Protein AF-A0AAE0L2H9-F1 (afdb_monomer)

Sequence (612 aa):
MAPSESAASTLPENNPLNAIFAGALAGGLSKTVTAPLDRIKIIYQVDRGSHFTLLGGFRTAETIVRKEGFLGLWRGHGAELSRILPYSAISFYSFTQFNDFLEEQTQDKGYHLRFIAGAGAGAAATLSTYPLDLLRARLAVQAYPNYFSGLKDILKTEGMAGLFHGLHPTLLGMIPYAGLSFATFDTAKSHLRNIYGSDQEIPTHVRLATGGVAGIVAQTGAYPFNVIRRRMQVQALQHAADVDSHSMSGFGKYRSVFGALASIYKTEGLQNGLFKGMTLTWVKGPIVTGVAFCANDILRLRLTTFSQDLAGLTDLFTNPAPVTYSERRQLSAVEGLVAGGVAGAIAKTTIAPGDRVKIIYQVDPKMTFTFRNAWRTAQEIVRQDGVAGLWRGNCAMMPRVFVSAGISYMSFDRYENLLAHRVFCKEKDVQTRFLAGAAAGATATTVAYPFDLLRARAAVQRSSQRVSYFQLIQMQKGGARGFFKGLLPTLLGIMPYAGISFATYETLKARIRNQYNLQSDAEITTLQRLSSGCMAGLIAQSATYPLDIVRRRMQVGTAEKSMAATLSCIYRAEGMRGLYKGLTMNWLKGPIAVAISFTVNDTFKHLLQQLK

InterPro domains:
  IPR002067 Mitochondrial carrier protein [PR00926] (336-349)
  IPR002067 Mitochondrial carrier protein [PR00926] (349-363)
  IPR002067 Mitochondrial carrier protein [PR00926] (393-413)
  IPR002067 Mitochondrial carrier protein [PR00926] (443-461)
  IPR002067 Mitochondrial carrier protein [PR00926] (484-502)
  IPR002067 Mitochondrial carrier protein [PR00926] (533-555)
  IPR018108 Mitochondrial carrier protein, transmembrane region [PF00153] (14-104)
  IPR018108 Mitochondrial carrier protein, transmembrane region [PF00153] (112-194)
  IPR018108 Mitochondrial carrier protein, transmembrane region [PF00153] (203-304)
  IPR018108 Mitochondrial carrier protein, transmembrane region [PF00153] (330-421)
  IPR018108 Mitochondrial carrier protein, transmembrane region [PF00153] (429-514)
  IPR018108 Mitochondrial carrier protein, transmembrane region [PF00153] (524-610)
  IPR018108 Mitochondrial carrier protein, transmembrane region [PS50920] (14-101)
  IPR018108 Mitochondrial carrier protein, transmembrane region [PS50920] (109-191)
  IPR018108 Mitochondrial carrier protein, transmembrane region [PS50920] (202-302)
  IPR018108 Mitochondrial carrier protein, transmembrane region [PS50920] (331-418)
  IPR018108 Mitochondrial carrier protein, transmembrane region [PS50920] (428-511)
  IPR018108 Mitochondrial carrier protein, transmembrane region [PS50920] (524-607)
  IPR023395 Mitochondrial carrier protein domain superfamily [G3DSA:1.50.40.10] (12-303)
  IPR023395 Mitochondrial carrier protein domain superfamily [G3DSA:1.50.40.10] (326-611)

Nearest PDB structures (foldseek):
  6gci-assembly1_A  TM=7.061E-01  e=5.129E-08  Thermothelomyces thermophilus ATCC 42464
  4c9q-assembly2_B  TM=7.449E-01  e=1.140E-07  Saccharomyces cerevisiae
  8gym-assembly1_m2  TM=7.704E-01  e=3.588E-06  Tetrahymena thermophila SB210
  8b6h-assembly1_Dv  TM=7.832E-01  e=1.106E-05  Tetrahymena thermophila SB210
  8bqs-assembly1_Ds  TM=6.366E-01  e=2.299E-03  Tetrahymena thermophila SB210

Organism: NCBI:txid36881

Structure (mmCIF, N/CA/C/O backbone):
data_AF-A0AAE0L2H9-F1
#
_entry.id   AF-A0AAE0L2H9-F1
#
loop_
_atom_site.group_PDB
_atom_site.id
_atom_site.type_symbol
_atom_site.label_atom_id
_atom_site.label_alt_id
_atom_site.label_comp_id
_atom_site.label_asym_id
_atom_site.label_entity_id
_atom_site.label_seq_id
_atom_site.pdbx_PDB_ins_code
_atom_site.Cartn_x
_atom_site.Cartn_y
_atom_site.Cartn_z
_atom_site.occupancy
_atom_site.B_iso_or_equiv
_atom_site.auth_seq_id
_atom_site.auth_comp_id
_atom_site.auth_asym_id
_atom_site.auth_atom_id
_atom_site.pdbx_PDB_model_num
ATOM 1 N N . MET A 1 1 ? -3.194 -6.695 -49.764 1.00 29.44 1 MET A N 1
ATOM 2 C CA . MET A 1 1 ? -2.221 -5.618 -49.484 1.00 29.44 1 MET A CA 1
ATOM 3 C C . MET A 1 1 ? -2.452 -5.152 -48.059 1.00 29.44 1 MET A C 1
ATOM 5 O O . MET A 1 1 ? -3.319 -4.325 -47.822 1.00 29.44 1 MET A O 1
ATOM 9 N N . ALA A 1 2 ? -1.774 -5.803 -47.115 1.00 22.25 2 ALA A N 1
ATOM 10 C CA . ALA A 1 2 ? -1.781 -5.447 -45.701 1.00 22.25 2 ALA A CA 1
ATOM 11 C C . ALA A 1 2 ? -0.603 -4.488 -45.442 1.00 22.25 2 ALA A C 1
ATOM 13 O O . ALA A 1 2 ? 0.447 -4.690 -46.059 1.00 22.25 2 ALA A O 1
ATOM 14 N N . PRO A 1 3 ? -0.750 -3.447 -44.605 1.00 24.64 3 PRO A N 1
ATOM 15 C CA . PRO A 1 3 ? 0.343 -2.530 -44.316 1.00 24.64 3 PRO A CA 1
ATOM 16 C C . PRO A 1 3 ? 1.425 -3.240 -43.497 1.00 24.64 3 PRO A C 1
ATOM 18 O O . PRO A 1 3 ? 1.131 -4.027 -42.602 1.00 24.64 3 PRO A O 1
ATOM 21 N N . SER A 1 4 ? 2.672 -2.946 -43.838 1.00 23.61 4 SER A N 1
ATOM 22 C CA . SER A 1 4 ? 3.914 -3.453 -43.260 1.00 23.61 4 SER A CA 1
ATOM 23 C C . SER A 1 4 ? 4.029 -3.240 -41.742 1.00 23.61 4 SER A C 1
ATOM 25 O O . SER A 1 4 ? 4.144 -2.106 -41.277 1.00 23.61 4 SER A O 1
ATOM 27 N N . GLU A 1 5 ? 4.102 -4.338 -40.985 1.00 25.55 5 GLU A N 1
ATOM 28 C CA . GLU A 1 5 ? 4.475 -4.408 -39.560 1.00 25.55 5 GLU A CA 1
ATOM 29 C C . GLU A 1 5 ? 5.988 -4.175 -39.346 1.00 25.55 5 GLU A C 1
ATOM 31 O O . GLU A 1 5 ? 6.688 -5.001 -38.770 1.00 25.55 5 GLU A O 1
ATOM 36 N N . SER A 1 6 ? 6.536 -3.056 -39.828 1.00 23.64 6 SER A N 1
ATOM 37 C CA . SER A 1 6 ? 7.971 -2.735 -39.694 1.00 23.64 6 SER A CA 1
ATOM 38 C C . SER A 1 6 ? 8.268 -1.609 -38.693 1.00 23.64 6 SER A C 1
ATOM 40 O O . SER A 1 6 ? 9.274 -0.920 -38.832 1.00 23.64 6 SER A O 1
ATOM 42 N N . ALA A 1 7 ? 7.405 -1.382 -37.697 1.00 22.47 7 ALA A N 1
ATOM 43 C CA . ALA A 1 7 ? 7.551 -0.263 -36.751 1.00 22.47 7 ALA A CA 1
ATOM 44 C C . ALA A 1 7 ? 7.326 -0.628 -35.269 1.00 22.47 7 ALA A C 1
ATOM 46 O O . ALA A 1 7 ? 7.112 0.257 -34.445 1.00 22.47 7 ALA A O 1
ATOM 47 N N . ALA A 1 8 ? 7.372 -1.915 -34.907 1.00 24.39 8 ALA A N 1
ATOM 48 C CA . ALA A 1 8 ? 7.189 -2.362 -33.519 1.00 24.39 8 ALA A CA 1
ATOM 49 C C . ALA A 1 8 ? 8.503 -2.711 -32.784 1.00 24.39 8 ALA A C 1
ATOM 51 O O . ALA A 1 8 ? 8.463 -3.054 -31.605 1.00 24.39 8 ALA A O 1
ATOM 52 N N . SER A 1 9 ? 9.666 -2.615 -33.440 1.00 26.84 9 SER A N 1
ATOM 53 C CA . SER A 1 9 ? 10.940 -3.166 -32.944 1.00 26.84 9 SER A CA 1
ATOM 54 C C . SER A 1 9 ? 11.915 -2.158 -32.323 1.00 26.84 9 SER A C 1
ATOM 56 O O . SER A 1 9 ? 13.096 -2.459 -32.198 1.00 26.84 9 SER A O 1
ATOM 58 N N . THR A 1 10 ? 11.461 -0.985 -31.882 1.00 28.25 10 THR A N 1
ATOM 59 C CA . THR A 1 10 ? 12.297 -0.065 -31.086 1.00 28.25 10 THR A CA 1
ATOM 60 C C . THR A 1 10 ? 11.443 0.702 -30.079 1.00 28.25 10 THR A C 1
ATOM 62 O O . THR A 1 10 ? 11.172 1.889 -30.253 1.00 28.25 10 THR A O 1
ATOM 65 N N . LEU A 1 11 ? 10.982 0.036 -29.016 1.00 25.78 11 LEU A N 1
ATOM 66 C CA . LEU A 1 11 ? 10.510 0.756 -27.830 1.00 25.78 11 LEU A CA 1
ATOM 67 C C . LEU A 1 11 ? 11.725 1.082 -26.948 1.00 25.78 11 LEU A C 1
ATOM 69 O O . LEU A 1 11 ? 12.493 0.176 -26.625 1.00 25.78 11 LEU A O 1
ATOM 73 N N . PRO A 1 12 ? 11.929 2.351 -26.563 1.00 29.78 12 PRO A N 1
ATOM 74 C CA . PRO A 1 12 ? 13.110 2.758 -25.817 1.00 29.78 12 PRO A CA 1
ATOM 75 C C . PRO A 1 12 ? 13.120 2.124 -24.419 1.00 29.78 12 PRO A C 1
ATOM 77 O O . PRO A 1 12 ? 12.127 2.186 -23.690 1.00 29.78 12 PRO A O 1
ATOM 80 N N . GLU A 1 13 ? 14.264 1.563 -24.021 1.00 41.47 13 GLU A N 1
ATOM 81 C CA . GLU A 1 13 ? 14.598 1.120 -22.657 1.00 41.47 13 GLU A CA 1
ATOM 82 C C . GLU A 1 13 ? 14.651 2.295 -21.650 1.00 41.47 13 GLU A C 1
ATOM 84 O O . GLU A 1 13 ? 15.589 2.433 -20.877 1.00 41.47 13 GLU A O 1
ATOM 89 N N . ASN A 1 14 ? 13.659 3.181 -21.598 1.00 41.47 14 ASN A N 1
ATOM 90 C CA . ASN A 1 14 ? 13.804 4.456 -20.888 1.00 41.47 14 ASN A CA 1
ATOM 91 C C . ASN A 1 14 ? 12.958 4.533 -19.610 1.00 41.47 14 ASN A C 1
ATOM 93 O O . ASN A 1 14 ? 12.094 5.392 -19.477 1.00 41.47 14 ASN A O 1
ATOM 97 N N . ASN A 1 15 ? 13.221 3.631 -18.653 1.00 54.66 15 ASN A N 1
ATOM 98 C CA . ASN A 1 15 ? 13.428 3.996 -17.240 1.00 54.66 15 ASN A CA 1
ATOM 99 C C . ASN A 1 15 ? 13.868 2.756 -16.426 1.00 54.66 15 ASN A C 1
ATOM 101 O O . ASN A 1 15 ? 13.019 1.906 -16.117 1.00 54.66 15 ASN A O 1
ATOM 105 N N . PRO A 1 16 ? 15.141 2.631 -16.000 1.00 58.09 16 PRO A N 1
ATOM 106 C CA . PRO A 1 16 ? 15.592 1.497 -15.182 1.00 58.09 16 PRO A CA 1
ATOM 107 C C . PRO A 1 16 ? 14.776 1.362 -13.884 1.00 58.09 16 PRO A C 1
ATOM 109 O O . PRO A 1 16 ? 14.524 0.255 -13.410 1.00 58.09 16 PRO A O 1
ATOM 112 N N . LEU A 1 17 ? 14.246 2.475 -13.363 1.00 58.31 17 LEU A N 1
ATOM 113 C CA . LEU A 1 17 ? 13.360 2.512 -12.196 1.00 58.31 17 LEU A CA 1
ATOM 114 C C . LEU A 1 17 ? 12.034 1.762 -12.402 1.00 58.31 17 LEU A C 1
ATOM 116 O O . LEU A 1 17 ? 11.568 1.087 -11.483 1.00 58.31 17 LEU A O 1
ATOM 120 N N . ASN A 1 18 ? 11.445 1.817 -13.599 1.00 60.00 18 ASN A N 1
ATOM 121 C CA . ASN A 1 18 ? 10.197 1.111 -13.900 1.00 60.00 18 ASN A CA 1
ATOM 122 C C . ASN A 1 18 ? 10.427 -0.402 -13.963 1.00 60.00 18 ASN A C 1
ATOM 124 O O . ASN A 1 18 ? 9.624 -1.176 -13.438 1.00 60.00 18 ASN A O 1
ATOM 128 N N . ALA A 1 19 ? 11.557 -0.828 -14.535 1.00 58.94 19 ALA A N 1
ATOM 129 C CA . ALA A 1 19 ? 11.958 -2.231 -14.563 1.00 58.94 19 ALA A CA 1
ATOM 130 C C . ALA A 1 19 ? 12.247 -2.769 -13.150 1.00 58.94 19 ALA A C 1
ATOM 132 O O . ALA A 1 19 ? 11.804 -3.868 -12.806 1.00 58.94 19 ALA A O 1
ATOM 133 N N . ILE A 1 20 ? 12.915 -1.968 -12.313 1.00 66.56 20 ILE A N 1
ATOM 134 C CA . ILE A 1 20 ? 13.180 -2.267 -10.899 1.00 66.56 20 ILE A CA 1
ATOM 135 C C . ILE A 1 20 ? 11.867 -2.410 -10.116 1.00 66.56 20 ILE A C 1
ATOM 137 O O . ILE A 1 20 ? 11.681 -3.388 -9.388 1.00 66.56 20 ILE A O 1
ATOM 141 N N . PHE A 1 21 ? 10.925 -1.479 -10.289 1.00 64.31 21 PHE A N 1
ATOM 142 C CA . PHE A 1 21 ? 9.641 -1.488 -9.587 1.00 64.31 21 PHE A CA 1
ATOM 143 C C . PHE A 1 21 ? 8.737 -2.648 -10.031 1.00 64.31 21 PHE A C 1
ATOM 145 O O . PHE A 1 21 ? 8.193 -3.372 -9.191 1.00 64.31 21 PHE A O 1
ATOM 152 N N . ALA A 1 22 ? 8.635 -2.889 -11.342 1.00 60.44 22 ALA A N 1
ATOM 153 C CA . ALA A 1 22 ? 7.920 -4.033 -11.902 1.00 60.44 22 ALA A CA 1
ATOM 154 C C . ALA A 1 22 ? 8.528 -5.363 -11.432 1.00 60.44 22 ALA A C 1
ATOM 156 O O . ALA A 1 22 ? 7.800 -6.295 -11.087 1.00 60.44 22 ALA A O 1
ATOM 157 N N . GLY A 1 23 ? 9.862 -5.449 -11.376 1.00 62.31 23 GLY A N 1
ATOM 158 C CA . GLY A 1 23 ? 10.599 -6.600 -10.852 1.00 62.31 23 GLY A CA 1
ATOM 159 C C . GLY A 1 23 ? 10.312 -6.859 -9.374 1.00 62.31 23 GLY A C 1
ATOM 160 O O . GLY A 1 23 ? 9.996 -7.989 -8.996 1.00 62.31 23 GLY A O 1
ATOM 161 N N . ALA A 1 24 ? 10.345 -5.814 -8.544 1.00 66.94 24 ALA A N 1
ATOM 162 C CA . ALA A 1 24 ? 10.051 -5.915 -7.119 1.00 66.94 24 ALA A CA 1
ATOM 163 C C . ALA A 1 24 ? 8.603 -6.369 -6.865 1.00 66.94 24 ALA A C 1
ATOM 165 O O . ALA A 1 24 ? 8.382 -7.329 -6.125 1.00 66.94 24 ALA A O 1
ATOM 166 N N . LEU A 1 25 ? 7.613 -5.746 -7.515 1.00 64.69 25 LEU A N 1
ATOM 167 C CA . LEU A 1 25 ? 6.202 -6.116 -7.362 1.00 64.69 25 LEU A CA 1
ATOM 168 C C . LEU A 1 25 ? 5.910 -7.535 -7.858 1.00 64.69 25 LEU A C 1
ATOM 170 O O . LEU A 1 25 ? 5.235 -8.300 -7.166 1.00 64.69 25 LEU A O 1
ATOM 174 N N . ALA A 1 26 ? 6.462 -7.915 -9.008 1.00 61.12 26 ALA A N 1
ATOM 175 C CA . ALA A 1 26 ? 6.341 -9.268 -9.533 1.00 61.12 26 ALA A CA 1
ATOM 176 C C . ALA A 1 26 ? 6.959 -10.312 -8.586 1.00 61.12 26 ALA A C 1
ATOM 178 O O . ALA A 1 26 ? 6.349 -11.349 -8.310 1.00 61.12 26 ALA A O 1
ATOM 179 N N . GLY A 1 27 ? 8.130 -10.011 -8.012 1.00 64.25 27 GLY A N 1
ATOM 180 C CA . GLY A 1 27 ? 8.766 -10.832 -6.983 1.00 64.25 27 GLY A CA 1
ATOM 181 C C . GLY A 1 27 ? 7.919 -10.950 -5.711 1.00 64.25 27 GLY A C 1
ATOM 182 O O . GLY A 1 27 ? 7.772 -12.044 -5.162 1.00 64.25 27 GLY A O 1
ATOM 183 N N . GLY A 1 28 ? 7.296 -9.853 -5.270 1.00 69.56 28 GLY A N 1
ATOM 184 C CA . GLY A 1 28 ? 6.372 -9.832 -4.134 1.00 69.56 28 GLY A CA 1
ATOM 185 C C . GLY A 1 28 ? 5.113 -10.678 -4.361 1.00 69.56 28 GLY A C 1
ATOM 186 O O . GLY A 1 28 ? 4.725 -11.464 -3.491 1.00 69.56 28 GLY A O 1
ATOM 187 N N . LEU A 1 29 ? 4.499 -10.583 -5.542 1.00 68.19 29 LEU A N 1
ATOM 188 C CA . LEU A 1 29 ? 3.335 -11.392 -5.925 1.00 68.19 29 LEU A CA 1
ATOM 189 C C . LEU A 1 29 ? 3.689 -12.880 -5.989 1.00 68.19 29 LEU A C 1
ATOM 191 O O . LEU A 1 29 ? 3.019 -13.702 -5.365 1.00 68.19 29 LEU A O 1
ATOM 195 N N . SER A 1 30 ? 4.804 -13.221 -6.636 1.00 65.50 30 SER A N 1
ATOM 196 C CA . SER A 1 30 ? 5.317 -14.593 -6.693 1.00 65.50 30 SER A CA 1
ATOM 197 C C . SER A 1 30 ? 5.585 -15.186 -5.304 1.00 65.50 30 SER A C 1
ATOM 199 O O . SER A 1 30 ? 5.200 -16.320 -4.995 1.00 65.50 30 SER A O 1
ATOM 201 N N . LYS A 1 31 ? 6.158 -14.391 -4.396 1.00 74.75 31 LYS A N 1
ATOM 202 C CA . LYS A 1 31 ? 6.351 -14.790 -2.996 1.00 74.75 31 LYS A CA 1
ATOM 203 C C . LYS A 1 31 ? 5.041 -14.964 -2.249 1.00 74.75 31 LYS A C 1
ATOM 205 O O . LYS A 1 31 ? 4.951 -15.837 -1.399 1.00 74.75 31 LYS A O 1
ATOM 210 N N . THR A 1 32 ? 4.020 -14.182 -2.577 1.00 77.06 32 THR A N 1
ATOM 211 C CA . THR A 1 32 ? 2.688 -14.313 -1.975 1.00 77.06 32 THR A CA 1
ATOM 212 C C . THR A 1 32 ? 2.003 -15.603 -2.395 1.00 77.06 32 THR A C 1
ATOM 214 O O . THR A 1 32 ? 1.442 -16.290 -1.545 1.00 77.06 32 THR A O 1
ATOM 217 N N . VAL A 1 33 ? 2.119 -15.988 -3.666 1.00 75.00 33 VAL A N 1
ATOM 218 C CA . VAL A 1 33 ? 1.581 -17.264 -4.159 1.00 75.00 33 VAL A CA 1
ATOM 219 C C . VAL A 1 33 ? 2.330 -18.455 -3.558 1.00 75.00 33 VAL A C 1
ATOM 221 O O . VAL A 1 33 ? 1.722 -19.470 -3.232 1.00 75.00 33 VAL A O 1
ATOM 224 N N . THR A 1 34 ? 3.642 -18.329 -3.343 1.00 75.31 34 THR A N 1
ATOM 225 C CA . THR A 1 34 ? 4.476 -19.435 -2.841 1.00 75.31 34 THR A CA 1
ATOM 226 C C . THR A 1 34 ? 4.686 -19.465 -1.323 1.00 75.31 34 THR A C 1
ATOM 228 O O . THR A 1 34 ? 5.277 -20.419 -0.812 1.00 75.31 34 THR A O 1
ATOM 231 N N . ALA A 1 35 ? 4.157 -18.488 -0.581 1.00 77.38 35 ALA A N 1
ATOM 232 C CA . ALA A 1 35 ? 4.275 -18.399 0.876 1.00 77.38 35 ALA A CA 1
ATOM 233 C C . ALA A 1 35 ? 3.773 -19.644 1.643 1.00 77.38 35 ALA A C 1
ATOM 235 O O . ALA A 1 35 ? 4.457 -20.057 2.585 1.00 77.38 35 ALA A O 1
ATOM 236 N N . PRO A 1 36 ? 2.667 -20.314 1.248 1.00 82.19 36 PRO A N 1
ATOM 237 C CA . PRO A 1 36 ? 2.244 -21.561 1.893 1.00 82.19 36 PRO A CA 1
ATOM 238 C C . PRO A 1 36 ? 3.299 -22.671 1.803 1.00 82.19 36 PRO A C 1
ATOM 240 O O . PRO A 1 36 ? 3.550 -23.372 2.785 1.00 82.19 36 PRO A O 1
ATOM 243 N N . LEU A 1 37 ? 3.968 -22.801 0.650 1.00 80.00 37 LEU A N 1
ATOM 244 C CA . LEU A 1 37 ? 5.031 -23.790 0.445 1.00 80.00 37 LEU A CA 1
ATOM 245 C C . LEU A 1 37 ? 6.264 -23.467 1.296 1.00 80.00 37 LEU A C 1
ATOM 247 O O . LEU A 1 37 ? 6.878 -24.375 1.853 1.00 80.00 37 LEU A O 1
ATOM 251 N N . ASP A 1 38 ? 6.599 -22.182 1.447 1.00 74.69 38 ASP A N 1
ATOM 252 C CA . ASP A 1 38 ? 7.684 -21.741 2.330 1.00 74.69 38 ASP A CA 1
ATOM 253 C C . ASP A 1 38 ? 7.408 -22.076 3.793 1.00 74.69 38 ASP A C 1
ATOM 255 O O . ASP A 1 38 ? 8.305 -22.540 4.502 1.00 74.69 38 ASP A O 1
ATOM 259 N N . ARG A 1 39 ? 6.160 -21.913 4.242 1.00 74.56 39 ARG A N 1
ATOM 260 C CA . ARG A 1 39 ? 5.769 -22.271 5.605 1.00 74.56 39 ARG A CA 1
ATOM 261 C C . ARG A 1 39 ? 5.928 -23.771 5.863 1.00 74.56 39 ARG A C 1
ATOM 263 O O . ARG A 1 39 ? 6.522 -24.150 6.871 1.00 74.56 39 ARG A O 1
ATOM 270 N N . ILE A 1 40 ? 5.454 -24.613 4.942 1.00 79.38 40 ILE A N 1
ATOM 271 C CA . ILE A 1 40 ? 5.581 -26.078 5.038 1.00 79.38 40 ILE A CA 1
ATOM 272 C C . ILE A 1 40 ? 7.059 -26.488 5.026 1.00 79.38 40 ILE A C 1
ATOM 274 O O . ILE A 1 40 ? 7.487 -27.282 5.864 1.00 79.38 40 ILE A O 1
ATOM 278 N N . LYS A 1 41 ? 7.863 -25.894 4.132 1.00 74.44 41 LYS A N 1
ATOM 279 C CA . LYS A 1 41 ? 9.309 -26.137 4.048 1.00 74.44 41 LYS A CA 1
ATOM 280 C C . LYS A 1 41 ? 10.008 -25.865 5.374 1.00 74.44 41 LYS A C 1
ATOM 282 O O . LYS A 1 41 ? 10.806 -26.684 5.816 1.00 74.44 41 LYS A O 1
ATOM 287 N N . ILE A 1 42 ? 9.712 -24.731 6.007 1.00 70.81 42 ILE A N 1
ATOM 288 C CA . ILE A 1 42 ? 10.337 -24.348 7.277 1.00 70.81 42 ILE A CA 1
ATOM 289 C C . ILE A 1 42 ? 10.039 -25.383 8.367 1.00 70.81 42 ILE A C 1
ATOM 291 O O . ILE A 1 42 ? 10.956 -25.752 9.093 1.00 70.81 42 ILE A O 1
ATOM 295 N N . ILE A 1 43 ? 8.803 -25.884 8.458 1.00 72.00 43 ILE A N 1
ATOM 296 C CA . ILE A 1 43 ? 8.414 -26.888 9.463 1.00 72.00 43 ILE A CA 1
ATOM 297 C C . ILE A 1 43 ? 9.237 -28.173 9.293 1.00 72.00 43 ILE A C 1
ATOM 299 O O . ILE A 1 43 ? 9.866 -28.623 10.247 1.00 72.00 43 ILE A O 1
ATOM 303 N N . TYR A 1 44 ? 9.327 -28.701 8.069 1.00 71.44 44 TYR A N 1
ATOM 304 C CA . TYR A 1 44 ? 10.107 -29.912 7.772 1.00 71.44 44 TYR A CA 1
ATOM 305 C C . TYR A 1 44 ? 11.631 -29.722 7.862 1.00 71.44 44 TYR A C 1
ATOM 307 O O . TYR A 1 44 ? 12.367 -30.685 8.058 1.00 71.44 44 TYR A O 1
ATOM 315 N N . GLN A 1 45 ? 12.135 -28.496 7.690 1.00 60.91 45 GLN A N 1
ATOM 316 C CA . GLN A 1 45 ? 13.563 -28.194 7.845 1.00 60.91 45 GLN A CA 1
ATOM 317 C C . GLN A 1 45 ? 13.986 -28.031 9.309 1.00 60.91 45 GLN A C 1
ATOM 319 O O . GLN A 1 45 ? 15.162 -28.216 9.622 1.00 60.91 45 GLN A O 1
ATOM 324 N N . VAL A 1 46 ? 13.054 -27.651 10.185 1.00 59.34 46 VAL A N 1
ATOM 325 C CA . VAL A 1 46 ? 13.298 -27.496 11.625 1.00 59.34 46 VAL A CA 1
ATOM 326 C C . VAL A 1 46 ? 13.096 -28.824 12.358 1.00 59.34 46 VAL A C 1
ATOM 328 O O . VAL A 1 46 ? 13.840 -29.117 13.293 1.00 59.34 46 VAL A O 1
ATOM 331 N N . ASP A 1 47 ? 12.148 -29.648 11.913 1.00 64.19 47 ASP A N 1
ATOM 332 C CA . ASP A 1 47 ? 11.900 -30.962 12.495 1.00 64.19 47 ASP A CA 1
ATOM 333 C C . ASP A 1 47 ? 12.961 -31.998 12.060 1.00 64.19 47 ASP A C 1
ATOM 335 O O . ASP A 1 47 ? 13.191 -32.276 10.875 1.00 64.19 47 ASP A O 1
ATOM 339 N N . ARG A 1 48 ? 13.660 -32.571 13.047 1.00 55.03 48 ARG A N 1
ATOM 340 C CA . ARG A 1 48 ? 14.734 -33.545 12.815 1.00 55.03 48 ARG A CA 1
ATOM 341 C C . ARG A 1 48 ? 14.192 -34.942 12.497 1.00 55.03 48 ARG A C 1
ATOM 343 O O . ARG A 1 48 ? 14.894 -35.676 11.809 1.00 55.03 48 ARG A O 1
ATOM 350 N N . GLY A 1 49 ? 12.965 -35.273 12.916 1.00 58.62 49 GLY A N 1
ATOM 351 C CA . GLY A 1 49 ? 12.402 -36.628 12.829 1.00 58.62 49 GLY A CA 1
ATOM 352 C C . GLY A 1 49 ? 11.512 -36.913 11.616 1.00 58.62 49 GLY A C 1
ATOM 353 O O . GLY A 1 49 ? 11.212 -38.074 11.353 1.00 58.62 49 GLY A O 1
ATOM 354 N N . SER A 1 50 ? 11.087 -35.896 10.859 1.00 60.62 50 SER A N 1
ATOM 355 C CA . SER A 1 50 ? 10.153 -36.084 9.742 1.00 60.62 50 SER A CA 1
ATOM 356 C C . SER A 1 50 ? 10.829 -36.043 8.365 1.00 60.62 50 SER A C 1
ATOM 358 O O . SER A 1 50 ? 11.649 -35.171 8.052 1.00 60.62 50 SER A O 1
ATOM 360 N N . HIS A 1 51 ? 10.458 -37.006 7.514 1.00 64.06 51 HIS A N 1
ATOM 361 C CA . HIS A 1 51 ? 10.796 -37.016 6.092 1.00 64.06 51 HIS A CA 1
ATOM 362 C C . HIS A 1 51 ? 9.724 -36.276 5.294 1.00 64.06 51 HIS A C 1
ATOM 364 O O . HIS A 1 51 ? 8.523 -36.495 5.476 1.00 64.06 51 HIS A O 1
ATOM 370 N N . PHE A 1 52 ? 10.160 -35.401 4.389 1.00 65.75 52 PHE A N 1
ATOM 371 C CA . PHE A 1 52 ? 9.241 -34.714 3.493 1.00 65.75 52 PHE A CA 1
ATOM 372 C C . PHE A 1 52 ? 8.713 -35.688 2.433 1.00 65.75 52 PHE A C 1
ATOM 374 O O . PHE A 1 52 ? 9.479 -36.242 1.649 1.00 65.75 52 PHE A O 1
ATOM 381 N N . THR A 1 53 ? 7.392 -35.837 2.378 1.00 76.56 53 THR A N 1
ATOM 382 C CA . THR A 1 53 ? 6.662 -36.456 1.265 1.00 76.56 53 THR A CA 1
ATOM 383 C C . THR A 1 53 ? 5.615 -35.463 0.772 1.00 76.56 53 THR A C 1
ATOM 385 O O . THR A 1 53 ? 5.113 -34.663 1.561 1.00 76.56 53 THR A O 1
ATOM 388 N N . LEU A 1 54 ? 5.254 -35.497 -0.516 1.00 72.25 54 LEU A N 1
ATOM 389 C CA . LEU A 1 54 ? 4.220 -34.601 -1.062 1.00 72.25 54 LEU A CA 1
ATOM 390 C C . LEU A 1 54 ? 2.893 -34.750 -0.304 1.00 72.25 54 LEU A C 1
ATOM 392 O O . LEU A 1 54 ? 2.303 -33.757 0.117 1.00 72.25 54 LEU A O 1
ATOM 396 N N . LEU A 1 55 ? 2.480 -35.995 -0.046 1.00 77.25 55 LEU A N 1
ATOM 397 C CA . LEU A 1 55 ? 1.286 -36.309 0.740 1.00 77.25 55 LEU A CA 1
ATOM 398 C C . LEU A 1 55 ? 1.401 -35.800 2.189 1.00 77.25 55 LEU A C 1
ATOM 400 O O . LEU A 1 55 ? 0.441 -35.259 2.735 1.00 77.25 55 LEU A O 1
ATOM 404 N N . GLY A 1 56 ? 2.586 -35.919 2.798 1.00 80.25 56 GLY A N 1
ATOM 405 C CA . GLY A 1 56 ? 2.890 -35.346 4.110 1.00 80.25 56 GLY A CA 1
ATOM 406 C C . GLY A 1 56 ? 2.771 -33.822 4.125 1.00 80.25 56 GLY A C 1
ATOM 407 O O . GLY A 1 56 ? 2.129 -33.276 5.015 1.00 80.25 56 GLY A O 1
ATOM 408 N N . GLY A 1 57 ? 3.276 -33.141 3.093 1.00 81.06 57 GLY A N 1
ATOM 409 C CA . GLY A 1 57 ? 3.146 -31.693 2.927 1.00 81.06 57 GLY A CA 1
ATOM 410 C C . GLY A 1 57 ? 1.690 -31.224 2.876 1.00 81.06 57 GLY A C 1
ATOM 411 O O . GLY A 1 57 ? 1.342 -30.256 3.556 1.00 81.06 57 GLY A O 1
ATOM 412 N N . PHE A 1 58 ? 0.819 -31.936 2.150 1.00 83.81 58 PHE A N 1
ATOM 413 C CA . PHE A 1 58 ? -0.622 -31.652 2.139 1.00 83.81 58 PHE A CA 1
ATOM 414 C C . PHE A 1 58 ? -1.271 -31.877 3.507 1.00 83.81 58 PHE A C 1
ATOM 416 O O . PHE A 1 58 ? -2.043 -31.032 3.955 1.00 83.81 58 PHE A O 1
ATOM 423 N N . ARG A 1 59 ? -0.911 -32.951 4.220 1.00 85.00 59 ARG A N 1
ATOM 424 C CA . ARG A 1 59 ? -1.394 -33.197 5.591 1.00 85.00 59 ARG A CA 1
ATOM 425 C C . ARG A 1 59 ? -0.928 -32.118 6.570 1.00 85.00 59 ARG A C 1
ATOM 427 O O . ARG A 1 59 ? -1.695 -31.691 7.432 1.00 85.00 59 ARG A O 1
ATOM 434 N N . THR A 1 60 ? 0.306 -31.631 6.439 1.00 82.94 60 THR A N 1
ATOM 435 C CA . THR A 1 60 ? 0.810 -30.497 7.227 1.00 82.94 60 THR A CA 1
ATOM 436 C C . THR A 1 60 ? 0.039 -29.221 6.903 1.00 82.94 60 THR A C 1
ATOM 438 O O . THR A 1 60 ? -0.351 -28.505 7.824 1.00 82.94 60 THR A O 1
ATOM 441 N N . ALA A 1 61 ? -0.240 -28.953 5.624 1.00 83.62 61 ALA A N 1
ATOM 442 C CA . ALA A 1 61 ? -1.065 -27.821 5.207 1.00 83.62 61 ALA A CA 1
ATOM 443 C C . ALA A 1 61 ? -2.482 -27.912 5.793 1.00 83.62 61 ALA A C 1
ATOM 445 O O . ALA A 1 61 ? -2.964 -26.948 6.382 1.00 83.62 61 ALA A O 1
ATOM 446 N N . GLU A 1 62 ? -3.116 -29.082 5.717 1.00 88.31 62 GLU A N 1
ATOM 447 C CA . GLU A 1 62 ? -4.429 -29.336 6.310 1.00 88.31 62 GLU A CA 1
ATOM 448 C C . GLU A 1 62 ? -4.410 -29.131 7.830 1.00 88.31 62 GLU A C 1
ATOM 450 O O . GLU A 1 62 ? -5.281 -28.463 8.385 1.00 88.31 62 GLU A O 1
ATOM 455 N N . THR A 1 63 ? -3.376 -29.634 8.507 1.00 86.06 63 THR A N 1
ATOM 456 C CA . THR A 1 63 ? -3.195 -29.455 9.954 1.00 86.06 63 THR A CA 1
ATOM 457 C C . THR A 1 63 ? -3.076 -27.977 10.323 1.00 86.06 63 THR A C 1
ATOM 459 O O . THR A 1 63 ? -3.676 -27.536 11.303 1.00 86.06 63 THR A O 1
ATOM 462 N N . ILE A 1 64 ? -2.340 -27.192 9.530 1.00 82.94 64 ILE A N 1
ATOM 463 C CA . ILE A 1 64 ? -2.229 -25.740 9.704 1.00 82.94 64 ILE A CA 1
ATOM 464 C C . ILE A 1 64 ? -3.595 -25.075 9.532 1.00 82.94 64 ILE A C 1
ATOM 466 O O . ILE A 1 64 ? -3.987 -24.274 10.377 1.00 82.94 64 ILE A O 1
ATOM 470 N N . VAL A 1 65 ? -4.333 -25.414 8.472 1.00 87.25 65 VAL A N 1
ATOM 471 C CA . VAL A 1 65 ? -5.650 -24.824 8.199 1.00 87.25 65 VAL A CA 1
ATOM 472 C C . VAL A 1 65 ? -6.650 -25.169 9.303 1.00 87.25 65 VAL A C 1
ATOM 474 O O . VAL A 1 65 ? -7.397 -24.293 9.732 1.00 87.25 65 VAL A O 1
ATOM 477 N N . ARG A 1 66 ? -6.631 -26.401 9.824 1.00 86.50 66 ARG A N 1
ATOM 478 C CA . ARG A 1 66 ? -7.493 -26.821 10.940 1.00 86.50 66 ARG A CA 1
ATOM 479 C C . ARG A 1 66 ? -7.140 -26.119 12.258 1.00 86.50 66 ARG A C 1
ATOM 481 O O . ARG A 1 66 ? -8.047 -25.756 12.998 1.00 86.50 66 ARG A O 1
ATOM 488 N N . LYS A 1 67 ? -5.850 -25.920 12.562 1.00 82.88 67 LYS A N 1
ATOM 489 C CA . LYS A 1 67 ? -5.396 -25.326 13.838 1.00 82.88 67 LYS A CA 1
ATOM 490 C C . LYS A 1 67 ? -5.394 -23.796 13.851 1.00 82.88 67 LYS A C 1
ATOM 492 O O . LYS A 1 67 ? -5.713 -23.192 14.868 1.00 82.88 67 LYS A O 1
ATOM 497 N N . GLU A 1 68 ? -4.998 -23.165 12.750 1.00 76.06 68 GLU A N 1
ATOM 498 C CA . GLU A 1 68 ? -4.764 -21.715 12.660 1.00 76.06 68 GLU A CA 1
ATOM 499 C C . GLU A 1 68 ? -5.695 -21.000 11.666 1.00 76.06 68 GLU A C 1
ATOM 501 O O . GLU A 1 68 ? -5.653 -19.774 11.552 1.00 76.06 68 GLU A O 1
ATOM 506 N N . GLY A 1 69 ? -6.535 -21.745 10.944 1.00 81.62 69 GLY A N 1
ATOM 507 C CA . GLY A 1 69 ? -7.367 -21.230 9.859 1.00 81.62 69 GLY A CA 1
ATOM 508 C C . GLY A 1 69 ? -6.619 -21.121 8.526 1.00 81.62 69 GLY A C 1
ATOM 509 O O . GLY A 1 69 ? -5.393 -21.224 8.455 1.00 81.62 69 GLY A O 1
ATOM 510 N N . PHE A 1 70 ? -7.361 -20.864 7.444 1.00 78.19 70 PHE A N 1
ATOM 511 C CA . PHE A 1 70 ? -6.818 -20.758 6.079 1.00 78.19 70 PHE A CA 1
ATOM 512 C C . PHE A 1 70 ? -5.695 -19.714 5.950 1.00 78.19 70 PHE A C 1
ATOM 514 O O . PHE A 1 70 ? -4.635 -19.989 5.388 1.00 78.19 70 PHE A O 1
ATOM 521 N N . LEU A 1 71 ? -5.883 -18.536 6.557 1.00 77.88 71 LEU A N 1
ATOM 522 C CA . LEU A 1 71 ? -4.875 -17.468 6.576 1.00 77.88 71 LEU A CA 1
ATOM 523 C C . LEU A 1 71 ? -3.633 -17.820 7.403 1.00 77.88 71 LEU A C 1
ATOM 525 O O . LEU A 1 71 ? -2.606 -17.151 7.269 1.00 77.88 71 LEU A O 1
ATOM 529 N N . GLY A 1 72 ? -3.692 -18.883 8.211 1.00 73.00 72 GLY A N 1
ATOM 530 C CA . GLY A 1 72 ? -2.530 -19.427 8.890 1.00 73.00 72 GLY A CA 1
ATOM 531 C C . GLY A 1 72 ? -1.398 -19.690 7.899 1.00 73.00 72 GLY A C 1
ATOM 532 O O . GLY A 1 72 ? -0.263 -19.313 8.168 1.00 73.00 72 GLY A O 1
ATOM 533 N N . LEU A 1 73 ? -1.660 -20.247 6.714 1.00 78.88 73 LEU A N 1
ATOM 534 C CA . LEU A 1 73 ? -0.612 -20.574 5.732 1.00 78.88 73 LEU A CA 1
ATOM 535 C C . LEU A 1 73 ? 0.298 -19.381 5.347 1.00 78.88 73 LEU A C 1
ATOM 537 O O . LEU A 1 73 ? 1.457 -19.601 5.009 1.00 78.88 73 LEU A O 1
ATOM 541 N N . TRP A 1 74 ? -0.176 -18.136 5.492 1.00 80.44 74 TRP A N 1
ATOM 542 C CA . TRP A 1 74 ? 0.566 -16.892 5.224 1.00 80.44 74 TRP A CA 1
ATOM 543 C C . TRP A 1 74 ? 1.108 -16.195 6.482 1.00 80.44 74 TRP A C 1
ATOM 545 O O . TRP A 1 74 ? 1.534 -15.036 6.437 1.00 80.44 74 TRP A O 1
ATOM 555 N N . ARG A 1 75 ? 1.105 -16.864 7.636 1.00 71.00 75 ARG A N 1
ATOM 556 C CA . ARG A 1 75 ? 1.615 -16.288 8.882 1.00 71.00 75 ARG A CA 1
ATOM 557 C C . ARG A 1 75 ? 3.094 -15.915 8.736 1.00 71.00 75 ARG A C 1
ATOM 559 O O . ARG A 1 75 ? 3.931 -16.756 8.428 1.00 71.00 75 ARG A O 1
ATOM 566 N N . GLY A 1 76 ? 3.409 -14.641 8.978 1.00 68.44 76 GLY A N 1
ATOM 567 C CA . GLY A 1 76 ? 4.760 -14.089 8.814 1.00 68.44 76 GLY A CA 1
ATOM 568 C C . GLY A 1 76 ? 5.097 -13.610 7.395 1.00 68.44 76 GLY A C 1
ATOM 569 O O . GLY A 1 76 ? 6.201 -13.118 7.179 1.00 68.44 76 GLY A O 1
ATOM 570 N N . HIS A 1 77 ? 4.162 -13.685 6.439 1.00 76.12 77 HIS A N 1
ATOM 571 C CA . HIS A 1 77 ? 4.400 -13.273 5.049 1.00 76.12 77 HIS A CA 1
ATOM 572 C C . HIS A 1 77 ? 4.638 -11.764 4.884 1.00 76.12 77 HIS A C 1
ATOM 574 O O . HIS A 1 77 ? 5.510 -11.354 4.126 1.00 76.12 77 HIS A O 1
ATOM 580 N N . GLY A 1 78 ? 3.948 -10.916 5.655 1.00 71.69 78 GLY A N 1
ATOM 581 C CA . GLY A 1 78 ? 4.183 -9.463 5.617 1.00 71.69 78 GLY A CA 1
ATOM 582 C C . GLY A 1 78 ? 5.629 -9.073 5.961 1.00 71.69 78 GLY A C 1
ATOM 583 O O . GLY A 1 78 ? 6.188 -8.167 5.352 1.00 71.69 78 GLY A O 1
ATOM 584 N N . ALA A 1 79 ? 6.257 -9.822 6.871 1.00 69.75 79 ALA A N 1
ATOM 585 C CA . ALA A 1 79 ? 7.662 -9.667 7.241 1.00 69.75 79 ALA A CA 1
ATOM 586 C C . ALA A 1 79 ? 8.633 -10.160 6.145 1.00 69.75 79 ALA A C 1
ATOM 588 O O . ALA A 1 79 ? 9.755 -9.670 6.038 1.00 69.75 79 ALA A O 1
ATOM 589 N N . GLU A 1 80 ? 8.227 -11.130 5.317 1.00 72.81 80 GLU A N 1
ATOM 590 C CA . GLU A 1 80 ? 8.974 -11.505 4.106 1.00 72.81 80 GLU A CA 1
ATOM 591 C C . GLU A 1 80 ? 8.865 -10.406 3.042 1.00 72.81 80 GLU A C 1
ATOM 593 O O . GLU A 1 80 ? 9.874 -10.049 2.436 1.00 72.81 80 GLU A O 1
ATOM 598 N N . LEU A 1 81 ? 7.674 -9.833 2.836 1.00 75.06 81 LEU A N 1
ATOM 599 C CA . LEU A 1 81 ? 7.454 -8.800 1.820 1.00 75.06 81 LEU A CA 1
ATOM 600 C C . LEU A 1 81 ? 8.242 -7.514 2.093 1.00 75.06 81 LEU A C 1
ATOM 602 O O . LEU A 1 81 ? 8.827 -6.954 1.168 1.00 75.06 81 LEU A O 1
ATOM 606 N N . SER A 1 82 ? 8.332 -7.082 3.355 1.00 74.38 82 SER A N 1
ATOM 607 C CA . SER A 1 82 ? 9.113 -5.893 3.736 1.00 74.38 82 SER A CA 1
ATOM 608 C C . SER A 1 82 ? 10.604 -6.007 3.400 1.00 74.38 82 SER A C 1
ATOM 610 O O . SER A 1 82 ? 11.303 -5.003 3.333 1.00 74.38 82 SER A O 1
ATOM 612 N N . ARG A 1 83 ? 11.092 -7.233 3.205 1.00 78.62 83 ARG A N 1
ATOM 613 C CA . ARG A 1 83 ? 12.486 -7.572 2.918 1.00 78.62 83 ARG A CA 1
ATOM 614 C C . ARG A 1 83 ? 12.705 -7.854 1.432 1.00 78.62 83 ARG A C 1
ATOM 616 O O . ARG A 1 83 ? 13.673 -7.377 0.851 1.00 78.62 83 ARG A O 1
ATOM 623 N N . ILE A 1 84 ? 11.798 -8.611 0.807 1.00 76.62 84 ILE A N 1
ATOM 624 C CA . ILE A 1 84 ? 11.939 -9.048 -0.588 1.00 76.62 84 ILE A CA 1
ATOM 625 C C . ILE A 1 84 ? 11.898 -7.874 -1.570 1.00 76.62 84 ILE A C 1
ATOM 627 O O . ILE A 1 84 ? 12.592 -7.915 -2.584 1.00 76.62 84 ILE A O 1
ATOM 631 N N . LEU A 1 85 ? 11.093 -6.847 -1.273 1.00 75.88 85 LEU A N 1
ATOM 632 C CA . LEU A 1 85 ? 10.900 -5.706 -2.163 1.00 75.88 85 LEU A CA 1
ATOM 633 C C . LEU A 1 85 ? 12.186 -4.862 -2.265 1.00 75.88 85 LEU A C 1
ATOM 635 O O . LEU A 1 85 ? 12.686 -4.729 -3.383 1.00 75.88 85 LEU A O 1
ATOM 639 N N . PRO A 1 86 ? 12.801 -4.395 -1.153 1.00 82.00 86 PRO A N 1
ATOM 640 C CA . PRO A 1 86 ? 14.110 -3.742 -1.212 1.00 82.00 86 PRO A CA 1
ATOM 641 C C . PRO A 1 86 ? 15.207 -4.644 -1.783 1.00 82.00 86 PRO A C 1
ATOM 643 O O . PRO A 1 86 ? 15.997 -4.197 -2.609 1.00 82.00 86 PRO A O 1
ATOM 646 N N . TYR A 1 87 ? 15.235 -5.923 -1.385 1.00 82.25 87 TYR A N 1
ATOM 647 C CA . TYR A 1 87 ? 16.271 -6.861 -1.824 1.00 82.25 87 TYR A CA 1
ATOM 648 C C . TYR A 1 87 ? 16.278 -7.029 -3.345 1.00 82.25 87 TYR A C 1
ATOM 650 O O . TYR A 1 87 ? 17.324 -6.929 -3.980 1.00 82.25 87 TYR A O 1
ATOM 658 N N . SER A 1 88 ? 15.102 -7.260 -3.935 1.00 74.25 88 SER A N 1
ATOM 659 C CA . SER A 1 88 ? 14.979 -7.468 -5.379 1.00 74.25 88 SER A CA 1
ATOM 660 C C . SER A 1 88 ? 15.364 -6.202 -6.139 1.00 74.25 88 SER A C 1
ATOM 662 O O . SER A 1 88 ? 16.095 -6.286 -7.119 1.00 74.25 88 SER A O 1
ATOM 664 N N . ALA A 1 89 ? 14.935 -5.031 -5.658 1.00 75.38 89 ALA A N 1
ATOM 665 C CA . ALA A 1 89 ? 15.252 -3.764 -6.301 1.00 75.38 89 ALA A CA 1
ATOM 666 C C . ALA A 1 89 ? 16.765 -3.494 -6.352 1.00 75.38 89 ALA A C 1
ATOM 668 O O . ALA A 1 89 ? 17.305 -3.208 -7.420 1.00 75.38 89 ALA A O 1
ATOM 669 N N . ILE A 1 90 ? 17.451 -3.657 -5.216 1.00 82.56 90 ILE A N 1
ATOM 670 C CA . ILE A 1 90 ? 18.899 -3.438 -5.116 1.00 82.56 90 ILE A CA 1
ATOM 671 C C . ILE A 1 90 ? 19.657 -4.508 -5.905 1.00 82.56 90 ILE A C 1
ATOM 673 O O . ILE A 1 90 ? 20.591 -4.179 -6.621 1.00 82.56 90 ILE A O 1
ATOM 677 N N . SER A 1 91 ? 19.233 -5.776 -5.847 1.00 79.94 91 SER A N 1
ATOM 678 C CA . SER A 1 91 ? 19.899 -6.857 -6.585 1.00 79.94 91 SER A CA 1
ATOM 679 C C . SER A 1 91 ? 19.844 -6.650 -8.095 1.00 79.94 91 SER A C 1
ATOM 681 O O . SER A 1 91 ? 20.837 -6.919 -8.759 1.00 79.94 91 SER A O 1
ATOM 683 N N . PHE A 1 92 ? 18.713 -6.201 -8.647 1.00 72.56 92 PHE A N 1
ATOM 684 C CA . PHE A 1 92 ? 18.614 -5.929 -10.082 1.00 72.56 92 PHE A CA 1
ATOM 685 C C . PHE A 1 92 ? 19.432 -4.700 -10.482 1.00 72.56 92 PHE A C 1
ATOM 687 O O . PHE A 1 92 ? 20.170 -4.776 -11.457 1.00 72.56 92 PHE A O 1
ATOM 694 N N . TYR A 1 93 ? 19.358 -3.614 -9.707 1.00 80.19 93 TYR A N 1
ATOM 695 C CA . TYR A 1 93 ? 20.147 -2.406 -9.963 1.00 80.19 93 TYR A CA 1
ATOM 696 C C . TYR A 1 93 ? 21.657 -2.667 -9.883 1.00 80.19 93 TYR A C 1
ATOM 698 O O . TYR A 1 93 ? 22.416 -2.291 -10.769 1.00 80.19 93 TYR A O 1
ATOM 706 N N . SER A 1 94 ? 22.116 -3.353 -8.836 1.00 80.00 94 SER A N 1
ATOM 707 C CA . SER A 1 94 ? 23.526 -3.711 -8.709 1.00 80.00 94 SER A CA 1
ATOM 708 C C . SER A 1 94 ? 23.959 -4.654 -9.826 1.00 80.00 94 SER A C 1
ATOM 710 O O . SER A 1 94 ? 25.063 -4.505 -10.331 1.00 80.00 94 SER A O 1
ATOM 712 N N . PHE A 1 95 ? 23.102 -5.593 -10.244 1.00 77.00 95 PHE A N 1
ATOM 713 C CA . PHE A 1 95 ? 23.414 -6.484 -11.360 1.00 77.00 95 PHE A CA 1
ATOM 714 C C . PHE A 1 95 ? 23.636 -5.714 -12.657 1.00 77.00 95 PHE A C 1
ATOM 716 O O . PHE A 1 95 ? 24.649 -5.961 -13.294 1.00 77.00 95 PHE A O 1
ATOM 723 N N . THR A 1 96 ? 22.758 -4.770 -13.019 1.00 77.44 96 THR A N 1
ATOM 724 C CA . THR A 1 96 ? 22.959 -3.953 -14.228 1.00 77.44 96 THR A CA 1
ATOM 725 C C . THR A 1 96 ? 24.265 -3.175 -14.140 1.00 77.44 96 THR A C 1
ATOM 727 O O . THR A 1 96 ? 25.095 -3.302 -15.020 1.00 77.44 96 THR A O 1
ATOM 730 N N . GLN A 1 97 ? 24.539 -2.513 -13.013 1.00 80.00 97 GLN A N 1
ATOM 731 C CA . GLN A 1 97 ? 25.780 -1.749 -12.836 1.00 80.00 97 GLN A CA 1
ATOM 732 C C . GLN A 1 97 ? 27.050 -2.613 -12.922 1.00 80.00 97 GLN A C 1
ATOM 734 O O . GLN A 1 97 ? 28.011 -2.230 -13.582 1.00 80.00 97 GLN A O 1
ATOM 739 N N . PHE A 1 98 ? 27.065 -3.795 -12.293 1.00 81.81 98 PHE A N 1
ATOM 740 C CA . PHE A 1 98 ? 28.189 -4.729 -12.427 1.00 81.81 98 PHE A CA 1
ATOM 741 C C . PHE A 1 98 ? 28.309 -5.280 -13.848 1.00 81.81 98 PHE A C 1
ATOM 743 O O . PHE A 1 98 ? 29.413 -5.528 -14.323 1.00 81.81 98 PHE A O 1
ATOM 750 N N . ASN A 1 99 ? 27.180 -5.504 -14.513 1.00 75.38 99 ASN A N 1
ATOM 751 C CA . ASN A 1 99 ? 27.138 -6.047 -15.856 1.00 75.38 99 ASN A CA 1
ATOM 752 C C . ASN A 1 99 ? 27.651 -5.033 -16.888 1.00 75.38 99 ASN A C 1
ATOM 754 O O . ASN A 1 99 ? 28.437 -5.441 -17.740 1.00 75.38 99 ASN A O 1
ATOM 758 N N . ASP A 1 100 ? 27.273 -3.759 -16.757 1.00 78.75 100 ASP A N 1
ATOM 759 C CA . ASP A 1 100 ? 27.706 -2.637 -17.600 1.00 78.75 100 ASP A CA 1
ATOM 760 C C . ASP A 1 100 ? 29.211 -2.376 -17.417 1.00 78.75 100 ASP A C 1
ATOM 762 O O . ASP A 1 100 ? 29.964 -2.319 -18.386 1.00 78.75 100 ASP A O 1
ATOM 766 N N . PHE A 1 101 ? 29.681 -2.340 -16.163 1.00 81.44 101 PHE A N 1
ATOM 767 C CA . PHE A 1 101 ? 31.105 -2.187 -15.843 1.00 81.44 101 PHE A CA 1
ATOM 768 C C . PHE A 1 101 ? 31.975 -3.299 -16.455 1.00 81.44 101 PHE A C 1
ATOM 770 O O . PHE A 1 101 ? 33.094 -3.056 -16.900 1.00 81.44 101 PHE A O 1
ATOM 777 N N . LEU A 1 102 ? 31.473 -4.537 -16.486 1.00 77.38 102 LEU A N 1
ATOM 778 C CA . LEU A 1 102 ? 32.188 -5.660 -17.096 1.00 77.38 102 LEU A CA 1
ATOM 779 C C . LEU A 1 102 ? 32.085 -5.678 -18.633 1.00 77.38 102 LEU A C 1
ATOM 781 O O . LEU A 1 102 ? 32.968 -6.249 -19.267 1.00 77.38 102 LEU A O 1
ATOM 785 N N . GLU A 1 103 ? 31.054 -5.069 -19.237 1.00 71.94 103 GLU A N 1
ATOM 786 C CA . GLU A 1 103 ? 30.945 -4.901 -20.707 1.00 71.94 103 GLU A CA 1
ATOM 787 C C . GLU A 1 103 ? 31.984 -3.932 -21.238 1.00 71.94 103 GLU A C 1
ATOM 789 O O . GLU A 1 103 ? 32.577 -4.182 -22.284 1.00 71.94 103 GLU A O 1
ATOM 794 N N . GLU A 1 104 ? 32.253 -2.868 -20.486 1.00 76.38 104 GLU A N 1
ATOM 795 C CA . GLU A 1 104 ? 33.265 -1.874 -20.840 1.00 76.38 104 GLU A CA 1
ATOM 796 C C . GLU A 1 104 ? 34.682 -2.478 -20.900 1.00 76.38 104 GLU A C 1
ATOM 798 O O . GLU A 1 104 ? 35.541 -1.994 -21.632 1.00 76.38 104 GLU A O 1
ATOM 803 N N . GLN A 1 105 ? 34.924 -3.571 -20.167 1.00 71.81 105 GLN A N 1
ATOM 804 C CA . GLN A 1 105 ? 36.243 -4.194 -20.029 1.00 71.81 105 GLN A CA 1
ATOM 805 C C . GLN A 1 105 ? 36.446 -5.438 -20.911 1.00 71.81 105 GLN A C 1
ATOM 807 O O . GLN A 1 105 ? 37.586 -5.859 -21.116 1.00 71.81 105 GLN A O 1
ATOM 812 N N . THR A 1 106 ? 35.391 -6.100 -21.404 1.00 67.00 106 THR A N 1
ATOM 813 C CA . THR A 1 106 ? 35.530 -7.347 -22.186 1.00 67.00 106 THR A CA 1
ATOM 814 C C . THR A 1 106 ? 34.323 -7.592 -23.102 1.00 67.00 106 THR A C 1
ATOM 816 O O . THR A 1 106 ? 33.194 -7.682 -22.627 1.00 67.00 106 THR A O 1
ATOM 819 N N . GLN A 1 107 ? 34.557 -7.771 -24.413 1.00 60.22 107 GLN A N 1
ATOM 820 C CA . GLN A 1 107 ? 33.487 -7.997 -25.405 1.00 60.22 107 GLN A CA 1
ATOM 821 C C . GLN A 1 107 ? 32.835 -9.392 -25.345 1.00 60.22 107 GLN A C 1
ATOM 823 O O . GLN A 1 107 ? 31.671 -9.518 -25.719 1.00 60.22 107 GLN A O 1
ATOM 828 N N . ASP A 1 108 ? 33.535 -10.431 -24.869 1.00 61.94 108 ASP A N 1
ATOM 829 C CA . ASP A 1 108 ? 32.974 -11.784 -24.743 1.00 61.94 108 ASP A CA 1
ATOM 830 C C . ASP A 1 108 ? 32.828 -12.192 -23.271 1.00 61.94 108 ASP A C 1
ATOM 832 O O . ASP A 1 108 ? 33.804 -12.399 -22.541 1.00 61.94 108 ASP A O 1
ATOM 836 N N . LYS A 1 109 ? 31.580 -12.289 -22.804 1.00 65.19 109 LYS A N 1
ATOM 837 C CA . LYS A 1 109 ? 31.287 -12.657 -21.417 1.00 65.19 109 LYS A CA 1
ATOM 838 C C . LYS A 1 109 ? 31.300 -14.164 -21.247 1.00 65.19 109 LYS A C 1
ATOM 840 O O . LYS A 1 109 ? 30.269 -14.835 -21.348 1.00 65.19 109 LYS A O 1
ATOM 845 N N . GLY A 1 110 ? 32.454 -14.681 -20.845 1.00 75.75 110 GLY A N 1
ATOM 846 C CA . GLY A 1 110 ? 32.535 -16.020 -20.282 1.00 75.75 110 GLY A CA 1
ATOM 847 C C . GLY A 1 110 ? 31.605 -16.186 -19.068 1.00 75.75 110 GLY A C 1
ATOM 848 O O . GLY A 1 110 ? 31.322 -15.244 -18.323 1.00 75.75 110 GLY A O 1
ATOM 849 N N . TYR A 1 111 ? 31.152 -17.419 -18.827 1.00 80.62 111 TYR A N 1
ATOM 850 C CA . TYR A 1 111 ? 30.274 -17.783 -17.702 1.00 80.62 111 TYR A CA 1
ATOM 851 C C . TYR A 1 111 ? 30.771 -17.257 -16.338 1.00 80.62 111 TYR A C 1
ATOM 853 O O . TYR A 1 111 ? 29.977 -16.875 -15.478 1.00 80.62 111 TYR A O 1
ATOM 861 N N . HIS A 1 112 ? 32.092 -17.189 -16.151 1.00 83.12 112 HIS A N 1
ATOM 862 C CA . HIS A 1 112 ? 32.742 -16.713 -14.931 1.00 83.12 112 HIS A CA 1
ATOM 863 C C . HIS A 1 112 ? 32.506 -15.216 -14.662 1.00 83.12 112 HIS A C 1
ATOM 865 O O . HIS A 1 112 ? 32.236 -14.850 -13.519 1.00 83.12 112 HIS A O 1
ATOM 871 N N . LEU A 1 113 ? 32.520 -14.356 -15.687 1.00 82.06 113 LEU A N 1
ATOM 872 C CA . LEU A 1 113 ? 32.250 -12.920 -15.523 1.00 82.06 113 LEU A CA 1
ATOM 873 C C . LEU A 1 113 ? 30.785 -12.673 -15.146 1.00 82.06 113 LEU A C 1
ATOM 875 O O . LEU A 1 113 ? 30.495 -11.899 -14.234 1.00 82.06 113 LEU A O 1
ATOM 879 N N . ARG A 1 114 ? 29.857 -13.415 -15.763 1.00 82.94 114 ARG A N 1
ATOM 880 C CA . ARG A 1 114 ? 28.424 -13.379 -15.413 1.00 82.94 114 ARG A CA 1
ATOM 881 C C . ARG A 1 114 ? 28.170 -13.847 -13.984 1.00 82.94 114 ARG A C 1
ATOM 883 O O . ARG A 1 114 ? 27.333 -13.285 -13.277 1.00 82.94 114 ARG A O 1
ATOM 890 N N . PHE A 1 115 ? 28.909 -14.866 -13.546 1.00 86.69 115 PHE A N 1
ATOM 891 C CA . PHE A 1 115 ? 28.855 -15.347 -12.172 1.00 86.69 115 PHE A CA 1
ATOM 892 C C . PHE A 1 115 ? 29.328 -14.275 -11.189 1.00 86.69 115 PHE A C 1
ATOM 894 O O . PHE A 1 115 ? 28.648 -14.043 -10.193 1.00 86.69 115 PHE A O 1
ATOM 901 N N . ILE A 1 116 ? 30.448 -13.600 -11.471 1.00 87.75 116 ILE A N 1
ATOM 902 C CA . ILE A 1 116 ? 30.985 -12.532 -10.614 1.00 87.75 116 ILE A CA 1
ATOM 903 C C . ILE A 1 116 ? 30.003 -11.358 -10.531 1.00 87.75 116 ILE A C 1
ATOM 905 O O . ILE A 1 116 ? 29.723 -10.894 -9.426 1.00 87.75 116 ILE A O 1
ATOM 909 N N . ALA A 1 117 ? 29.405 -10.940 -11.652 1.00 83.19 117 ALA A N 1
ATOM 910 C CA . ALA A 1 117 ? 28.378 -9.895 -11.671 1.00 83.19 117 ALA A CA 1
ATOM 911 C C . ALA A 1 117 ? 27.163 -10.269 -10.804 1.00 83.19 117 ALA A C 1
ATOM 913 O O . ALA A 1 117 ? 26.725 -9.497 -9.950 1.00 83.19 117 ALA A O 1
ATOM 914 N N . GLY A 1 118 ? 26.652 -11.493 -10.974 1.00 82.25 118 GLY A N 1
ATOM 915 C CA . GLY A 1 118 ? 25.538 -12.020 -10.185 1.00 82.25 118 GLY A CA 1
ATOM 916 C C . GLY A 1 118 ? 25.858 -12.154 -8.696 1.00 82.25 118 GLY A C 1
ATOM 917 O O . GLY A 1 118 ? 25.045 -11.794 -7.844 1.00 82.25 118 GLY A O 1
ATOM 918 N N . ALA A 1 119 ? 27.055 -12.641 -8.370 1.00 87.88 119 ALA A N 1
ATOM 919 C CA . ALA A 1 119 ? 27.555 -12.770 -7.007 1.00 87.88 119 ALA A CA 1
ATOM 920 C C . ALA A 1 119 ? 27.714 -11.403 -6.326 1.00 87.88 119 ALA A C 1
ATOM 922 O O . ALA A 1 119 ? 27.247 -11.229 -5.198 1.00 87.88 119 ALA A O 1
ATOM 923 N N . GLY A 1 120 ? 28.318 -10.432 -7.019 1.00 88.06 120 GLY A N 1
ATOM 924 C CA . GLY A 1 120 ? 28.490 -9.058 -6.550 1.00 88.06 120 GLY A CA 1
ATOM 925 C C . GLY A 1 120 ? 27.150 -8.373 -6.297 1.00 88.06 120 GLY A C 1
ATOM 926 O O . GLY A 1 120 ? 26.931 -7.815 -5.222 1.00 88.06 120 GLY A O 1
ATOM 927 N N . ALA A 1 121 ? 26.205 -8.510 -7.228 1.00 83.00 121 ALA A N 1
ATOM 928 C CA . ALA A 1 121 ? 24.855 -7.978 -7.082 1.00 83.00 121 ALA A CA 1
ATOM 929 C C . ALA A 1 121 ? 24.105 -8.592 -5.891 1.00 83.00 121 ALA A C 1
ATOM 931 O O . ALA A 1 121 ? 23.509 -7.880 -5.078 1.00 83.00 121 ALA A O 1
ATOM 932 N N . GLY A 1 122 ? 24.177 -9.919 -5.749 1.00 84.44 122 GLY A N 1
ATOM 933 C CA . GLY A 1 122 ? 23.581 -10.636 -4.627 1.00 84.44 122 GLY A CA 1
ATOM 934 C C . GLY A 1 122 ? 24.186 -10.231 -3.282 1.00 84.44 122 GLY A C 1
ATOM 935 O O . GLY A 1 122 ? 23.446 -10.084 -2.305 1.00 84.44 122 GLY A O 1
ATOM 936 N N . ALA A 1 123 ? 25.504 -10.016 -3.226 1.00 89.56 123 ALA A N 1
ATOM 937 C CA . ALA A 1 123 ? 26.210 -9.555 -2.034 1.00 89.56 123 ALA A CA 1
ATOM 938 C C . ALA A 1 123 ? 25.838 -8.112 -1.668 1.00 89.56 123 ALA A C 1
ATOM 940 O O . ALA A 1 123 ? 25.485 -7.868 -0.515 1.00 89.56 123 ALA A O 1
ATOM 941 N N . ALA A 1 124 ? 25.832 -7.191 -2.637 1.00 88.00 124 ALA A N 1
ATOM 942 C CA . ALA A 1 124 ? 25.442 -5.794 -2.440 1.00 88.00 124 ALA A CA 1
ATOM 943 C C . ALA A 1 124 ? 24.010 -5.684 -1.897 1.00 88.00 124 ALA A C 1
ATOM 945 O O . ALA A 1 124 ? 23.786 -5.078 -0.850 1.00 88.00 124 ALA A O 1
ATOM 946 N N . ALA A 1 125 ? 23.056 -6.377 -2.526 1.00 85.31 125 ALA A N 1
ATOM 947 C CA . ALA A 1 125 ? 21.675 -6.416 -2.056 1.00 85.31 125 ALA A CA 1
ATOM 948 C C . ALA A 1 125 ? 21.558 -6.987 -0.639 1.00 85.31 125 ALA A C 1
ATOM 950 O O . ALA A 1 125 ? 20.843 -6.439 0.197 1.00 85.31 125 ALA A O 1
ATOM 951 N N . THR A 1 126 ? 22.294 -8.062 -0.350 1.00 86.81 126 THR A N 1
ATOM 952 C CA . THR A 1 126 ? 22.288 -8.690 0.975 1.00 86.81 126 THR A CA 1
ATOM 953 C C . THR A 1 126 ? 22.853 -7.762 2.038 1.00 86.81 126 THR A C 1
ATOM 955 O O . THR A 1 126 ? 22.242 -7.641 3.090 1.00 86.81 126 THR A O 1
ATOM 958 N N . LEU A 1 127 ? 23.974 -7.089 1.771 1.00 90.00 127 LEU A N 1
ATOM 959 C CA . LEU A 1 127 ? 24.586 -6.117 2.680 1.00 90.00 127 LEU A CA 1
ATOM 960 C C . LEU A 1 127 ? 23.617 -4.978 2.996 1.00 90.00 127 LEU A C 1
ATOM 962 O O . LEU A 1 127 ? 23.397 -4.664 4.164 1.00 90.00 127 LEU A O 1
ATOM 966 N N . SER A 1 128 ? 22.980 -4.413 1.971 1.00 87.56 128 SER A N 1
ATOM 967 C CA . SER A 1 128 ? 22.039 -3.307 2.142 1.00 87.56 128 SER A CA 1
ATOM 968 C C . SER A 1 128 ? 20.769 -3.710 2.895 1.00 87.56 128 SER A C 1
ATOM 970 O O . SER A 1 128 ? 20.241 -2.913 3.668 1.00 87.56 128 SER A O 1
ATOM 972 N N . THR A 1 129 ? 20.264 -4.936 2.710 1.00 87.06 129 THR A N 1
ATOM 973 C CA . THR A 1 129 ? 19.020 -5.387 3.361 1.00 87.06 129 THR A CA 1
ATOM 974 C C . THR A 1 129 ? 19.230 -6.234 4.611 1.00 87.06 129 THR A C 1
ATOM 976 O O . THR A 1 129 ? 18.246 -6.641 5.233 1.00 87.06 129 THR A O 1
ATOM 979 N N . TYR A 1 130 ? 20.473 -6.504 5.016 1.00 86.31 130 TYR A N 1
ATOM 980 C CA . TYR A 1 130 ? 20.770 -7.401 6.134 1.00 86.31 130 TYR A CA 1
ATOM 981 C C . TYR A 1 130 ? 20.097 -7.000 7.464 1.00 86.31 130 TYR A C 1
ATOM 983 O O . TYR A 1 130 ? 19.557 -7.883 8.136 1.00 86.31 130 TYR A O 1
ATOM 991 N N . PRO A 1 131 ? 20.003 -5.706 7.839 1.00 86.25 131 PRO A N 1
ATOM 992 C CA . PRO A 1 131 ? 19.277 -5.311 9.048 1.00 86.25 131 PRO A CA 1
ATOM 993 C C . PRO A 1 131 ? 17.805 -5.759 9.047 1.00 86.25 131 PRO A C 1
ATOM 995 O O . PRO A 1 131 ? 17.261 -6.141 10.084 1.00 86.25 131 PRO A O 1
ATOM 998 N N . LEU A 1 132 ? 17.155 -5.772 7.876 1.00 82.31 132 LEU A N 1
ATOM 999 C CA . LEU A 1 132 ? 15.778 -6.254 7.724 1.00 82.31 132 LEU A CA 1
ATOM 1000 C C . LEU A 1 132 ? 15.696 -7.784 7.826 1.00 82.31 132 LEU A C 1
ATOM 1002 O O . LEU A 1 132 ? 14.747 -8.302 8.424 1.00 82.31 132 LEU A O 1
ATOM 1006 N N . ASP A 1 133 ? 16.688 -8.501 7.283 1.00 76.75 133 ASP A N 1
ATOM 1007 C CA . ASP A 1 133 ? 16.832 -9.957 7.429 1.00 76.75 133 ASP A CA 1
ATOM 1008 C C . ASP A 1 133 ? 16.958 -10.344 8.917 1.00 76.75 133 ASP A C 1
ATOM 1010 O O . ASP A 1 133 ? 16.252 -11.246 9.383 1.00 76.75 133 ASP A O 1
ATOM 1014 N N . LEU A 1 134 ? 17.802 -9.631 9.675 1.00 76.69 134 LEU A N 1
ATOM 1015 C CA . LEU A 1 134 ? 18.034 -9.874 11.101 1.00 76.69 134 LEU A CA 1
ATOM 1016 C C . LEU A 1 134 ? 16.789 -9.578 11.946 1.00 76.69 134 LEU A C 1
ATOM 1018 O O . LEU A 1 134 ? 16.360 -10.424 12.736 1.00 76.69 134 LEU A O 1
ATOM 1022 N N . LEU A 1 135 ? 16.179 -8.402 11.765 1.00 74.94 135 LEU A N 1
ATOM 1023 C CA . LEU A 1 135 ? 14.988 -7.997 12.519 1.00 74.94 135 LEU A CA 1
ATOM 1024 C C . LEU A 1 135 ? 13.833 -8.974 12.317 1.00 74.94 135 LEU A C 1
ATOM 1026 O O . LEU A 1 135 ? 13.172 -9.372 13.277 1.00 74.94 135 LEU A O 1
ATOM 1030 N N . ARG A 1 136 ? 13.616 -9.416 11.075 1.00 74.06 136 ARG A N 1
ATOM 1031 C CA . ARG A 1 136 ? 12.618 -10.440 10.768 1.00 74.06 136 ARG A CA 1
ATOM 1032 C C . ARG A 1 136 ? 12.903 -11.746 11.508 1.00 74.06 136 ARG A C 1
ATOM 1034 O O . ARG A 1 136 ? 11.970 -12.348 12.039 1.00 74.06 136 ARG A O 1
ATOM 1041 N N . ALA A 1 137 ? 14.153 -12.209 11.502 1.00 67.38 137 ALA A N 1
ATOM 1042 C CA . ALA A 1 137 ? 14.522 -13.467 12.141 1.00 67.38 137 ALA A CA 1
ATOM 1043 C C . ALA A 1 137 ? 14.260 -13.430 13.656 1.00 67.38 137 ALA A C 1
ATOM 1045 O O . ALA A 1 137 ? 13.677 -14.373 14.186 1.00 67.38 137 ALA A O 1
ATOM 1046 N N . ARG A 1 138 ? 14.590 -12.321 14.333 1.00 68.75 138 ARG A N 1
ATOM 1047 C CA . ARG A 1 138 ? 14.329 -12.153 15.775 1.00 68.75 138 ARG A CA 1
ATOM 1048 C C . ARG A 1 138 ? 12.838 -12.001 16.099 1.00 68.75 138 ARG A C 1
ATOM 1050 O O . ARG A 1 138 ? 12.352 -12.592 17.059 1.00 68.75 138 ARG A O 1
ATOM 1057 N N . LEU A 1 139 ? 12.080 -11.289 15.261 1.00 65.25 139 LEU A N 1
ATOM 1058 C CA . LEU A 1 139 ? 10.620 -11.183 15.399 1.00 65.25 139 LEU A CA 1
ATOM 1059 C C . LEU A 1 139 ? 9.904 -12.525 15.224 1.00 65.25 139 LEU A C 1
ATOM 1061 O O . LEU A 1 139 ? 8.905 -12.780 15.893 1.00 65.25 139 LEU A O 1
ATOM 1065 N N . ALA A 1 140 ? 10.403 -13.392 14.340 1.00 57.50 140 ALA A N 1
ATOM 1066 C CA . ALA A 1 140 ? 9.822 -14.714 14.120 1.00 57.50 140 ALA A CA 1
ATOM 1067 C C . ALA A 1 140 ? 9.902 -15.612 15.368 1.00 57.50 140 ALA A C 1
ATOM 1069 O O . ALA A 1 140 ? 9.042 -16.472 15.547 1.00 57.50 140 ALA A O 1
ATOM 1070 N N . VAL A 1 141 ? 10.885 -15.376 16.242 1.00 56.31 141 VAL A N 1
ATOM 1071 C CA . VAL A 1 141 ? 11.057 -16.075 17.528 1.00 56.31 141 VAL A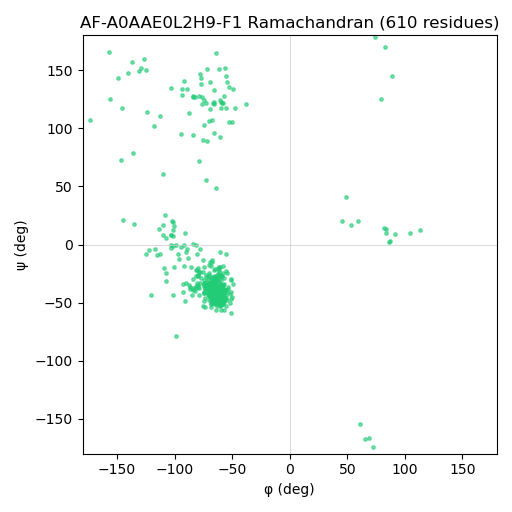 CA 1
ATOM 1072 C C . VAL A 1 141 ? 10.332 -15.351 18.673 1.00 56.31 141 VAL A C 1
ATOM 1074 O O . VAL A 1 141 ? 10.465 -15.714 19.830 1.00 56.31 141 VAL A O 1
ATOM 1077 N N . GLN A 1 142 ? 9.500 -14.350 18.359 1.00 56.75 142 GLN A N 1
ATOM 1078 C CA . GLN A 1 142 ? 8.760 -13.536 19.332 1.00 56.75 142 GLN A CA 1
ATOM 1079 C C . GLN A 1 142 ? 9.644 -12.785 20.341 1.00 56.75 142 GLN A C 1
ATOM 1081 O O . GLN A 1 142 ? 9.134 -12.320 21.354 1.00 56.75 142 GLN A O 1
ATOM 1086 N N . ALA A 1 143 ? 10.930 -12.571 20.034 1.00 55.34 143 ALA A N 1
ATOM 1087 C CA . ALA A 1 143 ? 11.822 -11.780 20.884 1.00 55.34 143 ALA A CA 1
ATOM 1088 C C . ALA A 1 143 ? 11.342 -10.322 21.041 1.00 55.34 143 ALA A C 1
ATOM 1090 O O . ALA A 1 143 ? 11.657 -9.664 22.025 1.00 55.34 143 ALA A O 1
ATOM 1091 N N . TYR A 1 144 ? 10.547 -9.816 20.084 1.00 62.22 144 TYR A N 1
ATOM 1092 C CA . TYR A 1 144 ? 10.033 -8.447 20.102 1.00 62.22 144 TYR A CA 1
ATOM 1093 C C . TYR A 1 144 ? 8.573 -8.341 19.629 1.00 62.22 144 TYR A C 1
ATOM 1095 O O . TYR A 1 144 ? 8.157 -9.065 18.722 1.00 62.22 144 TYR A O 1
ATOM 1103 N N . PRO A 1 145 ? 7.788 -7.387 20.169 1.00 59.50 145 PRO A N 1
ATOM 1104 C CA . PRO A 1 145 ? 6.405 -7.160 19.750 1.00 59.50 145 PRO A CA 1
ATOM 1105 C C . PRO A 1 145 ? 6.275 -6.444 18.393 1.00 59.50 145 PRO A C 1
ATOM 1107 O O . PRO A 1 145 ? 5.225 -6.540 17.756 1.00 59.50 145 PRO A O 1
ATOM 1110 N N . ASN A 1 146 ? 7.290 -5.691 17.949 1.00 72.06 146 ASN A N 1
ATOM 1111 C CA . ASN A 1 146 ? 7.300 -5.002 16.654 1.00 72.06 146 ASN A CA 1
ATOM 1112 C C . ASN A 1 146 ? 8.729 -4.685 16.150 1.00 72.06 146 ASN A C 1
ATOM 1114 O O . ASN A 1 146 ? 9.702 -4.751 16.900 1.00 72.06 146 ASN A O 1
ATOM 1118 N N . TYR A 1 147 ? 8.851 -4.327 14.864 1.00 71.69 147 TYR A N 1
ATOM 1119 C CA . TYR A 1 147 ? 10.132 -3.992 14.218 1.00 71.69 147 TYR A CA 1
ATOM 1120 C C . TYR A 1 147 ? 10.865 -2.825 14.888 1.00 71.69 147 TYR A C 1
ATOM 1122 O O . TYR A 1 147 ? 12.081 -2.880 15.043 1.00 71.69 147 TYR A O 1
ATOM 1130 N N . PHE A 1 148 ? 10.139 -1.789 15.315 1.00 77.69 148 PHE A N 1
ATOM 1131 C CA . PHE A 1 148 ? 10.735 -0.595 15.919 1.00 77.69 148 PHE A CA 1
ATOM 1132 C C . PHE A 1 148 ? 11.298 -0.865 17.314 1.00 77.69 148 PHE A C 1
ATOM 1134 O O . PHE A 1 148 ? 12.370 -0.363 17.641 1.00 77.69 148 PHE A O 1
ATOM 1141 N N . SER A 1 149 ? 10.612 -1.675 18.126 1.00 79.38 149 SER A N 1
ATOM 1142 C CA . SER A 1 149 ? 11.118 -2.100 19.429 1.00 79.38 149 SER A CA 1
ATOM 1143 C C . SER A 1 149 ? 12.358 -2.967 19.268 1.00 79.38 149 SER A C 1
ATOM 1145 O O . SER A 1 149 ? 13.328 -2.726 19.970 1.00 79.38 149 SER A O 1
ATOM 1147 N N . GLY A 1 150 ? 12.356 -3.897 18.303 1.00 76.94 150 GLY A N 1
ATOM 1148 C CA . GLY A 1 150 ? 13.528 -4.727 18.017 1.00 76.94 150 GLY A CA 1
ATOM 1149 C C . GLY A 1 150 ? 14.721 -3.904 17.533 1.00 76.94 150 GLY A C 1
ATOM 1150 O O . GLY A 1 150 ? 15.820 -4.069 18.042 1.00 76.94 150 GLY A O 1
ATOM 1151 N N . LEU A 1 151 ? 14.510 -2.957 16.613 1.00 82.12 151 LEU A N 1
ATOM 1152 C CA . LEU A 1 151 ? 15.579 -2.082 16.122 1.00 82.12 151 LEU A CA 1
ATOM 1153 C C . LEU A 1 151 ? 16.151 -1.204 17.239 1.00 82.12 151 LEU A C 1
ATOM 1155 O O . LEU A 1 151 ? 17.365 -1.103 17.380 1.00 82.12 151 LEU A O 1
ATOM 1159 N N . LYS A 1 152 ? 15.283 -0.585 18.047 1.00 84.38 152 LYS A N 1
ATOM 1160 C CA . LYS A 1 152 ? 15.702 0.258 19.171 1.00 84.38 152 LYS A CA 1
ATOM 1161 C C . LYS A 1 152 ? 16.465 -0.539 20.225 1.00 84.38 152 LYS A C 1
ATOM 1163 O O . LYS A 1 152 ? 17.409 -0.003 20.792 1.00 84.38 152 LYS A O 1
ATOM 1168 N N . ASP A 1 153 ? 16.035 -1.764 20.504 1.00 79.56 153 ASP A N 1
ATOM 1169 C CA . ASP A 1 153 ? 16.681 -2.626 21.487 1.00 79.56 153 ASP A CA 1
ATOM 1170 C C . ASP A 1 153 ? 18.062 -3.074 21.002 1.00 79.56 153 ASP A C 1
ATOM 1172 O O . ASP A 1 153 ? 19.042 -2.782 21.671 1.00 79.56 153 ASP A O 1
ATOM 1176 N N . ILE A 1 154 ? 18.169 -3.615 19.782 1.00 80.62 154 ILE A N 1
ATOM 1177 C CA . ILE A 1 154 ? 19.451 -4.034 19.184 1.00 80.62 154 ILE A CA 1
ATOM 1178 C C . ILE A 1 154 ? 20.444 -2.870 19.125 1.00 80.62 154 ILE A C 1
ATOM 1180 O O . ILE A 1 154 ? 21.605 -3.025 19.490 1.00 80.62 154 ILE A O 1
ATOM 1184 N N . LEU A 1 155 ? 19.996 -1.681 18.709 1.00 84.31 155 LEU A N 1
ATOM 1185 C CA . LEU A 1 155 ? 20.861 -0.501 18.663 1.00 84.31 155 LEU A CA 1
ATOM 1186 C C . LEU A 1 155 ? 21.347 -0.061 20.048 1.00 84.31 155 LEU A C 1
ATOM 1188 O O . LEU A 1 155 ? 22.421 0.525 20.148 1.00 84.31 155 LEU A O 1
ATOM 1192 N N . LYS A 1 156 ? 20.569 -0.321 21.103 1.00 84.31 156 LYS A N 1
ATOM 1193 C CA . LYS A 1 156 ? 20.942 0.003 22.483 1.00 84.31 156 LYS A CA 1
ATOM 1194 C C . LYS A 1 156 ? 21.826 -1.061 23.130 1.00 84.31 156 LYS A C 1
ATOM 1196 O O . LYS A 1 156 ? 22.692 -0.692 23.912 1.00 84.31 156 LYS A O 1
ATOM 1201 N N . THR A 1 157 ? 21.587 -2.340 22.851 1.00 79.56 157 THR A N 1
ATOM 1202 C CA . THR A 1 157 ? 22.254 -3.469 23.518 1.00 79.56 157 THR A CA 1
ATOM 1203 C C . THR A 1 157 ? 23.495 -3.949 22.769 1.00 79.56 157 THR A C 1
ATOM 1205 O O . THR A 1 157 ? 24.514 -4.224 23.391 1.00 79.56 157 THR A O 1
ATOM 1208 N N . GLU A 1 158 ? 23.438 -4.012 21.438 1.00 76.94 158 GLU A N 1
ATOM 1209 C CA . GLU A 1 158 ? 24.497 -4.561 20.574 1.00 76.94 158 GLU A CA 1
ATOM 1210 C C . GLU A 1 158 ? 25.139 -3.502 19.655 1.00 76.94 158 GLU A C 1
ATOM 1212 O O . GLU A 1 158 ? 26.131 -3.767 18.970 1.00 76.94 158 GLU A O 1
ATOM 1217 N N . GLY A 1 159 ? 24.570 -2.293 19.609 1.00 82.69 159 GLY A N 1
ATOM 1218 C CA . GLY A 1 159 ? 25.034 -1.200 18.758 1.00 82.69 159 GLY A CA 1
ATOM 1219 C C . GLY A 1 159 ? 24.809 -1.438 17.259 1.00 82.69 159 GLY A C 1
ATOM 1220 O O . GLY A 1 159 ? 24.080 -2.335 16.832 1.00 82.69 159 GLY A O 1
ATOM 1221 N N . MET A 1 160 ? 25.458 -0.619 16.424 1.00 80.50 160 MET A N 1
ATOM 1222 C CA . MET A 1 160 ? 25.354 -0.719 14.957 1.00 80.50 160 MET A CA 1
ATOM 1223 C C . MET A 1 160 ? 25.933 -2.032 14.410 1.00 80.50 160 MET A C 1
ATOM 1225 O O . MET A 1 160 ? 25.439 -2.550 13.410 1.00 80.50 160 MET A O 1
ATOM 1229 N N . ALA A 1 161 ? 26.947 -2.594 15.074 1.00 78.50 161 ALA A N 1
ATOM 1230 C CA . ALA A 1 161 ? 27.550 -3.870 14.692 1.00 78.50 161 ALA A CA 1
ATOM 1231 C C . ALA A 1 161 ? 26.593 -5.057 14.912 1.00 78.50 161 ALA A C 1
ATOM 1233 O O . ALA A 1 161 ? 26.589 -5.996 14.113 1.00 78.50 161 ALA A O 1
ATOM 1234 N N . GLY A 1 162 ? 25.721 -4.983 15.927 1.00 76.12 162 GLY A N 1
ATOM 1235 C CA . GLY A 1 162 ? 24.680 -5.982 16.187 1.00 76.12 162 GLY A CA 1
ATOM 1236 C C . GLY A 1 162 ? 23.736 -6.202 15.006 1.00 76.12 162 GLY A C 1
ATOM 1237 O O . GLY A 1 162 ? 23.357 -7.337 14.713 1.00 76.12 162 GLY A O 1
ATOM 1238 N N . LEU A 1 163 ? 23.445 -5.143 14.234 1.00 80.75 163 LEU A N 1
ATOM 1239 C CA . LEU A 1 163 ? 22.610 -5.229 13.030 1.00 80.75 163 LEU A CA 1
ATOM 1240 C C . LEU A 1 163 ? 23.194 -6.131 11.938 1.00 80.75 163 LEU A C 1
ATOM 1242 O O . LEU A 1 163 ? 22.435 -6.602 11.094 1.00 80.75 163 LEU A O 1
ATOM 1246 N N . PHE A 1 164 ? 24.503 -6.401 11.971 1.00 83.56 164 PHE A N 1
ATOM 1247 C CA . PHE A 1 164 ? 25.220 -7.226 10.996 1.00 83.56 164 PHE A CA 1
ATOM 1248 C C . PHE A 1 164 ? 25.687 -8.579 11.554 1.00 83.56 164 PHE A C 1
ATOM 1250 O O . PHE A 1 164 ? 26.364 -9.350 10.866 1.00 83.56 164 PHE A O 1
ATOM 1257 N N . HIS A 1 165 ? 25.271 -8.934 12.772 1.00 77.12 165 HIS A N 1
ATOM 1258 C CA . HIS A 1 165 ? 25.613 -10.217 13.372 1.00 77.12 165 HIS A CA 1
ATOM 1259 C C . HIS A 1 165 ? 24.976 -11.380 12.587 1.00 77.12 165 HIS A C 1
ATOM 1261 O O . HIS A 1 165 ? 23.757 -11.435 12.414 1.00 77.12 165 HIS A O 1
ATOM 1267 N N . GLY A 1 166 ? 25.796 -12.306 12.068 1.00 74.81 166 GLY A N 1
ATOM 1268 C CA . GLY A 1 166 ? 25.362 -13.412 11.191 1.00 74.81 166 GLY A CA 1
ATOM 1269 C C . GLY A 1 166 ? 25.406 -13.121 9.678 1.00 74.81 166 GLY A C 1
ATOM 1270 O O . GLY A 1 166 ? 24.932 -13.938 8.875 1.00 74.81 166 GLY A O 1
ATOM 1271 N N . LEU A 1 167 ? 25.987 -11.987 9.272 1.00 81.88 167 LEU A N 1
ATOM 1272 C CA . LEU A 1 167 ? 26.157 -11.619 7.863 1.00 81.88 167 LEU A CA 1
ATOM 1273 C C . LEU A 1 167 ? 27.036 -12.627 7.107 1.00 81.88 167 LEU A C 1
ATOM 1275 O O . LEU A 1 167 ? 26.701 -13.022 5.993 1.00 81.88 167 LEU A O 1
ATOM 1279 N N . HIS A 1 168 ? 28.112 -13.112 7.730 1.00 80.56 168 HIS A N 1
ATOM 1280 C CA . HIS A 1 168 ? 29.050 -14.053 7.110 1.00 80.56 168 HIS A CA 1
ATOM 1281 C C . HIS A 1 168 ? 28.394 -15.360 6.601 1.00 80.56 168 HIS A C 1
ATOM 1283 O O . HIS A 1 168 ? 28.469 -15.627 5.400 1.00 80.56 168 HIS A O 1
ATOM 1289 N N . PRO A 1 169 ? 27.672 -16.154 7.425 1.00 75.00 169 PRO A N 1
ATOM 1290 C CA . PRO A 1 169 ? 26.977 -17.350 6.930 1.00 75.00 169 PRO A CA 1
ATOM 1291 C C . PRO A 1 169 ? 25.847 -17.018 5.943 1.00 75.00 169 PRO A C 1
ATOM 1293 O O . PRO A 1 169 ? 25.433 -17.868 5.157 1.00 75.00 169 PRO A O 1
ATOM 1296 N N . THR A 1 170 ? 25.338 -15.785 5.967 1.00 79.50 170 THR A N 1
ATOM 1297 C CA . THR A 1 170 ? 24.320 -15.310 5.030 1.00 79.50 170 THR A CA 1
ATOM 1298 C C . THR A 1 170 ? 24.894 -15.046 3.639 1.00 79.50 170 THR A C 1
ATOM 1300 O O . THR A 1 170 ? 24.349 -15.561 2.661 1.00 79.50 170 THR A O 1
ATOM 1303 N N . LEU A 1 171 ? 26.016 -14.328 3.547 1.00 85.12 171 LEU A N 1
ATOM 1304 C CA . LEU A 1 171 ? 26.729 -14.085 2.291 1.00 85.12 171 LEU A CA 1
ATOM 1305 C C . LEU A 1 171 ? 27.228 -15.385 1.661 1.00 85.12 171 LEU A C 1
ATOM 1307 O O . LEU A 1 171 ? 27.100 -15.569 0.455 1.00 85.12 171 LEU A O 1
ATOM 1311 N N . LEU A 1 172 ? 27.705 -16.320 2.481 1.00 82.62 172 LEU A N 1
ATOM 1312 C CA . LEU A 1 172 ? 28.228 -17.600 2.013 1.00 82.62 172 LEU A CA 1
ATOM 1313 C C . LEU A 1 172 ? 27.160 -18.486 1.343 1.00 82.62 172 LEU A C 1
ATOM 1315 O O . LEU A 1 172 ? 27.478 -19.259 0.446 1.00 82.62 172 LEU A O 1
ATOM 1319 N N . GLY A 1 173 ? 25.887 -18.348 1.727 1.00 78.12 173 GLY A N 1
ATOM 1320 C CA . GLY A 1 173 ? 24.771 -18.961 0.997 1.00 78.12 173 GLY A CA 1
ATOM 1321 C C . GLY A 1 173 ? 24.325 -18.151 -0.223 1.00 78.12 173 GLY A C 1
ATOM 1322 O O . GLY A 1 173 ? 23.945 -18.728 -1.242 1.00 78.12 173 GLY A O 1
ATOM 1323 N N . MET A 1 174 ? 24.370 -16.818 -0.134 1.00 82.62 174 MET A N 1
ATOM 1324 C CA . MET A 1 174 ? 23.801 -15.952 -1.168 1.00 82.62 174 MET A CA 1
ATOM 1325 C C . MET A 1 174 ? 24.697 -15.781 -2.393 1.00 82.62 174 MET A C 1
ATOM 1327 O O . MET A 1 174 ? 24.182 -15.741 -3.506 1.00 82.62 174 MET A O 1
ATOM 1331 N N . ILE A 1 175 ? 26.015 -15.717 -2.205 1.00 87.69 175 ILE A N 1
ATOM 1332 C CA . ILE A 1 175 ? 26.990 -15.526 -3.285 1.00 87.69 175 ILE A CA 1
ATOM 1333 C C . ILE A 1 175 ? 26.926 -16.674 -4.311 1.00 87.69 175 ILE A C 1
ATOM 1335 O O . ILE A 1 175 ? 26.701 -16.382 -5.488 1.00 87.69 175 ILE A O 1
ATOM 1339 N N . PRO A 1 176 ? 27.012 -17.965 -3.918 1.00 87.81 176 PRO A N 1
ATOM 1340 C CA . PRO A 1 176 ? 26.886 -19.070 -4.871 1.00 87.81 176 PRO A CA 1
ATOM 1341 C C . PRO A 1 176 ? 25.511 -19.113 -5.538 1.00 87.81 176 PRO A C 1
ATOM 1343 O O . PRO A 1 176 ? 25.409 -19.376 -6.731 1.00 87.81 176 PRO A O 1
ATOM 1346 N N . TYR A 1 177 ? 24.449 -18.828 -4.778 1.00 82.94 177 TYR A N 1
ATOM 1347 C CA . TYR A 1 177 ? 23.086 -18.829 -5.303 1.00 82.94 177 TYR A CA 1
ATOM 1348 C C . TYR A 1 177 ? 22.885 -17.758 -6.380 1.00 82.94 177 TYR A C 1
ATOM 1350 O O . TYR A 1 177 ? 22.428 -18.068 -7.479 1.00 82.94 177 TYR A O 1
ATOM 1358 N N . ALA A 1 178 ? 23.228 -16.504 -6.075 1.00 78.19 178 ALA A N 1
ATOM 1359 C CA . ALA A 1 178 ? 23.038 -15.387 -6.991 1.00 78.19 178 ALA A CA 1
ATOM 1360 C C . ALA A 1 178 ? 23.950 -15.522 -8.217 1.00 78.19 178 ALA A C 1
ATOM 1362 O O . ALA A 1 178 ? 23.466 -15.411 -9.342 1.00 78.19 178 ALA A O 1
ATOM 1363 N N . GLY A 1 179 ? 25.227 -15.861 -8.012 1.00 82.75 179 GLY A N 1
ATOM 1364 C CA . GLY A 1 179 ? 26.176 -16.082 -9.100 1.00 82.75 179 GLY A CA 1
ATOM 1365 C C . GLY A 1 179 ? 25.718 -17.177 -10.064 1.00 82.75 179 GLY A C 1
ATOM 1366 O O . GLY A 1 179 ? 25.627 -16.925 -11.263 1.00 82.75 179 GLY A O 1
ATOM 1367 N N . LEU A 1 180 ? 25.350 -18.367 -9.565 1.00 86.25 180 LEU A N 1
ATOM 1368 C CA . LEU A 1 180 ? 24.868 -19.459 -10.424 1.00 86.25 180 LEU A CA 1
ATOM 1369 C C . LEU A 1 180 ? 23.556 -19.102 -11.130 1.00 86.25 180 LEU A C 1
ATOM 1371 O O . LEU A 1 180 ? 23.387 -19.439 -12.300 1.00 86.25 180 LEU A O 1
ATOM 1375 N N . SER A 1 181 ? 22.633 -18.422 -10.443 1.00 78.75 181 SER A N 1
ATOM 1376 C CA . SER A 1 181 ? 21.329 -18.060 -11.009 1.00 78.75 181 SER A CA 1
ATOM 1377 C C . SER A 1 181 ? 21.476 -17.090 -12.175 1.00 78.75 181 SER A C 1
ATOM 1379 O O . SER A 1 181 ? 20.920 -17.345 -13.242 1.00 78.75 181 SER A O 1
ATOM 1381 N N . PHE A 1 182 ? 22.225 -16.000 -11.992 1.00 72.69 182 PHE A N 1
ATOM 1382 C CA . PHE A 1 182 ? 22.442 -15.010 -13.047 1.00 72.69 182 PHE A CA 1
ATOM 1383 C C . PHE A 1 182 ? 23.325 -15.565 -14.171 1.00 72.69 182 PHE A C 1
ATOM 1385 O O . PHE A 1 182 ? 22.972 -15.399 -15.335 1.00 72.69 182 PHE A O 1
ATOM 1392 N N . ALA A 1 183 ? 24.399 -16.299 -13.855 1.00 83.31 183 ALA A N 1
ATOM 1393 C CA . ALA A 1 183 ? 25.276 -16.886 -14.871 1.00 83.31 183 ALA A CA 1
ATOM 1394 C C . ALA A 1 183 ? 24.552 -17.900 -15.761 1.00 83.31 183 ALA A C 1
ATOM 1396 O O . ALA A 1 183 ? 24.677 -17.847 -16.985 1.00 83.31 183 ALA A O 1
ATOM 1397 N N . THR A 1 184 ? 23.763 -18.795 -15.161 1.00 82.00 184 THR A N 1
ATOM 1398 C CA . THR A 1 184 ? 23.000 -19.803 -15.911 1.00 82.00 184 THR A CA 1
ATOM 1399 C C . THR A 1 184 ? 21.901 -19.147 -16.739 1.00 82.00 184 THR A C 1
ATOM 1401 O O . THR A 1 184 ? 21.730 -19.491 -17.906 1.00 82.00 184 THR A O 1
ATOM 1404 N N . PHE A 1 185 ? 21.179 -18.177 -16.166 1.00 76.75 185 PHE A N 1
ATOM 1405 C CA . PHE A 1 185 ? 20.121 -17.464 -16.878 1.00 76.75 185 PHE A CA 1
ATOM 1406 C C . PHE A 1 185 ? 20.662 -16.693 -18.085 1.00 76.75 185 PHE A C 1
ATOM 1408 O O . PHE A 1 185 ? 20.126 -16.825 -19.182 1.00 76.75 185 PHE A O 1
ATOM 1415 N N . ASP A 1 186 ? 21.737 -15.928 -17.903 1.00 73.56 186 ASP A N 1
ATOM 1416 C CA . ASP A 1 186 ? 22.282 -15.064 -18.951 1.00 73.56 186 ASP A CA 1
ATOM 1417 C C . ASP A 1 186 ? 23.026 -15.857 -20.040 1.00 73.56 186 ASP A C 1
ATOM 1419 O O . ASP A 1 186 ? 22.927 -15.553 -21.230 1.00 73.56 186 ASP A O 1
ATOM 1423 N N . THR A 1 187 ? 23.680 -16.962 -19.664 1.00 82.38 187 THR A N 1
ATOM 1424 C CA . THR A 1 187 ? 24.279 -17.900 -20.630 1.00 82.38 187 THR A CA 1
ATOM 1425 C C . THR A 1 187 ? 23.214 -18.591 -21.468 1.00 82.38 187 THR A C 1
ATOM 1427 O O . THR A 1 187 ? 23.309 -18.615 -22.694 1.00 82.38 187 THR A O 1
ATOM 1430 N N . ALA A 1 188 ? 22.147 -19.083 -20.840 1.00 79.25 188 ALA A N 1
ATOM 1431 C CA . ALA A 1 188 ? 21.052 -19.700 -21.571 1.00 79.25 188 ALA A CA 1
ATOM 1432 C C . ALA A 1 188 ? 20.295 -18.686 -22.449 1.00 79.25 188 ALA A C 1
ATOM 1434 O O . ALA A 1 188 ? 19.932 -19.007 -23.578 1.00 79.25 188 ALA A O 1
ATOM 1435 N N . LYS A 1 189 ? 20.125 -17.440 -21.986 1.00 74.88 189 LYS A N 1
ATOM 1436 C CA . LYS A 1 189 ? 19.578 -16.341 -22.797 1.00 74.88 189 LYS A CA 1
ATOM 1437 C C . LYS A 1 189 ? 20.453 -16.045 -24.021 1.00 74.88 189 LYS A C 1
ATOM 1439 O O . LYS A 1 189 ? 19.913 -15.827 -25.100 1.00 74.88 189 LYS A O 1
ATOM 1444 N N . SER A 1 190 ? 21.777 -16.074 -23.871 1.00 77.88 190 SER A N 1
ATOM 1445 C CA . SER A 1 190 ? 22.724 -15.850 -24.975 1.00 77.88 190 SER A CA 1
ATOM 1446 C C . SER A 1 190 ? 22.649 -16.955 -26.030 1.00 77.88 190 SER A C 1
ATOM 1448 O O . SER A 1 190 ? 22.551 -16.663 -27.216 1.00 77.88 190 SER A O 1
ATOM 1450 N N . HIS A 1 191 ? 22.585 -18.222 -25.610 1.00 81.75 191 HIS A N 1
ATOM 1451 C CA . HIS A 1 191 ? 22.375 -19.335 -26.542 1.00 81.75 191 HIS A CA 1
ATOM 1452 C C . HIS A 1 191 ? 21.028 -19.249 -27.266 1.00 81.75 191 HIS A C 1
ATOM 1454 O O . HIS A 1 191 ? 20.960 -19.513 -28.461 1.00 81.75 191 HIS A O 1
ATOM 1460 N N . LEU A 1 192 ? 19.963 -18.843 -26.571 1.00 79.00 192 LEU A N 1
ATOM 1461 C CA . LEU A 1 192 ? 18.654 -18.653 -27.196 1.00 79.00 192 LEU A CA 1
ATOM 1462 C C . LEU A 1 192 ? 18.649 -17.509 -28.212 1.00 79.00 192 LEU A C 1
ATOM 1464 O O . LEU A 1 192 ? 18.036 -17.660 -29.263 1.00 79.00 192 LEU A O 1
ATOM 1468 N N . ARG A 1 193 ? 19.360 -16.406 -27.948 1.00 76.94 193 ARG A N 1
ATOM 1469 C CA . ARG A 1 193 ? 19.545 -15.323 -28.930 1.00 76.94 193 ARG A CA 1
ATOM 1470 C C . ARG A 1 193 ? 20.264 -15.805 -30.190 1.00 76.94 193 ARG A C 1
ATOM 1472 O O . ARG A 1 193 ? 19.868 -15.426 -31.283 1.00 76.94 193 ARG A O 1
ATOM 1479 N N . ASN A 1 194 ? 21.242 -16.700 -30.056 1.00 80.56 194 ASN A N 1
ATOM 1480 C CA . ASN A 1 194 ? 21.920 -17.286 -31.216 1.00 80.56 194 ASN A CA 1
ATOM 1481 C C . ASN A 1 194 ? 21.003 -18.205 -32.046 1.00 80.56 194 ASN A C 1
ATOM 1483 O O . ASN A 1 194 ? 21.215 -18.340 -33.245 1.00 80.56 194 ASN A O 1
ATOM 1487 N N . ILE A 1 195 ? 19.996 -18.835 -31.426 1.00 80.56 195 ILE A N 1
ATOM 1488 C CA . ILE A 1 195 ? 19.053 -19.747 -32.101 1.00 80.56 195 ILE A CA 1
ATOM 1489 C C . ILE A 1 195 ? 17.891 -18.987 -32.759 1.00 80.56 195 ILE A C 1
ATOM 1491 O O . ILE A 1 195 ? 17.509 -19.314 -33.876 1.00 80.56 195 ILE A O 1
ATOM 1495 N N . TYR A 1 196 ? 17.319 -17.995 -32.071 1.00 75.06 196 TYR A N 1
ATOM 1496 C CA . TYR A 1 196 ? 16.172 -17.214 -32.561 1.00 75.06 196 TYR A CA 1
ATOM 1497 C C . TYR A 1 196 ? 16.583 -15.987 -33.403 1.00 75.06 196 TYR A C 1
ATOM 1499 O O . TYR A 1 196 ? 15.742 -15.397 -34.073 1.00 75.06 196 TYR A O 1
ATOM 1507 N N . GLY A 1 197 ? 17.870 -15.623 -33.406 1.00 70.56 197 GLY A N 1
ATOM 1508 C CA . GLY A 1 197 ? 18.389 -14.397 -34.016 1.00 70.56 197 GLY A CA 1
ATOM 1509 C C . GLY A 1 197 ? 18.362 -13.215 -33.040 1.00 70.56 197 GLY A C 1
ATOM 1510 O O . GLY A 1 197 ? 17.459 -13.099 -32.212 1.00 70.56 197 GLY A O 1
ATOM 1511 N N . SER A 1 198 ? 19.363 -12.330 -33.125 1.00 63.94 198 SER A N 1
ATOM 1512 C CA . SER A 1 198 ? 19.539 -11.204 -32.188 1.00 63.94 198 SER A CA 1
ATOM 1513 C C . SER A 1 198 ? 18.356 -10.228 -32.144 1.00 63.94 198 SER A C 1
ATOM 1515 O O . SER A 1 198 ? 18.133 -9.622 -31.096 1.00 63.94 198 SER A O 1
ATOM 1517 N N . ASP A 1 199 ? 17.592 -10.125 -33.236 1.00 56.19 199 ASP A N 1
ATOM 1518 C CA . ASP A 1 199 ? 16.514 -9.142 -33.406 1.00 56.19 199 ASP A CA 1
ATOM 1519 C C . ASP A 1 199 ? 15.108 -9.682 -33.090 1.00 56.19 199 ASP A C 1
ATOM 1521 O O . ASP A 1 199 ? 14.152 -8.908 -33.043 1.00 56.19 199 ASP A O 1
ATOM 1525 N N . GLN A 1 200 ? 14.945 -10.992 -32.851 1.00 63.22 200 GLN A N 1
ATOM 1526 C CA . GLN A 1 200 ? 13.645 -11.561 -32.477 1.00 63.22 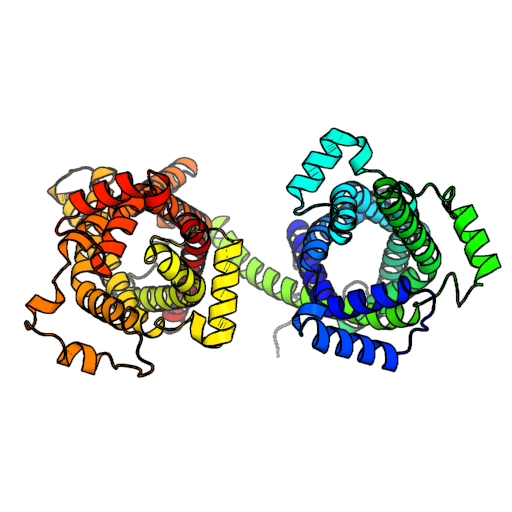200 GLN A CA 1
ATOM 1527 C C . GLN A 1 200 ? 13.480 -11.656 -30.957 1.00 63.22 200 GLN A C 1
ATOM 1529 O O . GLN A 1 200 ? 14.349 -12.148 -30.229 1.00 63.22 200 GLN A O 1
ATOM 1534 N N . GLU A 1 201 ? 12.319 -11.226 -30.455 1.00 62.72 201 GLU A N 1
ATOM 1535 C CA . GLU A 1 201 ? 11.982 -11.396 -29.045 1.00 62.72 201 GLU A CA 1
ATOM 1536 C C . GLU A 1 201 ? 11.802 -12.882 -28.704 1.00 62.72 201 GLU A C 1
ATOM 1538 O O . GLU A 1 201 ? 10.947 -13.577 -29.253 1.00 62.72 201 GLU A O 1
ATOM 1543 N N . ILE A 1 202 ? 12.593 -13.372 -27.743 1.00 71.50 202 ILE A N 1
ATOM 1544 C CA . ILE A 1 202 ? 12.451 -14.734 -27.216 1.00 71.50 202 ILE A CA 1
ATOM 1545 C C . ILE A 1 202 ? 11.046 -14.874 -26.604 1.00 71.50 202 ILE A C 1
ATOM 1547 O O . ILE A 1 202 ? 10.733 -14.134 -25.661 1.00 71.50 202 ILE A O 1
ATOM 1551 N N . PRO A 1 203 ? 10.230 -15.853 -27.041 1.00 73.81 203 PRO A N 1
ATOM 1552 C CA . PRO A 1 203 ? 8.884 -16.035 -26.516 1.00 73.81 203 PRO A CA 1
ATOM 1553 C C . PRO A 1 203 ? 8.866 -16.181 -24.989 1.00 73.81 203 PRO A C 1
ATOM 1555 O O . PRO A 1 203 ? 9.695 -16.892 -24.407 1.00 73.81 203 PRO A O 1
ATOM 1558 N N . THR A 1 204 ? 7.879 -15.567 -24.323 1.00 65.31 204 THR A N 1
ATOM 1559 C CA . THR A 1 204 ? 7.769 -15.563 -22.852 1.00 65.31 204 THR A CA 1
ATOM 1560 C C . THR A 1 204 ? 7.858 -16.964 -22.248 1.00 65.31 204 THR A C 1
ATOM 1562 O O . THR A 1 204 ? 8.541 -17.146 -21.243 1.00 65.31 204 THR A O 1
ATOM 1565 N N . HIS A 1 205 ? 7.222 -17.970 -22.856 1.00 70.25 205 HIS A N 1
ATOM 1566 C CA . HIS A 1 205 ? 7.238 -19.346 -22.349 1.00 70.25 205 HIS A CA 1
ATOM 1567 C C . HIS A 1 205 ? 8.642 -19.977 -22.377 1.00 70.25 205 HIS A C 1
ATOM 1569 O O . HIS A 1 205 ? 9.009 -20.676 -21.432 1.00 70.25 205 HIS A O 1
ATOM 1575 N N . VAL A 1 206 ? 9.455 -19.675 -23.397 1.00 75.25 206 VAL A N 1
ATOM 1576 C CA . VAL A 1 206 ? 10.851 -20.132 -23.497 1.00 75.25 206 VAL A CA 1
ATOM 1577 C C . VAL A 1 206 ? 11.696 -19.447 -22.428 1.00 75.25 206 VAL A C 1
ATOM 1579 O O . VAL A 1 206 ? 12.381 -20.115 -21.661 1.00 75.25 206 VAL A O 1
ATOM 1582 N N . ARG A 1 207 ? 11.572 -18.122 -22.284 1.00 68.44 207 ARG A N 1
ATOM 1583 C CA . ARG A 1 207 ? 12.269 -17.346 -21.243 1.00 68.44 207 ARG A CA 1
ATOM 1584 C C . ARG A 1 207 ? 11.931 -17.831 -19.828 1.00 68.44 207 ARG A C 1
ATOM 1586 O O . ARG A 1 207 ? 12.799 -17.877 -18.956 1.00 68.44 207 ARG A O 1
ATOM 1593 N N . LEU A 1 208 ? 10.676 -18.216 -19.608 1.00 67.62 208 LEU A N 1
ATOM 1594 C CA . LEU A 1 208 ? 10.164 -18.742 -18.344 1.00 67.62 208 LEU A CA 1
ATOM 1595 C C . LEU A 1 208 ? 10.735 -20.141 -18.056 1.00 67.62 208 LEU A C 1
ATOM 1597 O O . LEU A 1 208 ? 11.202 -20.386 -16.942 1.00 67.62 208 LEU A O 1
ATOM 1601 N N . ALA A 1 209 ? 10.795 -21.021 -19.062 1.00 71.38 209 ALA A N 1
ATOM 1602 C CA . ALA A 1 209 ? 11.462 -22.319 -18.956 1.00 71.38 209 ALA A CA 1
ATOM 1603 C C . ALA A 1 209 ? 12.957 -22.159 -18.634 1.00 71.38 209 ALA A C 1
ATOM 1605 O O . ALA A 1 209 ? 13.462 -22.786 -17.702 1.00 71.38 209 ALA A O 1
ATOM 1606 N N . THR A 1 210 ? 13.647 -21.241 -19.313 1.00 71.62 210 THR A N 1
ATOM 1607 C CA . THR A 1 210 ? 15.060 -20.926 -19.072 1.00 71.62 210 THR A CA 1
ATOM 1608 C C . THR A 1 210 ? 15.311 -20.376 -17.671 1.00 71.62 210 THR A C 1
ATOM 1610 O O . THR A 1 210 ? 16.239 -20.815 -16.993 1.00 71.62 210 THR A O 1
ATOM 1613 N N . GLY A 1 211 ? 14.458 -19.468 -17.188 1.00 69.19 211 GLY A N 1
ATOM 1614 C CA . GLY A 1 211 ? 14.502 -18.986 -15.806 1.00 69.19 211 GLY A CA 1
ATOM 1615 C C . GLY A 1 211 ? 14.237 -20.092 -14.781 1.00 69.19 211 GLY A C 1
ATOM 1616 O O . GLY A 1 211 ? 14.850 -20.107 -13.713 1.00 69.19 211 GLY A O 1
ATOM 1617 N N . GLY A 1 212 ? 13.345 -21.035 -15.097 1.00 71.06 212 GLY A N 1
ATOM 1618 C CA . GLY A 1 212 ? 13.047 -22.193 -14.255 1.00 71.06 212 GLY A CA 1
ATOM 1619 C C . GLY A 1 212 ? 14.253 -23.120 -14.124 1.00 71.06 212 GLY A C 1
ATOM 1620 O O . GLY A 1 212 ? 14.649 -23.458 -13.009 1.00 71.06 212 GLY A O 1
ATOM 1621 N N . VAL A 1 213 ? 14.882 -23.459 -15.252 1.00 77.38 213 VAL A N 1
ATOM 1622 C CA . VAL A 1 213 ? 16.101 -24.280 -15.306 1.00 77.38 213 VAL A CA 1
ATOM 1623 C C . VAL A 1 213 ? 17.258 -23.590 -14.582 1.00 77.38 213 VAL A C 1
ATOM 1625 O O . VAL A 1 213 ? 17.883 -24.206 -13.720 1.00 77.38 213 VAL A O 1
ATOM 1628 N N . ALA A 1 214 ? 17.495 -22.300 -14.840 1.00 72.12 214 ALA A N 1
ATOM 1629 C CA . ALA A 1 214 ? 18.528 -21.527 -14.149 1.00 72.12 214 ALA A CA 1
ATOM 1630 C C . ALA A 1 214 ? 18.315 -21.508 -12.626 1.00 72.12 214 ALA A C 1
ATOM 1632 O O . ALA A 1 214 ? 19.259 -21.706 -11.859 1.00 72.12 214 ALA A O 1
ATOM 1633 N N . GLY A 1 215 ? 17.063 -21.353 -12.182 1.00 71.31 215 GLY A N 1
ATOM 1634 C CA . GLY A 1 215 ? 16.698 -21.432 -10.770 1.00 71.31 215 GLY A CA 1
ATOM 1635 C C . GLY A 1 215 ? 16.979 -22.805 -10.152 1.00 71.31 215 GLY A C 1
ATOM 1636 O O . GLY A 1 215 ? 17.503 -22.870 -9.042 1.00 71.31 215 GLY A O 1
ATOM 1637 N N . ILE A 1 216 ? 16.680 -23.899 -10.860 1.00 79.81 216 ILE A N 1
ATOM 1638 C CA . ILE A 1 216 ? 16.949 -25.272 -10.396 1.00 79.81 216 ILE A CA 1
ATOM 1639 C C . ILE A 1 216 ? 18.456 -25.527 -10.280 1.00 79.81 216 ILE A C 1
ATOM 1641 O O . ILE A 1 216 ? 18.905 -26.054 -9.258 1.00 79.81 216 ILE A O 1
ATOM 1645 N N . VAL A 1 217 ? 19.244 -25.122 -11.279 1.00 83.00 217 VAL A N 1
ATOM 1646 C CA . VAL A 1 217 ? 20.711 -25.265 -11.278 1.00 83.00 217 VAL A CA 1
ATOM 1647 C C . VAL A 1 217 ? 21.326 -24.483 -10.115 1.00 83.00 217 VAL A C 1
ATOM 1649 O O . VAL A 1 217 ? 22.082 -25.041 -9.317 1.00 83.00 217 VAL A O 1
ATOM 1652 N N . ALA A 1 218 ? 20.927 -23.221 -9.943 1.00 78.19 218 ALA A N 1
ATOM 1653 C CA . ALA A 1 218 ? 21.416 -22.372 -8.862 1.00 78.19 218 ALA A CA 1
ATOM 1654 C C . ALA A 1 218 ? 21.039 -22.897 -7.475 1.00 78.19 218 ALA A C 1
ATOM 1656 O O . ALA A 1 218 ? 21.874 -22.948 -6.570 1.00 78.19 218 ALA A O 1
ATOM 1657 N N . GLN A 1 219 ? 19.785 -23.326 -7.302 1.00 78.62 219 GLN A N 1
ATOM 1658 C CA . GLN A 1 219 ? 19.329 -23.919 -6.048 1.00 78.62 219 GLN A CA 1
ATOM 1659 C C . GLN A 1 219 ? 20.079 -25.203 -5.734 1.00 78.62 219 GLN A C 1
ATOM 1661 O O . GLN A 1 219 ? 20.375 -25.425 -4.567 1.00 78.62 219 GLN A O 1
ATOM 1666 N N . THR A 1 220 ? 20.408 -26.008 -6.744 1.00 86.06 220 THR A N 1
ATOM 1667 C CA . THR A 1 220 ? 21.146 -27.262 -6.576 1.00 86.06 220 THR A CA 1
ATOM 1668 C C . THR A 1 220 ? 22.575 -27.014 -6.112 1.00 86.06 220 THR A C 1
ATOM 1670 O O . THR A 1 220 ? 22.986 -27.576 -5.099 1.00 86.06 220 THR A O 1
ATOM 1673 N N . GLY A 1 221 ? 23.300 -26.109 -6.773 1.00 85.50 221 GLY A N 1
ATOM 1674 C CA . GLY A 1 221 ? 24.672 -25.776 -6.384 1.00 85.50 221 GLY A CA 1
ATOM 1675 C C . GLY A 1 221 ? 24.771 -25.059 -5.032 1.00 85.50 221 GLY A C 1
ATOM 1676 O O . GLY A 1 221 ? 25.696 -25.304 -4.263 1.00 85.50 221 GLY A O 1
ATOM 1677 N N . ALA A 1 222 ? 23.794 -24.211 -4.693 1.00 83.81 222 ALA A N 1
ATOM 1678 C CA . ALA A 1 222 ? 23.806 -23.446 -3.444 1.00 83.81 222 ALA A CA 1
ATOM 1679 C C . ALA A 1 222 ? 23.131 -24.157 -2.254 1.00 83.81 222 ALA A C 1
ATOM 1681 O O . ALA A 1 222 ? 23.160 -23.646 -1.129 1.00 83.81 222 ALA A O 1
ATOM 1682 N N . TYR A 1 223 ? 22.490 -25.313 -2.467 1.00 82.75 223 TYR A N 1
ATOM 1683 C CA . TYR A 1 223 ? 21.691 -25.979 -1.434 1.00 82.75 223 TYR A CA 1
ATOM 1684 C C . TYR A 1 223 ? 22.485 -26.331 -0.162 1.00 82.75 223 TYR A C 1
ATOM 1686 O O . TYR A 1 223 ? 22.002 -25.996 0.927 1.00 82.75 223 TYR A O 1
ATOM 1694 N N . PRO A 1 224 ? 23.704 -26.911 -0.247 1.00 86.06 224 PRO A N 1
ATOM 1695 C CA . PRO A 1 224 ? 24.484 -27.262 0.942 1.00 86.06 224 PRO A CA 1
ATOM 1696 C C . PRO A 1 224 ? 24.774 -26.048 1.834 1.00 86.06 224 PRO A C 1
ATOM 1698 O O . PRO A 1 224 ? 24.606 -26.101 3.054 1.00 86.06 224 PRO A O 1
ATOM 1701 N N . PHE A 1 225 ? 25.123 -24.915 1.222 1.00 84.38 225 PHE A N 1
ATOM 1702 C CA . PHE A 1 225 ? 25.389 -23.664 1.930 1.00 84.38 225 PHE A CA 1
ATOM 1703 C C . PHE A 1 225 ? 24.131 -23.086 2.584 1.00 84.38 225 PHE A C 1
ATOM 1705 O O . PHE A 1 225 ? 24.185 -22.597 3.714 1.00 84.38 225 PHE A O 1
ATOM 1712 N N . ASN A 1 226 ? 22.974 -23.210 1.929 1.00 76.56 226 ASN A N 1
ATOM 1713 C CA . ASN A 1 226 ? 21.690 -22.796 2.496 1.00 76.56 226 ASN A CA 1
ATOM 1714 C C . ASN A 1 226 ? 21.296 -23.630 3.725 1.00 76.56 226 ASN A C 1
ATOM 1716 O O . ASN A 1 226 ? 20.785 -23.074 4.702 1.00 76.56 226 ASN A O 1
ATOM 1720 N N . VAL A 1 227 ? 21.557 -24.942 3.712 1.00 76.62 227 VAL A N 1
ATOM 1721 C CA . VAL A 1 227 ? 21.311 -25.819 4.869 1.00 76.62 227 VAL A CA 1
ATOM 1722 C C . VAL A 1 227 ? 22.231 -25.461 6.035 1.00 76.62 227 VAL A C 1
ATOM 1724 O O . VAL A 1 227 ? 21.749 -25.319 7.162 1.00 76.62 227 VAL A O 1
ATOM 1727 N N . ILE A 1 228 ? 23.527 -25.247 5.777 1.00 80.75 228 ILE A N 1
ATOM 1728 C CA . ILE A 1 228 ? 24.495 -24.835 6.806 1.00 80.75 228 ILE A CA 1
ATOM 1729 C C . ILE A 1 228 ? 24.080 -23.502 7.428 1.00 80.75 228 ILE A C 1
ATOM 1731 O O . ILE A 1 228 ? 23.932 -23.417 8.650 1.00 80.75 228 ILE A O 1
ATOM 1735 N N . ARG A 1 229 ? 23.800 -22.489 6.595 1.00 77.75 229 ARG A N 1
ATOM 1736 C CA . ARG A 1 229 ? 23.301 -21.181 7.039 1.00 77.75 229 ARG A CA 1
ATOM 1737 C C . ARG A 1 229 ? 22.085 -21.344 7.945 1.00 77.75 229 ARG A C 1
ATOM 1739 O O . ARG A 1 229 ? 22.055 -20.778 9.036 1.00 77.75 229 ARG A O 1
ATOM 1746 N N . ARG A 1 230 ? 21.086 -22.125 7.518 1.00 71.62 230 ARG A N 1
ATOM 1747 C CA . ARG A 1 230 ? 19.837 -22.295 8.271 1.00 71.62 230 ARG A CA 1
ATOM 1748 C C . ARG A 1 230 ? 20.066 -22.979 9.618 1.00 71.62 230 ARG A C 1
ATOM 1750 O O . ARG A 1 230 ? 19.495 -22.539 10.610 1.00 71.62 230 ARG A O 1
ATOM 1757 N N . ARG A 1 231 ? 20.916 -24.007 9.677 1.00 74.81 231 ARG A N 1
ATOM 1758 C CA . ARG A 1 231 ? 21.242 -24.715 10.928 1.00 74.81 231 ARG A CA 1
ATOM 1759 C C . ARG A 1 231 ? 22.024 -23.845 11.903 1.00 74.81 231 ARG A C 1
ATOM 1761 O O . ARG A 1 231 ? 21.706 -23.849 13.088 1.00 74.81 231 ARG A O 1
ATOM 1768 N N . MET A 1 232 ? 22.985 -23.065 11.410 1.00 75.19 232 MET A N 1
ATOM 1769 C CA . MET A 1 232 ? 23.722 -22.104 12.235 1.00 75.19 232 MET A CA 1
ATOM 1770 C C . MET A 1 232 ? 22.800 -21.002 12.776 1.00 75.19 232 MET A C 1
ATOM 1772 O O . MET A 1 232 ? 22.880 -20.664 13.953 1.00 75.19 232 MET A O 1
ATOM 1776 N N . GLN A 1 233 ? 21.872 -20.490 11.957 1.00 69.12 233 GLN A N 1
ATOM 1777 C CA . GLN A 1 233 ? 20.879 -19.500 12.394 1.00 69.12 233 GLN A CA 1
ATOM 1778 C C . GLN A 1 233 ? 19.921 -20.060 13.455 1.00 69.12 233 GLN A C 1
ATOM 1780 O O . GLN A 1 233 ? 19.649 -19.385 14.441 1.00 69.12 233 GLN A O 1
ATOM 1785 N N . VAL A 1 234 ? 19.427 -21.291 13.286 1.00 67.12 234 VAL A N 1
ATOM 1786 C CA . VAL A 1 234 ? 18.550 -21.938 14.281 1.00 67.12 234 VAL A CA 1
ATOM 1787 C C . VAL A 1 234 ? 19.299 -22.207 15.589 1.00 67.12 234 VAL A C 1
ATOM 1789 O O . VAL A 1 234 ? 18.745 -21.950 16.652 1.00 67.12 234 VAL A O 1
ATOM 1792 N N . GLN A 1 235 ? 20.561 -22.646 15.530 1.00 70.62 235 GLN A N 1
ATOM 1793 C CA . GLN A 1 235 ? 21.392 -22.830 16.724 1.00 70.62 235 GLN A CA 1
ATOM 1794 C C . GLN A 1 235 ? 21.556 -21.520 17.506 1.00 70.62 235 GLN A C 1
ATOM 1796 O O . GLN A 1 235 ? 21.410 -21.526 18.724 1.00 70.62 235 GLN A O 1
ATOM 1801 N N . ALA A 1 236 ? 21.829 -20.406 16.819 1.00 62.41 236 ALA A N 1
ATOM 1802 C CA . ALA A 1 236 ? 21.965 -19.098 17.460 1.00 62.41 236 ALA A CA 1
ATOM 1803 C C . ALA A 1 236 ? 20.674 -18.663 18.175 1.00 62.41 236 ALA A C 1
ATOM 1805 O O . ALA A 1 236 ? 20.732 -18.110 19.268 1.00 62.41 236 ALA A O 1
ATOM 1806 N N . LEU A 1 237 ? 19.510 -18.961 17.588 1.00 60.91 237 LEU A N 1
ATOM 1807 C CA . LEU A 1 237 ? 18.208 -18.678 18.199 1.00 60.91 237 LEU A CA 1
ATOM 1808 C C . LEU A 1 237 ? 17.938 -19.550 19.435 1.00 60.91 237 LEU A C 1
ATOM 1810 O O . LEU A 1 237 ? 17.371 -19.056 20.401 1.00 60.91 237 LEU A O 1
ATOM 1814 N N . GLN A 1 238 ? 18.359 -20.818 19.418 1.00 63.69 238 GLN A N 1
ATOM 1815 C CA . GLN A 1 238 ? 18.256 -21.710 20.581 1.00 63.69 238 GLN A CA 1
ATOM 1816 C C . GLN A 1 238 ? 19.148 -21.233 21.731 1.00 63.69 238 GLN A C 1
ATOM 1818 O O . GLN A 1 238 ? 18.674 -21.117 22.850 1.00 63.69 238 GLN A O 1
ATOM 1823 N N . HIS A 1 239 ? 20.392 -20.839 21.441 1.00 60.12 239 HIS A N 1
ATOM 1824 C CA . HIS A 1 239 ? 21.298 -20.311 22.468 1.00 60.12 239 HIS A CA 1
ATOM 1825 C C . HIS A 1 239 ? 20.766 -19.019 23.095 1.00 60.12 239 HIS A C 1
ATOM 1827 O O . HIS A 1 239 ? 20.886 -18.840 24.300 1.00 60.12 239 HIS A O 1
ATOM 1833 N N . ALA A 1 240 ? 20.161 -18.131 22.300 1.00 54.69 240 ALA A N 1
ATOM 1834 C CA . ALA A 1 240 ? 19.547 -16.914 22.826 1.00 54.69 240 ALA A CA 1
ATOM 1835 C C . ALA A 1 240 ? 18.371 -17.218 23.774 1.00 54.69 240 ALA A C 1
ATOM 1837 O O . ALA A 1 240 ? 18.247 -16.571 24.805 1.00 54.69 240 ALA A O 1
ATOM 1838 N N . ALA A 1 241 ? 17.548 -18.223 23.456 1.00 55.34 241 ALA A N 1
ATOM 1839 C CA . ALA A 1 241 ? 16.440 -18.644 24.314 1.00 55.34 241 ALA A CA 1
ATOM 1840 C C . ALA A 1 241 ? 16.910 -19.373 25.590 1.00 55.34 241 ALA A C 1
ATOM 1842 O O . ALA A 1 241 ? 16.305 -19.208 26.646 1.00 55.34 241 ALA A O 1
ATOM 1843 N N . ASP A 1 242 ? 17.992 -20.153 25.507 1.00 54.75 242 ASP A N 1
ATOM 1844 C CA . ASP A 1 242 ? 18.519 -20.917 26.644 1.00 54.75 242 ASP A CA 1
ATOM 1845 C C . ASP A 1 242 ? 19.237 -20.015 27.667 1.00 54.75 242 ASP A C 1
ATOM 1847 O O . ASP A 1 242 ? 19.126 -20.249 28.873 1.00 54.75 242 ASP A O 1
ATOM 1851 N N . VAL A 1 243 ? 19.904 -18.944 27.213 1.00 54.00 243 VAL A N 1
ATOM 1852 C CA . VAL A 1 243 ? 20.548 -17.934 28.082 1.00 54.00 243 VAL A CA 1
ATOM 1853 C C . VAL A 1 243 ? 19.531 -17.230 28.988 1.00 54.00 243 VAL A C 1
ATOM 1855 O O . VAL A 1 243 ? 19.819 -17.026 30.166 1.00 54.00 243 VAL A O 1
ATOM 1858 N N . ASP A 1 244 ? 18.323 -16.955 28.490 1.00 51.12 244 ASP A N 1
ATOM 1859 C CA . ASP A 1 244 ? 17.225 -16.388 29.289 1.00 51.12 244 ASP A CA 1
ATOM 1860 C C . ASP A 1 244 ? 16.661 -17.380 30.332 1.00 51.12 244 ASP A C 1
ATOM 1862 O O . ASP A 1 244 ? 15.955 -16.980 31.257 1.00 51.12 244 ASP A O 1
ATOM 1866 N N . SER A 1 245 ? 16.975 -18.676 30.216 1.00 52.38 245 SER A N 1
ATOM 1867 C CA . SER A 1 245 ? 16.433 -19.750 31.065 1.00 52.38 245 SER A CA 1
ATOM 1868 C C . SER A 1 245 ? 17.393 -20.277 32.147 1.00 52.38 245 SER A C 1
ATOM 1870 O O . SER A 1 245 ? 17.085 -21.272 32.800 1.00 52.38 245 SER A O 1
ATOM 1872 N N . HIS A 1 246 ? 18.553 -19.636 32.362 1.00 47.12 246 HIS A N 1
ATOM 1873 C CA . HIS A 1 246 ? 19.601 -20.065 33.312 1.00 47.12 246 HIS A CA 1
ATOM 1874 C C . HIS A 1 246 ? 20.099 -21.522 33.146 1.00 47.12 246 HIS A C 1
ATOM 1876 O O . HIS A 1 246 ? 20.789 -22.050 34.019 1.00 47.12 246 HIS A O 1
ATOM 1882 N N . SER A 1 247 ? 19.831 -22.170 32.009 1.00 42.66 247 SER A N 1
ATOM 1883 C CA . SER A 1 247 ? 20.357 -23.497 31.688 1.00 42.66 247 SER A CA 1
ATOM 1884 C C . SER A 1 247 ? 21.643 -23.359 30.869 1.00 42.66 247 SER A C 1
ATOM 1886 O O . SER A 1 247 ? 21.622 -23.189 29.651 1.00 42.66 247 SER A O 1
ATOM 1888 N N . MET A 1 248 ? 22.800 -23.396 31.535 1.00 43.22 248 MET A N 1
ATOM 1889 C CA . MET A 1 248 ? 24.102 -23.449 30.861 1.00 43.22 248 MET A CA 1
ATOM 1890 C C . MET A 1 248 ? 24.337 -24.860 30.314 1.00 43.22 248 MET A C 1
ATOM 1892 O O . MET A 1 248 ? 24.919 -25.709 30.988 1.00 43.22 248 MET A O 1
ATOM 1896 N N . SER A 1 249 ? 23.919 -25.116 29.072 1.00 36.03 249 SER A N 1
ATOM 1897 C CA . SER A 1 249 ? 24.345 -26.314 28.344 1.00 36.03 249 SER A CA 1
ATOM 1898 C C . SER A 1 249 ? 24.992 -25.962 26.999 1.00 36.03 249 SER A C 1
ATOM 1900 O O . SER A 1 249 ? 24.347 -25.464 26.085 1.00 36.03 249 SER A O 1
ATOM 1902 N N . GLY A 1 250 ? 26.296 -26.249 26.899 1.00 42.16 250 GLY A N 1
ATOM 1903 C CA . GLY A 1 250 ? 27.013 -26.530 25.651 1.00 42.16 250 GLY A CA 1
ATOM 1904 C C . GLY A 1 250 ? 27.435 -25.345 24.771 1.00 42.16 250 GLY A C 1
ATOM 1905 O O . GLY A 1 250 ? 26.622 -24.580 24.270 1.00 42.16 250 GLY A O 1
ATOM 1906 N N . PHE A 1 251 ? 28.732 -25.276 24.448 1.00 46.19 251 PHE A N 1
ATOM 1907 C CA . PHE A 1 251 ? 29.208 -24.520 23.286 1.00 46.19 251 PHE A CA 1
ATOM 1908 C C . PHE A 1 251 ? 28.523 -25.038 22.013 1.00 46.19 251 PHE A C 1
ATOM 1910 O O . PHE A 1 251 ? 28.571 -26.234 21.722 1.00 46.19 251 PHE A O 1
ATOM 1917 N N . GLY A 1 252 ? 27.926 -24.136 21.234 1.00 58.28 252 GLY A N 1
ATOM 1918 C CA . GLY A 1 252 ? 27.153 -24.484 20.047 1.00 58.28 252 GLY A CA 1
ATOM 1919 C C . GLY A 1 252 ? 27.847 -25.445 19.075 1.00 58.28 252 GLY A C 1
ATOM 1920 O O . GLY A 1 252 ? 29.010 -25.262 18.709 1.00 58.28 252 GLY A O 1
ATOM 1921 N N . LYS A 1 253 ? 27.089 -26.458 18.631 1.00 66.75 253 LYS A N 1
ATOM 1922 C CA . LYS A 1 253 ? 27.508 -27.576 17.760 1.00 66.75 253 LYS A CA 1
ATOM 1923 C C . LYS A 1 253 ? 28.242 -27.135 16.481 1.00 66.75 253 LYS A C 1
ATOM 1925 O O . LYS A 1 253 ? 29.103 -27.857 15.987 1.00 66.75 253 LYS A O 1
ATOM 1930 N N . TYR A 1 254 ? 27.922 -25.960 15.943 1.00 73.25 254 TYR A N 1
ATOM 1931 C CA . TYR A 1 254 ? 28.493 -25.413 14.711 1.00 73.25 254 TYR A CA 1
ATOM 1932 C C . TYR A 1 254 ? 29.248 -24.102 14.985 1.00 73.25 254 TYR A C 1
ATOM 1934 O O . TYR A 1 254 ? 28.622 -23.053 15.129 1.00 73.25 254 TYR A O 1
ATOM 1942 N N . ARG A 1 255 ? 30.590 -24.157 15.051 1.00 71.69 255 ARG A N 1
ATOM 1943 C CA . ARG A 1 255 ? 31.466 -22.979 15.257 1.00 71.69 255 ARG A CA 1
ATOM 1944 C C . ARG A 1 255 ? 31.908 -22.298 13.961 1.00 71.69 255 ARG A C 1
ATOM 1946 O O . ARG A 1 255 ? 32.084 -21.088 13.931 1.00 71.69 255 ARG A O 1
ATOM 1953 N N . SER A 1 256 ? 32.084 -23.068 12.891 1.00 78.44 256 SER A N 1
ATOM 1954 C CA . SER A 1 256 ? 32.484 -22.568 11.575 1.00 78.44 256 SER A CA 1
ATOM 1955 C C . SER A 1 256 ? 31.663 -23.239 10.482 1.00 78.44 256 SER A C 1
ATOM 1957 O O . SER A 1 256 ? 31.145 -24.340 10.671 1.00 78.44 256 SER A O 1
ATOM 1959 N N . VAL A 1 257 ? 31.554 -22.585 9.325 1.00 78.44 257 VAL A N 1
ATOM 1960 C CA . VAL A 1 257 ? 30.822 -23.115 8.166 1.00 78.44 257 VAL A CA 1
ATOM 1961 C C . VAL A 1 257 ? 31.416 -24.446 7.705 1.00 78.44 257 VAL A C 1
ATOM 1963 O O . VAL A 1 257 ? 30.681 -25.411 7.515 1.00 78.44 257 VAL A O 1
ATOM 1966 N N . PHE A 1 258 ? 32.742 -24.523 7.577 1.00 83.38 258 PHE A N 1
ATOM 1967 C CA . PHE A 1 258 ? 33.430 -25.748 7.162 1.00 83.38 258 PHE A CA 1
ATOM 1968 C C . PHE A 1 258 ? 33.328 -26.855 8.218 1.00 83.38 258 PHE A C 1
ATOM 1970 O O . PHE A 1 258 ? 33.129 -28.018 7.870 1.00 83.38 258 PHE A O 1
ATOM 1977 N N . GLY A 1 259 ? 33.358 -26.500 9.508 1.00 84.06 259 GLY A N 1
ATOM 1978 C CA . GLY A 1 259 ? 33.092 -27.446 10.593 1.00 84.06 259 GLY A CA 1
ATOM 1979 C C . GLY A 1 259 ? 31.653 -27.966 10.570 1.00 84.06 259 GLY A C 1
ATOM 1980 O O . GLY A 1 259 ? 31.422 -29.158 10.765 1.00 84.06 259 GLY A O 1
ATOM 1981 N N . ALA A 1 260 ? 30.684 -27.102 10.261 1.00 82.31 260 ALA A N 1
ATOM 1982 C CA . ALA A 1 260 ? 29.285 -27.482 10.106 1.00 82.31 260 ALA A CA 1
ATOM 1983 C C . ALA A 1 260 ? 29.071 -28.392 8.893 1.00 82.31 260 ALA A C 1
ATOM 1985 O O . ALA A 1 260 ? 28.415 -29.420 9.029 1.00 82.31 260 ALA A O 1
ATOM 1986 N N . LEU A 1 261 ? 29.667 -28.065 7.742 1.00 85.44 261 LEU A N 1
ATOM 1987 C CA . LEU A 1 261 ? 29.648 -28.903 6.541 1.00 85.44 261 LEU A CA 1
ATOM 1988 C C . LEU A 1 261 ? 30.183 -30.307 6.849 1.00 85.44 261 LEU A C 1
ATOM 1990 O O . LEU A 1 261 ? 29.492 -31.292 6.599 1.00 85.44 261 LEU A O 1
ATOM 1994 N N . ALA A 1 262 ? 31.377 -30.391 7.445 1.00 86.19 262 ALA A N 1
ATOM 1995 C CA . ALA A 1 262 ? 32.015 -31.658 7.785 1.00 86.19 262 ALA A CA 1
ATOM 1996 C C . ALA A 1 262 ? 31.204 -32.456 8.818 1.00 86.19 262 ALA A C 1
ATOM 1998 O O . ALA A 1 262 ? 31.043 -33.666 8.674 1.00 86.19 262 ALA A O 1
ATOM 1999 N N . SER A 1 263 ? 30.659 -31.788 9.840 1.00 84.94 263 SER A N 1
ATOM 2000 C CA . SER A 1 263 ? 29.833 -32.429 10.868 1.00 84.94 263 SER A CA 1
ATOM 2001 C C . SER A 1 263 ? 28.526 -32.973 10.290 1.00 84.94 263 SER A C 1
ATOM 2003 O O . SER A 1 263 ? 28.191 -34.128 10.540 1.00 84.94 263 SER A O 1
ATOM 2005 N N . ILE A 1 264 ? 27.810 -32.190 9.476 1.00 83.38 264 ILE A N 1
ATOM 2006 C CA . ILE A 1 264 ? 26.552 -32.613 8.839 1.00 83.38 264 ILE A CA 1
ATOM 2007 C C . ILE A 1 264 ? 26.816 -33.766 7.870 1.00 83.38 264 ILE A C 1
ATOM 2009 O O . ILE A 1 264 ? 26.104 -34.764 7.905 1.00 83.38 264 ILE A O 1
ATOM 2013 N N . TYR A 1 265 ? 27.865 -33.663 7.052 1.00 85.94 265 TYR A N 1
ATOM 2014 C CA . TYR A 1 265 ? 28.232 -34.720 6.115 1.00 85.94 265 TYR A CA 1
ATOM 2015 C C . TYR A 1 265 ? 28.563 -36.037 6.831 1.00 85.94 265 TYR A C 1
ATOM 2017 O O . TYR A 1 265 ? 28.058 -37.082 6.437 1.00 85.94 265 TYR A O 1
ATOM 2025 N N . LYS A 1 266 ? 29.344 -35.992 7.922 1.00 85.88 266 LYS A N 1
ATOM 2026 C CA . LYS A 1 266 ? 29.714 -37.190 8.696 1.00 85.88 266 LYS A CA 1
ATOM 2027 C C . LYS A 1 266 ? 28.557 -37.793 9.500 1.00 85.88 266 LYS A C 1
ATOM 2029 O O . LYS A 1 266 ? 28.538 -39.000 9.693 1.00 85.88 266 LYS A O 1
ATOM 2034 N N . THR A 1 267 ? 27.629 -36.975 10.003 1.00 84.31 267 THR A N 1
ATOM 2035 C CA . THR A 1 267 ? 26.551 -37.444 10.901 1.00 84.31 267 THR A CA 1
ATOM 2036 C C . THR A 1 267 ? 25.261 -37.815 10.178 1.00 84.31 267 THR A C 1
ATOM 2038 O O . THR A 1 267 ? 24.571 -38.733 10.603 1.00 84.31 267 THR A O 1
ATOM 2041 N N . GLU A 1 268 ? 24.924 -37.112 9.098 1.00 81.69 268 GLU A N 1
ATOM 2042 C CA . GLU A 1 268 ? 23.635 -37.241 8.406 1.00 81.69 268 GLU A CA 1
ATOM 2043 C C . GLU A 1 268 ? 23.792 -37.570 6.911 1.00 81.69 268 GLU A C 1
ATOM 2045 O O . GLU A 1 268 ? 22.809 -37.862 6.232 1.00 81.69 268 GLU A O 1
ATOM 2050 N N . GLY A 1 269 ? 25.014 -37.546 6.373 1.00 84.38 269 GLY A N 1
ATOM 2051 C CA . GLY A 1 269 ? 25.288 -37.862 4.973 1.00 84.38 269 GLY A CA 1
ATOM 2052 C C . GLY A 1 269 ? 24.829 -36.789 3.978 1.00 84.38 269 GLY A C 1
ATOM 2053 O O . GLY A 1 269 ? 24.378 -35.693 4.328 1.00 84.38 269 GLY A O 1
ATOM 2054 N N . LEU A 1 270 ? 24.958 -37.109 2.687 1.00 80.12 270 LEU A N 1
ATOM 2055 C CA . LEU A 1 270 ? 24.703 -36.168 1.591 1.00 80.12 270 LEU A CA 1
ATOM 2056 C C . LEU A 1 270 ? 23.203 -35.895 1.384 1.00 80.12 270 LEU A C 1
ATOM 2058 O O . LEU A 1 270 ? 22.778 -34.741 1.410 1.00 80.12 270 LEU A O 1
ATOM 2062 N N . GLN A 1 271 ? 22.393 -36.945 1.213 1.00 74.44 271 GLN A N 1
ATOM 2063 C CA . GLN A 1 271 ? 20.956 -36.814 0.933 1.00 74.44 271 GLN A CA 1
ATOM 2064 C C . GLN A 1 271 ? 20.153 -36.385 2.170 1.00 74.44 271 GLN A C 1
ATOM 2066 O O . GLN A 1 271 ? 19.340 -35.464 2.092 1.00 74.44 271 GLN A O 1
ATOM 2071 N N . ASN A 1 272 ? 20.411 -37.015 3.321 1.00 71.56 272 ASN A N 1
ATOM 2072 C CA . ASN A 1 272 ? 19.643 -36.784 4.548 1.00 71.56 272 ASN A CA 1
ATOM 2073 C C . ASN A 1 272 ? 20.149 -35.585 5.368 1.00 71.56 272 ASN A C 1
ATOM 2075 O O . ASN A 1 272 ? 19.383 -35.030 6.156 1.00 71.56 272 ASN A O 1
ATOM 2079 N N . GLY A 1 273 ? 21.392 -35.144 5.143 1.00 78.25 273 GLY A N 1
ATOM 2080 C CA . GLY A 1 273 ? 21.971 -33.944 5.745 1.00 78.25 273 GLY A CA 1
ATOM 2081 C C . GLY A 1 273 ? 21.927 -32.736 4.810 1.00 78.25 273 GLY A C 1
ATOM 2082 O O . GLY A 1 273 ? 21.078 -31.853 4.956 1.00 78.25 273 GLY A O 1
ATOM 2083 N N . LEU A 1 274 ? 22.863 -32.680 3.854 1.00 80.62 274 LEU A N 1
ATOM 2084 C CA . LEU A 1 274 ? 23.113 -31.487 3.031 1.00 80.62 274 LEU A CA 1
ATOM 2085 C C . LEU A 1 274 ? 22.014 -31.187 2.010 1.00 80.62 274 LEU A C 1
ATOM 2087 O O . LEU A 1 274 ? 21.799 -30.014 1.725 1.00 80.62 274 LEU A O 1
ATOM 2091 N N . PHE A 1 275 ? 21.298 -32.198 1.510 1.00 82.81 275 PHE A N 1
ATOM 2092 C CA . PHE A 1 275 ? 20.216 -32.049 0.525 1.00 82.81 275 PHE A CA 1
ATOM 2093 C C . PHE A 1 275 ? 18.804 -32.326 1.077 1.00 82.81 275 PHE A C 1
ATOM 2095 O O . PHE A 1 275 ? 17.834 -32.449 0.321 1.00 82.81 275 PHE A O 1
ATOM 2102 N N . LYS A 1 276 ? 18.634 -32.324 2.408 1.00 73.75 276 LYS A N 1
ATOM 2103 C CA . LYS A 1 276 ? 17.324 -32.537 3.049 1.00 73.75 276 LYS A CA 1
ATOM 2104 C C . LYS A 1 276 ? 16.305 -31.477 2.606 1.00 73.75 276 LYS A C 1
ATOM 2106 O O . LYS A 1 276 ? 16.511 -30.281 2.818 1.00 73.75 276 LYS A O 1
ATOM 2111 N N . GLY A 1 277 ? 15.182 -31.901 2.016 1.00 69.25 277 GLY A N 1
ATOM 2112 C CA . GLY A 1 277 ? 14.084 -31.017 1.578 1.00 69.25 277 GLY A CA 1
ATOM 2113 C C . GLY A 1 277 ? 14.271 -30.359 0.200 1.00 69.25 277 GLY A C 1
ATOM 2114 O O . GLY A 1 277 ? 13.545 -29.420 -0.144 1.00 69.25 277 GLY A O 1
ATOM 2115 N N . MET A 1 278 ? 15.235 -30.833 -0.595 1.00 77.19 278 MET A N 1
ATOM 2116 C CA . MET A 1 278 ? 15.525 -30.297 -1.928 1.00 77.19 278 MET A CA 1
ATOM 2117 C C . MET A 1 278 ? 14.365 -30.484 -2.920 1.00 77.19 278 MET A C 1
ATOM 2119 O O . MET A 1 278 ? 14.080 -29.576 -3.697 1.00 77.19 278 MET A O 1
ATOM 2123 N N . THR A 1 279 ? 13.624 -31.592 -2.840 1.00 74.50 279 THR A N 1
ATOM 2124 C CA . THR A 1 279 ? 12.479 -31.887 -3.725 1.00 74.50 279 THR A CA 1
ATOM 2125 C C . THR A 1 279 ? 11.402 -30.800 -3.685 1.00 74.50 279 THR A C 1
ATOM 2127 O O . THR A 1 279 ? 10.930 -30.349 -4.725 1.00 74.50 279 THR A O 1
ATOM 2130 N N . LEU A 1 280 ? 11.076 -30.281 -2.497 1.00 68.81 280 LEU A N 1
ATOM 2131 C CA . LEU A 1 280 ? 10.142 -29.158 -2.340 1.00 68.81 280 LEU A CA 1
ATOM 2132 C C . LEU A 1 280 ? 10.673 -27.863 -2.976 1.00 68.81 280 LEU A C 1
ATOM 2134 O O . LEU A 1 280 ? 9.908 -27.010 -3.417 1.00 68.81 280 LEU A O 1
ATOM 2138 N N . THR A 1 281 ? 11.994 -27.719 -3.033 1.00 71.19 281 THR A N 1
ATOM 2139 C CA . THR A 1 281 ? 12.667 -26.562 -3.628 1.00 71.19 281 THR A CA 1
ATOM 2140 C C . THR A 1 281 ? 12.588 -26.625 -5.157 1.00 71.19 281 THR A C 1
ATOM 2142 O O . THR A 1 281 ? 12.220 -25.626 -5.773 1.00 71.19 281 THR A O 1
ATOM 2145 N N . TRP A 1 282 ? 12.762 -27.812 -5.749 1.00 75.12 282 TRP A N 1
ATOM 2146 C CA . TRP A 1 282 ? 12.537 -28.055 -7.180 1.00 75.12 282 TRP A CA 1
ATOM 2147 C C . TRP A 1 282 ? 11.086 -27.870 -7.620 1.00 75.12 282 TRP A C 1
ATOM 2149 O O . TRP A 1 282 ? 10.859 -27.336 -8.695 1.00 75.12 282 TRP A O 1
ATOM 2159 N N . VAL A 1 283 ? 10.101 -28.240 -6.795 1.00 73.50 283 VAL A N 1
ATOM 2160 C CA . VAL A 1 283 ? 8.682 -27.967 -7.098 1.00 73.50 283 VAL A CA 1
ATOM 2161 C C . VAL A 1 283 ? 8.390 -26.467 -7.024 1.00 73.50 283 VAL A C 1
ATOM 2163 O O . VAL A 1 283 ? 7.707 -25.904 -7.876 1.00 73.50 283 VAL A O 1
ATOM 2166 N N . LYS A 1 284 ? 8.931 -25.792 -6.006 1.00 69.31 284 LYS A N 1
ATOM 2167 C CA . LYS A 1 284 ? 8.697 -24.366 -5.786 1.00 69.31 284 LYS A CA 1
ATOM 2168 C C . LYS A 1 284 ? 9.327 -23.490 -6.875 1.00 69.31 284 LYS A C 1
ATOM 2170 O O . LYS A 1 284 ? 8.717 -22.497 -7.260 1.00 69.31 284 LYS A O 1
ATOM 2175 N N . GLY A 1 285 ? 10.539 -23.811 -7.331 1.00 67.69 285 GLY A N 1
ATOM 2176 C CA . GLY A 1 285 ? 11.318 -22.987 -8.264 1.00 67.69 285 GLY A CA 1
ATOM 2177 C C . GLY A 1 285 ? 10.542 -22.569 -9.523 1.00 67.69 285 GLY A C 1
ATOM 2178 O O . GLY A 1 285 ? 10.331 -21.372 -9.710 1.00 67.69 285 GLY A O 1
ATOM 2179 N N . PRO A 1 286 ? 10.042 -23.517 -10.336 1.00 70.94 286 PRO A N 1
ATOM 2180 C CA . PRO A 1 286 ? 9.257 -23.227 -11.535 1.00 70.94 286 PRO A CA 1
ATOM 2181 C C . PRO A 1 286 ? 7.981 -22.424 -11.261 1.00 70.94 286 PRO A C 1
ATOM 2183 O O . PRO A 1 286 ? 7.657 -21.530 -12.036 1.00 70.94 286 PRO A O 1
ATOM 2186 N N . ILE A 1 287 ? 7.288 -22.676 -10.142 1.00 66.94 287 ILE A N 1
ATOM 2187 C CA . ILE A 1 287 ? 6.087 -21.917 -9.752 1.00 66.94 287 ILE A CA 1
ATOM 2188 C C . ILE A 1 287 ? 6.456 -20.458 -9.454 1.00 66.94 287 ILE A C 1
ATOM 2190 O O . ILE A 1 287 ? 5.796 -19.540 -9.936 1.00 66.94 287 ILE A O 1
ATOM 2194 N N . VAL A 1 288 ? 7.531 -20.232 -8.688 1.00 64.19 288 VAL A N 1
ATOM 2195 C CA . VAL A 1 288 ? 8.027 -18.882 -8.370 1.00 64.19 288 VAL A CA 1
ATOM 2196 C C . VAL A 1 288 ? 8.397 -18.140 -9.647 1.00 64.19 288 VAL A C 1
ATOM 2198 O O . VAL A 1 288 ? 7.965 -17.003 -9.837 1.00 64.19 288 VAL A O 1
ATOM 2201 N N . THR A 1 289 ? 9.178 -18.774 -10.519 1.00 62.25 289 THR A N 1
ATOM 2202 C CA . THR A 1 289 ? 9.603 -18.180 -11.784 1.00 62.25 289 THR A CA 1
ATOM 2203 C C . THR A 1 289 ? 8.401 -17.887 -12.677 1.00 62.25 289 THR A C 1
ATOM 2205 O O . THR A 1 289 ? 8.260 -16.764 -13.146 1.00 62.25 289 THR A O 1
ATOM 2208 N N . GLY A 1 290 ? 7.479 -18.836 -12.847 1.00 58.94 290 GLY A N 1
ATOM 2209 C CA . GLY A 1 290 ? 6.310 -18.656 -13.704 1.00 58.94 290 GLY A CA 1
ATOM 2210 C C . GLY A 1 290 ? 5.373 -17.549 -13.243 1.00 58.94 290 GLY A C 1
ATOM 2211 O O . GLY A 1 290 ? 4.993 -16.696 -14.041 1.00 58.94 290 GLY A O 1
ATOM 2212 N N . VAL A 1 291 ? 5.070 -17.492 -11.945 1.00 60.59 291 VAL A N 1
ATOM 2213 C CA . VAL A 1 291 ? 4.245 -16.415 -11.383 1.00 60.59 291 VAL A CA 1
ATOM 2214 C C . VAL A 1 291 ? 4.976 -15.076 -11.447 1.00 60.59 291 VAL A C 1
ATOM 2216 O O . VAL A 1 291 ? 4.349 -14.069 -11.759 1.00 60.59 291 VAL A O 1
ATOM 2219 N N . ALA A 1 292 ? 6.286 -15.041 -11.182 1.00 59.25 292 ALA A N 1
ATOM 2220 C CA . ALA A 1 292 ? 7.065 -13.806 -11.251 1.00 59.25 292 ALA A CA 1
ATOM 2221 C C . ALA A 1 292 ? 7.116 -13.261 -12.681 1.00 59.25 292 ALA A C 1
ATOM 2223 O O . ALA A 1 292 ? 6.860 -12.083 -12.870 1.00 59.25 292 ALA A O 1
ATOM 2224 N N . PHE A 1 293 ? 7.383 -14.092 -13.689 1.00 58.78 293 PHE A N 1
ATOM 2225 C CA . PHE A 1 293 ? 7.404 -13.647 -15.083 1.00 58.78 293 PHE A CA 1
ATOM 2226 C C . PHE A 1 293 ? 6.014 -13.275 -15.591 1.00 58.78 293 PHE A C 1
ATOM 2228 O O . PHE A 1 293 ? 5.878 -12.224 -16.198 1.00 58.78 293 PHE A O 1
ATOM 2235 N N . CYS A 1 294 ? 4.971 -14.051 -15.281 1.00 58.06 294 CYS A N 1
ATOM 2236 C CA . CYS A 1 294 ? 3.601 -13.687 -15.649 1.00 58.06 294 CYS A CA 1
ATOM 2237 C C . CYS A 1 294 ? 3.178 -12.363 -14.996 1.00 58.06 294 CYS A C 1
ATOM 2239 O O . CYS A 1 294 ? 2.600 -11.502 -15.653 1.00 58.06 294 CYS A O 1
ATOM 2241 N N . ALA A 1 295 ? 3.490 -12.174 -13.712 1.00 54.75 295 ALA A N 1
ATOM 2242 C CA . ALA A 1 295 ? 3.224 -10.921 -13.022 1.00 54.75 295 ALA A CA 1
ATOM 2243 C C . ALA A 1 295 ? 4.058 -9.779 -13.607 1.00 54.75 295 ALA A C 1
ATOM 2245 O O . ALA A 1 295 ? 3.521 -8.696 -13.789 1.00 54.75 295 ALA A O 1
ATOM 2246 N N . ASN A 1 296 ? 5.336 -10.011 -13.918 1.00 58.00 296 ASN A N 1
ATOM 2247 C CA . ASN A 1 296 ? 6.225 -9.014 -14.503 1.00 58.00 296 ASN A CA 1
ATOM 2248 C C . ASN A 1 296 ? 5.777 -8.615 -15.908 1.00 58.00 296 ASN A C 1
ATOM 2250 O O . ASN A 1 296 ? 5.764 -7.429 -16.180 1.00 58.00 296 ASN A O 1
ATOM 2254 N N . ASP A 1 297 ? 5.353 -9.555 -16.750 1.00 57.44 297 ASP A N 1
ATOM 2255 C CA . ASP A 1 297 ? 4.843 -9.278 -18.094 1.00 57.44 297 ASP A CA 1
ATOM 2256 C C . ASP A 1 297 ? 3.494 -8.555 -18.026 1.00 57.44 297 ASP A C 1
ATOM 2258 O O . ASP A 1 297 ? 3.315 -7.566 -18.722 1.00 57.44 297 ASP A O 1
ATOM 2262 N N . ILE A 1 298 ? 2.577 -8.939 -17.125 1.00 56.81 298 ILE A N 1
ATOM 2263 C CA . ILE A 1 298 ? 1.332 -8.181 -16.896 1.00 56.81 298 ILE A CA 1
ATOM 2264 C C . ILE A 1 298 ? 1.645 -6.773 -16.377 1.00 56.81 298 ILE A C 1
ATOM 2266 O O . ILE A 1 298 ? 1.060 -5.804 -16.848 1.00 56.81 298 ILE A O 1
ATOM 2270 N N . LEU A 1 299 ? 2.559 -6.641 -15.412 1.00 54.22 299 LEU A N 1
ATOM 2271 C CA . LEU A 1 299 ? 2.973 -5.353 -14.854 1.00 54.22 299 LEU A CA 1
ATOM 2272 C C . LEU A 1 299 ? 3.681 -4.504 -15.896 1.00 54.22 299 LEU A C 1
ATOM 2274 O O . LEU A 1 299 ? 3.392 -3.323 -15.954 1.00 54.22 299 LEU A O 1
ATOM 2278 N N . ARG A 1 300 ? 4.563 -5.079 -16.716 1.00 55.50 300 ARG A N 1
ATOM 2279 C CA . ARG A 1 300 ? 5.226 -4.392 -17.821 1.00 55.50 300 ARG A CA 1
ATOM 2280 C C . ARG A 1 300 ? 4.193 -3.980 -18.838 1.00 55.50 300 ARG A C 1
ATOM 2282 O O . ARG A 1 300 ? 4.059 -2.795 -19.004 1.00 55.50 300 ARG A O 1
ATOM 2289 N N . LEU A 1 301 ? 3.375 -4.874 -19.391 1.00 56.19 301 LEU A N 1
ATOM 2290 C CA . LEU A 1 301 ? 2.296 -4.511 -20.319 1.00 56.19 301 LEU A CA 1
ATOM 2291 C C . LEU A 1 301 ? 1.425 -3.387 -19.757 1.00 56.19 301 LEU A C 1
ATOM 2293 O O . LEU A 1 301 ? 1.188 -2.407 -20.443 1.00 56.19 301 LEU A O 1
ATOM 2297 N N . ARG A 1 302 ? 1.023 -3.461 -18.484 1.00 56.50 302 ARG A N 1
ATOM 2298 C CA . ARG A 1 302 ? 0.249 -2.395 -17.838 1.00 56.50 302 ARG A CA 1
ATOM 2299 C C . ARG A 1 302 ? 1.051 -1.125 -17.597 1.00 56.50 302 ARG A C 1
ATOM 2301 O O . ARG A 1 302 ? 0.463 -0.067 -17.711 1.00 56.50 302 ARG A O 1
ATOM 2308 N N . LEU A 1 303 ? 2.340 -1.201 -17.276 1.00 52.88 303 LEU A N 1
ATOM 2309 C CA . LEU A 1 303 ? 3.230 -0.054 -17.092 1.00 52.88 303 LEU A CA 1
ATOM 2310 C C . LEU A 1 303 ? 3.663 0.554 -18.420 1.00 52.88 303 LEU A C 1
ATOM 2312 O O . LEU A 1 303 ? 3.915 1.741 -18.435 1.00 52.88 303 LEU A O 1
ATOM 2316 N N . THR A 1 304 ? 3.738 -0.213 -19.505 1.00 51.09 304 THR A N 1
ATOM 2317 C CA . THR A 1 304 ? 4.042 0.236 -20.862 1.00 51.09 304 THR A CA 1
ATOM 2318 C C . THR A 1 304 ? 2.798 0.845 -21.470 1.00 51.09 304 THR A C 1
ATOM 2320 O O . THR A 1 304 ? 2.902 1.936 -21.992 1.00 51.09 304 THR A O 1
ATOM 2323 N N . THR A 1 305 ? 1.614 0.239 -21.307 1.00 53.62 305 THR A N 1
ATOM 2324 C CA . THR A 1 305 ? 0.337 0.902 -21.615 1.00 53.62 305 THR A CA 1
ATOM 2325 C C . THR A 1 305 ? 0.205 2.163 -20.772 1.00 53.62 305 THR A C 1
ATOM 2327 O O . THR A 1 305 ? 0.014 3.226 -21.326 1.00 53.62 305 THR A O 1
ATOM 2330 N N . PHE A 1 306 ? 0.454 2.098 -19.462 1.00 45.94 306 PHE A N 1
ATOM 2331 C CA . PHE A 1 306 ? 0.406 3.275 -18.596 1.00 45.94 306 PHE A CA 1
ATOM 2332 C C . PHE A 1 306 ? 1.493 4.299 -18.924 1.00 45.94 306 PHE A C 1
ATOM 2334 O O . PHE A 1 306 ? 1.238 5.470 -18.732 1.00 45.94 306 PHE A O 1
ATOM 2341 N N . SER A 1 307 ? 2.674 3.895 -19.407 1.00 46.31 307 SER A N 1
ATOM 2342 C CA . SER A 1 307 ? 3.798 4.747 -19.829 1.00 46.31 307 SER A CA 1
ATOM 2343 C C . SER A 1 307 ? 3.619 5.287 -21.236 1.00 46.31 307 SER A C 1
ATOM 2345 O O . SER A 1 307 ? 4.197 6.318 -21.518 1.00 46.31 307 SER A O 1
ATOM 2347 N N . GLN A 1 308 ? 2.883 4.614 -22.115 1.00 45.84 308 GLN A N 1
ATOM 2348 C CA . GLN A 1 308 ? 2.471 5.095 -23.433 1.00 45.84 308 GLN A CA 1
ATOM 2349 C C . GLN A 1 308 ? 1.268 6.023 -23.285 1.00 45.84 308 GLN A C 1
ATOM 2351 O O . GLN A 1 308 ? 1.224 7.048 -23.944 1.00 45.84 308 GLN A O 1
ATOM 2356 N N . ASP A 1 309 ? 0.373 5.748 -22.337 1.00 44.50 309 ASP A N 1
ATOM 2357 C CA . ASP A 1 309 ? -0.639 6.688 -21.863 1.00 44.50 309 ASP A CA 1
ATOM 2358 C C . ASP A 1 309 ? 0.050 7.878 -21.177 1.00 44.50 309 ASP A C 1
ATOM 2360 O O . ASP A 1 309 ? -0.318 9.025 -21.416 1.00 44.50 309 ASP A O 1
ATOM 2364 N N . LEU A 1 310 ? 1.104 7.632 -20.379 1.00 38.59 310 LEU A N 1
ATOM 2365 C CA . LEU A 1 310 ? 1.904 8.681 -19.748 1.00 38.59 310 LEU A CA 1
ATOM 2366 C C . LEU A 1 310 ? 2.741 9.440 -20.768 1.00 38.59 310 LEU A C 1
ATOM 2368 O O . LEU A 1 310 ? 2.904 10.622 -20.554 1.00 38.59 310 LEU A O 1
ATOM 2372 N N . ALA A 1 311 ? 3.277 8.812 -21.819 1.00 38.22 311 ALA A N 1
ATOM 2373 C CA . ALA A 1 311 ? 4.100 9.416 -22.875 1.00 38.22 311 ALA A CA 1
ATOM 2374 C C . ALA A 1 311 ? 3.238 10.126 -23.916 1.00 38.22 311 ALA A C 1
ATOM 2376 O O . ALA A 1 311 ? 3.618 11.194 -24.350 1.0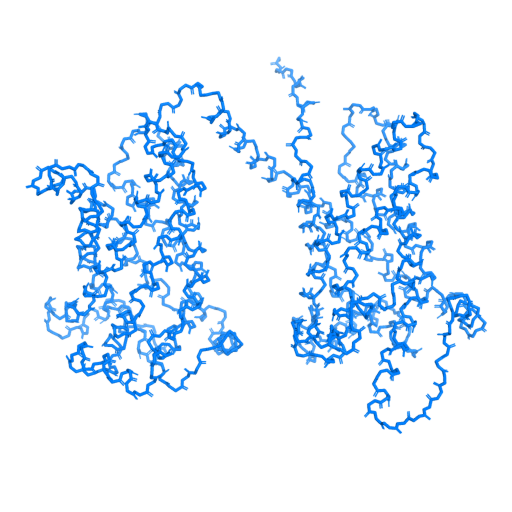0 38.22 311 ALA A O 1
ATOM 2377 N N . GLY A 1 312 ? 2.032 9.641 -24.207 1.00 42.31 312 GLY A N 1
ATOM 2378 C CA . GLY A 1 312 ? 0.991 10.412 -24.885 1.00 42.31 312 GLY A CA 1
ATOM 2379 C C . GLY A 1 312 ? 0.542 11.606 -24.042 1.00 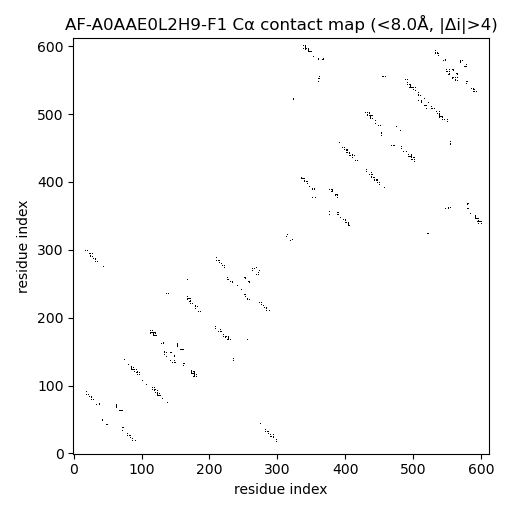42.31 312 GLY A C 1
ATOM 2380 O O . GLY A 1 312 ? 0.254 12.666 -24.584 1.00 42.31 312 GLY A O 1
ATOM 2381 N N . LEU A 1 313 ? 0.572 11.482 -22.710 1.00 35.72 313 LEU A N 1
ATOM 2382 C CA . LEU A 1 313 ? 0.476 12.615 -21.789 1.00 35.72 313 LEU A CA 1
ATOM 2383 C C . LEU A 1 313 ? 1.766 13.456 -21.775 1.00 35.72 313 LEU A C 1
ATOM 2385 O O . LEU A 1 313 ? 1.663 14.666 -21.664 1.00 35.72 313 LEU A O 1
ATOM 2389 N N . THR A 1 314 ? 2.964 12.873 -21.899 1.00 33.88 314 THR A N 1
ATOM 2390 C CA . THR A 1 314 ? 4.251 13.581 -21.767 1.00 33.88 314 THR A CA 1
ATOM 2391 C C . THR A 1 314 ? 4.575 14.345 -23.040 1.00 33.88 314 THR A C 1
ATOM 2393 O O . THR A 1 314 ? 4.984 15.479 -22.907 1.00 33.88 314 THR A O 1
ATOM 2396 N N . ASP A 1 315 ? 4.277 13.826 -24.231 1.00 34.84 315 ASP A N 1
ATOM 2397 C CA . ASP A 1 315 ? 4.265 14.566 -25.499 1.00 34.84 315 ASP A CA 1
ATOM 2398 C C . ASP A 1 315 ? 3.189 15.662 -25.486 1.00 34.84 315 ASP A C 1
ATOM 2400 O O . ASP A 1 315 ? 3.411 16.735 -26.032 1.00 34.84 315 ASP A O 1
ATOM 2404 N N . LEU A 1 316 ? 2.086 15.485 -24.744 1.00 38.84 316 LEU A N 1
ATOM 2405 C CA . LEU A 1 316 ? 1.161 16.580 -24.409 1.00 38.84 316 LEU A CA 1
ATOM 2406 C C . LEU A 1 316 ? 1.796 17.657 -23.496 1.00 38.84 316 LEU A C 1
ATOM 2408 O O . LEU A 1 316 ? 1.288 18.776 -23.440 1.00 38.84 316 LEU A O 1
ATOM 2412 N N . PHE A 1 317 ? 2.861 17.324 -22.753 1.00 35.16 317 PHE A N 1
ATOM 2413 C CA . PHE A 1 317 ? 3.526 18.178 -21.755 1.00 35.16 317 PHE A CA 1
ATOM 2414 C C . PHE A 1 317 ? 4.909 18.725 -22.189 1.00 35.16 317 PHE A C 1
ATOM 2416 O O . PHE A 1 317 ? 5.317 19.755 -21.656 1.00 35.16 317 PHE A O 1
ATOM 2423 N N . THR A 1 318 ? 5.645 18.081 -23.104 1.00 33.38 318 THR A N 1
ATOM 2424 C CA . THR A 1 318 ? 7.025 18.436 -23.513 1.00 33.38 318 THR A CA 1
ATOM 2425 C C . THR A 1 318 ? 7.097 19.052 -24.898 1.00 33.38 318 THR A C 1
ATOM 2427 O O . THR A 1 318 ? 7.951 19.904 -25.133 1.00 33.38 318 THR A O 1
ATOM 2430 N N . ASN A 1 319 ? 6.205 18.656 -25.801 1.00 34.53 319 ASN A N 1
ATOM 2431 C CA . ASN A 1 319 ? 6.071 19.271 -27.107 1.00 34.53 319 ASN A CA 1
ATOM 2432 C C . ASN A 1 319 ? 4.579 19.450 -27.368 1.00 34.53 319 ASN A C 1
ATOM 2434 O O . ASN A 1 319 ? 3.977 18.631 -28.063 1.00 34.53 319 ASN A O 1
ATOM 2438 N N . PRO A 1 320 ? 3.946 20.481 -26.778 1.00 33.44 320 PRO A N 1
ATOM 2439 C CA . PRO A 1 320 ? 2.554 20.717 -27.052 1.00 33.44 320 PRO A CA 1
ATOM 2440 C C . PRO A 1 320 ? 2.473 21.106 -28.533 1.00 33.44 320 PRO A C 1
ATOM 2442 O O . PRO A 1 320 ? 2.569 22.278 -28.885 1.00 33.44 320 PRO A O 1
ATOM 2445 N N . ALA A 1 321 ? 2.184 20.144 -29.420 1.00 31.66 321 ALA A N 1
ATOM 2446 C CA . ALA A 1 321 ? 1.124 20.428 -30.374 1.00 31.66 321 ALA A CA 1
ATOM 2447 C C . ALA A 1 321 ? 0.020 20.984 -29.483 1.00 31.66 321 ALA A C 1
ATOM 2449 O O . ALA A 1 321 ? -0.300 20.295 -28.511 1.00 31.66 321 ALA A O 1
ATOM 2450 N N . PRO A 1 322 ? -0.401 22.245 -29.659 1.00 30.81 322 PRO A N 1
ATOM 2451 C CA . PRO A 1 322 ? -1.186 22.943 -28.667 1.00 30.81 322 PRO A CA 1
ATOM 2452 C C . PRO A 1 322 ? -2.466 22.144 -28.473 1.00 30.81 322 PRO A C 1
ATOM 2454 O O . PRO A 1 322 ? -3.465 22.348 -29.155 1.00 30.81 322 PRO A O 1
ATOM 2457 N N . VAL A 1 323 ? -2.459 21.227 -27.504 1.00 39.38 323 VAL A N 1
ATOM 2458 C CA . VAL A 1 323 ? -3.663 20.728 -26.879 1.00 39.38 323 VAL A CA 1
ATOM 2459 C C . VAL A 1 323 ? -3.999 21.844 -25.932 1.00 39.38 323 VAL A C 1
ATOM 2461 O O . VAL A 1 323 ? -3.779 21.818 -24.722 1.00 39.38 323 VAL A O 1
ATOM 2464 N N . THR A 1 324 ? -4.442 22.909 -26.580 1.00 30.31 324 THR A N 1
ATOM 2465 C CA . THR A 1 324 ? -5.073 24.042 -25.994 1.00 30.31 324 THR A CA 1
ATOM 2466 C C . THR A 1 324 ? -6.155 23.420 -25.133 1.00 30.31 324 THR A C 1
ATOM 2468 O O . THR A 1 324 ? -7.171 22.920 -25.611 1.00 30.31 324 THR A O 1
ATOM 2471 N N . TYR A 1 325 ? -5.934 23.410 -23.821 1.00 41.47 325 TYR A N 1
ATOM 2472 C CA . TYR A 1 325 ? -6.973 23.064 -22.860 1.00 41.47 325 TYR A CA 1
ATOM 2473 C C . TYR A 1 325 ? -8.220 23.962 -23.039 1.00 41.47 325 TYR A C 1
ATOM 2475 O O . TYR A 1 325 ? -9.254 23.696 -22.425 1.00 41.47 325 TYR A O 1
ATOM 2483 N N . SER A 1 326 ? -8.136 25.000 -23.887 1.00 32.41 326 SER A N 1
ATOM 2484 C CA . SER A 1 326 ? -9.252 25.786 -24.410 1.00 32.41 326 SER A CA 1
ATOM 2485 C C . SER A 1 326 ? -10.300 24.969 -25.168 1.00 32.41 326 SER A C 1
ATOM 2487 O O . SER A 1 326 ? -11.418 25.453 -25.302 1.00 32.41 326 SER A O 1
ATOM 2489 N N . GLU A 1 327 ? -10.000 23.751 -25.631 1.00 36.69 327 GLU A N 1
ATOM 2490 C CA . GLU A 1 327 ? -10.975 22.907 -26.338 1.00 36.69 327 GLU A CA 1
ATOM 2491 C C . GLU A 1 327 ? -11.607 21.822 -25.464 1.00 36.69 327 GLU A C 1
ATOM 2493 O O . GLU A 1 327 ? -12.282 20.916 -25.958 1.00 36.69 327 GLU A O 1
ATOM 2498 N N . ARG A 1 328 ? -11.494 21.916 -24.131 1.00 42.22 328 ARG A N 1
ATOM 2499 C CA . ARG A 1 328 ? -12.404 21.145 -23.282 1.00 42.22 328 ARG A CA 1
ATOM 2500 C C . ARG A 1 328 ? -13.782 21.801 -23.378 1.00 42.22 328 ARG A C 1
ATOM 2502 O O . ARG A 1 328 ? -14.116 22.684 -22.592 1.00 42.22 328 ARG A O 1
ATOM 2509 N N . ARG A 1 329 ? -14.572 21.363 -24.366 1.00 44.03 329 ARG A N 1
ATOM 2510 C CA . ARG A 1 329 ? -16.008 21.648 -24.498 1.00 44.03 329 ARG A CA 1
ATOM 2511 C C . ARG A 1 329 ? -16.608 21.618 -23.092 1.00 44.03 329 ARG A C 1
ATOM 2513 O O . ARG A 1 329 ? -16.429 20.615 -22.395 1.00 44.03 329 ARG A O 1
ATOM 2520 N N . GLN A 1 330 ? -17.215 22.722 -22.644 1.00 48.97 330 GLN A N 1
ATOM 2521 C CA . GLN A 1 330 ? -17.843 22.790 -21.323 1.00 48.97 330 GLN A CA 1
ATOM 2522 C C . GLN A 1 330 ? -18.812 21.609 -21.220 1.00 48.97 330 GLN A C 1
ATOM 2524 O O . GLN A 1 330 ? -19.842 21.594 -21.893 1.00 48.97 330 GLN A O 1
ATOM 2529 N N . LEU A 1 331 ? -18.432 20.583 -20.452 1.00 52.75 331 LEU A N 1
ATOM 2530 C CA . LEU A 1 331 ? -19.305 19.451 -20.161 1.00 52.75 331 LEU A CA 1
ATOM 2531 C C . LEU A 1 331 ? -20.611 20.034 -19.632 1.00 52.75 331 LEU A C 1
ATOM 2533 O O . LEU A 1 331 ? -20.589 20.950 -18.803 1.00 52.75 331 LEU A O 1
ATOM 2537 N N . SER A 1 332 ? -21.741 19.513 -20.103 1.00 62.25 332 SER A N 1
ATOM 2538 C CA . SER A 1 332 ? -23.027 19.918 -19.545 1.00 62.25 332 SER A CA 1
ATOM 2539 C C . SER A 1 332 ? -22.994 19.688 -18.033 1.00 62.25 332 SER A C 1
ATOM 2541 O O . SER A 1 332 ? -22.401 18.713 -17.558 1.00 62.25 332 SER A O 1
ATOM 2543 N N . ALA A 1 333 ? -23.653 20.553 -17.258 1.00 62.16 333 ALA A N 1
ATOM 2544 C CA . ALA A 1 333 ? -23.759 20.389 -15.807 1.00 62.16 333 ALA A CA 1
ATOM 2545 C C . ALA A 1 333 ? -24.244 18.973 -15.421 1.00 62.16 333 ALA A C 1
ATOM 2547 O O . ALA A 1 333 ? -23.839 18.431 -14.394 1.00 62.16 333 ALA A O 1
ATOM 2548 N N . VAL A 1 334 ? -25.047 18.344 -16.288 1.00 66.94 334 VAL A N 1
ATOM 2549 C CA . VAL A 1 334 ? -25.522 16.962 -16.148 1.00 66.94 334 VAL A CA 1
ATOM 2550 C C . VAL A 1 334 ? -24.392 15.939 -16.311 1.00 66.94 334 VAL A C 1
ATOM 2552 O O . VAL A 1 334 ? -24.288 15.013 -15.515 1.00 66.94 334 VAL A O 1
ATOM 2555 N N . GLU A 1 335 ? -23.506 16.108 -17.290 1.00 63.28 335 GLU A N 1
ATOM 2556 C CA . GLU A 1 335 ? -22.382 15.193 -17.541 1.00 63.28 335 GLU A CA 1
ATOM 2557 C C . GLU A 1 335 ? -21.338 15.276 -16.427 1.00 63.28 335 GLU A C 1
ATOM 2559 O O . GLU A 1 335 ? -20.845 14.251 -15.953 1.00 63.28 335 GLU A O 1
ATOM 2564 N N . GLY A 1 336 ? -21.059 16.492 -15.944 1.00 62.34 336 GLY A N 1
ATOM 2565 C CA . GLY A 1 336 ? -20.220 16.710 -14.766 1.00 62.34 336 GLY A CA 1
ATOM 2566 C C . GLY A 1 336 ? -20.818 16.093 -13.498 1.00 62.34 336 GLY A C 1
ATOM 2567 O O . GLY A 1 336 ? -20.092 15.484 -12.709 1.00 62.34 336 GLY A O 1
ATOM 2568 N N . LEU A 1 337 ? -22.141 16.185 -13.326 1.00 67.94 337 LEU A N 1
ATOM 2569 C CA . LEU A 1 337 ? -22.863 15.571 -12.211 1.00 67.94 337 LEU A CA 1
ATOM 2570 C C . LEU A 1 337 ? -22.810 14.041 -12.266 1.00 67.94 337 LEU A C 1
ATOM 2572 O O . LEU A 1 337 ? -22.556 13.412 -11.239 1.00 67.94 337 LEU A O 1
ATOM 2576 N N . VAL A 1 338 ? -23.021 13.435 -13.437 1.00 69.50 338 VAL A N 1
ATOM 2577 C CA . VAL A 1 338 ? -22.972 11.974 -13.601 1.00 69.50 338 VAL A CA 1
ATOM 2578 C C . VAL A 1 338 ? -21.548 11.461 -13.382 1.00 69.50 338 VAL A C 1
ATOM 2580 O O . VAL A 1 338 ? -21.358 10.551 -12.576 1.00 69.50 338 VAL A O 1
ATOM 2583 N N . ALA A 1 339 ? -20.542 12.081 -14.009 1.00 60.78 339 ALA A N 1
ATOM 2584 C CA . ALA A 1 339 ? -19.139 11.695 -13.843 1.00 60.78 339 ALA A CA 1
ATOM 2585 C C . ALA A 1 339 ? -18.671 11.830 -12.384 1.00 60.78 339 ALA A C 1
ATOM 2587 O O . ALA A 1 339 ? -18.133 10.881 -11.808 1.00 60.78 339 ALA A O 1
ATOM 2588 N N . GLY A 1 340 ? -18.956 12.972 -11.747 1.00 62.78 340 GLY A N 1
ATOM 2589 C CA . GLY A 1 340 ? -18.607 13.220 -10.349 1.00 62.78 340 GLY A CA 1
ATOM 2590 C C . GLY A 1 340 ? -19.381 12.332 -9.368 1.00 62.78 340 GLY A C 1
ATOM 2591 O O . GLY A 1 340 ? -18.821 11.866 -8.375 1.00 62.78 340 GLY A O 1
ATOM 2592 N N . GLY A 1 341 ? -20.655 12.049 -9.652 1.00 69.12 341 GLY A N 1
ATOM 2593 C CA . GLY A 1 341 ? -21.500 11.166 -8.852 1.00 69.12 341 GLY A CA 1
ATOM 2594 C C . GLY A 1 341 ? -21.032 9.709 -8.883 1.00 69.12 341 GLY A C 1
ATOM 2595 O O . GLY A 1 341 ? -20.870 9.100 -7.823 1.00 69.12 341 GLY A O 1
ATOM 2596 N N . VAL A 1 342 ? -20.739 9.168 -10.073 1.00 68.25 342 VAL A N 1
ATOM 2597 C CA . VAL A 1 342 ? -20.209 7.802 -10.259 1.00 68.25 342 VAL A CA 1
ATOM 2598 C C . VAL A 1 342 ? -18.837 7.662 -9.602 1.00 68.25 342 VAL A C 1
ATOM 2600 O O . VAL A 1 342 ? -18.603 6.726 -8.833 1.00 68.25 342 VAL A O 1
ATOM 2603 N N . ALA A 1 343 ? -17.952 8.634 -9.824 1.00 60.03 343 ALA A N 1
ATOM 2604 C CA . ALA A 1 343 ? -16.639 8.670 -9.198 1.00 60.03 343 ALA A CA 1
ATOM 2605 C C . ALA A 1 343 ? -16.711 8.710 -7.666 1.00 60.03 343 ALA A C 1
ATOM 2607 O O . ALA A 1 343 ? -16.049 7.923 -6.981 1.00 60.03 343 ALA A O 1
ATOM 2608 N N . GLY A 1 344 ? -17.574 9.569 -7.119 1.00 65.06 344 GLY A N 1
ATOM 2609 C CA . GLY A 1 344 ? -17.824 9.650 -5.685 1.00 65.06 344 GLY A CA 1
ATOM 2610 C C . GLY A 1 344 ? -18.397 8.350 -5.113 1.00 65.06 344 GLY A C 1
ATOM 2611 O O . GLY A 1 344 ? -17.998 7.931 -4.025 1.00 65.06 344 GLY A O 1
ATOM 2612 N N . ALA A 1 345 ? -19.301 7.683 -5.835 1.00 70.69 345 ALA A N 1
ATOM 2613 C CA . ALA A 1 345 ? -19.906 6.418 -5.423 1.00 70.69 345 ALA A CA 1
ATOM 2614 C C . ALA A 1 345 ? -18.880 5.277 -5.342 1.00 70.69 345 ALA A C 1
ATOM 2616 O O . ALA A 1 345 ? -18.846 4.542 -4.348 1.00 70.69 345 ALA A O 1
ATOM 2617 N N . ILE A 1 346 ? -17.998 5.164 -6.340 1.00 68.56 346 ILE A N 1
ATOM 2618 C CA . ILE A 1 346 ? -16.922 4.162 -6.368 1.00 68.56 346 ILE A CA 1
ATOM 2619 C C . ILE A 1 346 ? -15.899 4.442 -5.259 1.00 68.56 346 ILE A C 1
ATOM 2621 O O . ILE A 1 346 ? -15.547 3.539 -4.490 1.00 68.56 346 ILE A O 1
ATOM 2625 N N . ALA A 1 347 ? -15.495 5.704 -5.087 1.00 66.75 347 ALA A N 1
ATOM 2626 C CA . ALA A 1 347 ? -14.595 6.106 -4.010 1.00 66.75 347 ALA A CA 1
ATOM 2627 C C . ALA A 1 347 ? -15.178 5.785 -2.623 1.00 66.75 347 ALA A C 1
ATOM 2629 O O . ALA A 1 347 ? -14.507 5.168 -1.793 1.00 66.75 347 ALA A O 1
ATOM 2630 N N . LYS A 1 348 ? -16.448 6.141 -2.370 1.00 75.62 348 LYS A N 1
ATOM 2631 C CA . LYS A 1 348 ? -17.129 5.861 -1.094 1.00 75.62 348 LYS A CA 1
ATOM 2632 C C . LYS A 1 348 ? -17.311 4.374 -0.829 1.00 75.62 348 LYS A C 1
ATOM 2634 O O . LYS A 1 348 ? -17.095 3.948 0.301 1.00 75.62 348 LYS A O 1
ATOM 2639 N N . THR A 1 349 ? -17.625 3.589 -1.854 1.00 78.56 349 THR A N 1
ATOM 2640 C CA . THR A 1 349 ? -17.744 2.129 -1.737 1.00 78.56 349 THR A CA 1
ATOM 2641 C C . THR A 1 349 ? -16.409 1.478 -1.386 1.00 78.56 349 THR A C 1
ATOM 2643 O O . THR A 1 349 ? -16.374 0.549 -0.577 1.00 78.56 349 THR A O 1
ATOM 2646 N N . THR A 1 350 ? -15.306 2.010 -1.916 1.00 74.31 350 THR A N 1
ATOM 2647 C CA . THR A 1 350 ? -13.961 1.504 -1.619 1.00 74.31 350 THR A CA 1
ATOM 2648 C C . THR A 1 350 ? -13.557 1.764 -0.166 1.00 74.31 350 THR A C 1
ATOM 2650 O O . THR A 1 350 ? -12.989 0.890 0.485 1.00 74.31 350 THR A O 1
ATOM 2653 N N . ILE A 1 351 ? -13.898 2.933 0.389 1.00 78.69 351 ILE A N 1
ATOM 2654 C CA . ILE A 1 351 ? -13.559 3.279 1.783 1.00 78.69 351 ILE A CA 1
ATOM 2655 C C . ILE A 1 351 ? -14.614 2.863 2.824 1.00 78.69 351 ILE A C 1
ATOM 2657 O O . ILE A 1 351 ? -14.389 3.034 4.026 1.00 78.69 351 ILE A O 1
ATOM 2661 N N . ALA A 1 352 ? -15.753 2.311 2.394 1.00 75.88 352 ALA A N 1
ATOM 2662 C CA . ALA A 1 352 ? -16.891 1.982 3.256 1.00 75.88 352 ALA A CA 1
ATOM 2663 C C . ALA A 1 352 ? -16.555 1.071 4.460 1.00 75.88 352 ALA A C 1
ATOM 2665 O O . ALA A 1 352 ? -17.026 1.377 5.561 1.00 75.88 352 ALA A O 1
ATOM 2666 N N . PRO A 1 353 ? -15.703 0.028 4.335 1.00 83.00 353 PRO A N 1
ATOM 2667 C CA . PRO A 1 353 ? -15.298 -0.795 5.479 1.00 83.00 353 PRO A CA 1
ATOM 2668 C C . PRO A 1 353 ? -14.630 0.011 6.598 1.00 83.00 353 PRO A C 1
ATOM 2670 O O . PRO A 1 353 ? -14.957 -0.145 7.776 1.00 83.00 353 PRO A O 1
ATOM 2673 N N . GLY A 1 354 ? -13.721 0.918 6.229 1.00 81.25 354 GLY A N 1
ATOM 2674 C CA . GLY A 1 354 ? -13.035 1.795 7.178 1.00 81.25 354 GLY A CA 1
ATOM 2675 C C . GLY A 1 354 ? -13.981 2.818 7.809 1.00 81.25 354 GLY A C 1
ATOM 2676 O O . GLY A 1 354 ? -13.886 3.093 9.007 1.00 81.25 354 GLY A O 1
ATOM 2677 N N . ASP A 1 355 ? -14.938 3.340 7.034 1.00 75.25 355 ASP A N 1
ATOM 2678 C CA . ASP A 1 355 ? -16.001 4.221 7.532 1.00 75.25 355 ASP A CA 1
ATOM 2679 C C . ASP A 1 355 ? -16.869 3.531 8.589 1.00 75.25 355 ASP A C 1
ATOM 2681 O O . ASP A 1 355 ? -17.135 4.134 9.633 1.00 75.25 355 ASP A O 1
ATOM 2685 N N . ARG A 1 356 ? -17.272 2.271 8.363 1.00 75.06 356 ARG A N 1
ATOM 2686 C CA . ARG A 1 356 ? -18.090 1.510 9.321 1.00 75.06 356 ARG A CA 1
ATOM 2687 C C . ARG A 1 356 ? -17.356 1.329 10.650 1.00 75.06 356 ARG A C 1
ATOM 2689 O O . ARG A 1 356 ? -17.915 1.655 11.697 1.00 75.06 356 ARG A O 1
ATOM 2696 N N . VAL A 1 357 ? -16.097 0.885 10.615 1.00 80.19 357 VAL A N 1
ATOM 2697 C CA . VAL A 1 357 ? -15.279 0.710 11.829 1.00 80.19 357 VAL A CA 1
ATOM 2698 C C . VAL A 1 357 ? -15.086 2.043 12.552 1.00 80.19 357 VAL A C 1
ATOM 2700 O O . VAL A 1 357 ? -15.270 2.120 13.764 1.00 80.19 357 VAL A O 1
ATOM 2703 N N . LYS A 1 358 ? -14.785 3.125 11.821 1.00 77.19 358 LYS A N 1
ATOM 2704 C CA . LYS A 1 358 ? -14.625 4.463 12.407 1.00 77.19 358 LYS A CA 1
ATOM 2705 C C . LYS A 1 358 ? -15.873 4.910 13.169 1.00 77.19 358 LYS A C 1
ATOM 2707 O O . LYS A 1 358 ? -15.749 5.409 14.284 1.00 77.19 358 LYS A O 1
ATOM 2712 N N . ILE A 1 359 ? -17.054 4.762 12.566 1.00 71.44 359 ILE A N 1
ATOM 2713 C CA . ILE A 1 359 ? -18.316 5.226 13.156 1.00 71.44 359 ILE A CA 1
ATOM 2714 C C . ILE A 1 359 ? -18.569 4.543 14.505 1.00 71.44 359 ILE A C 1
ATOM 2716 O O . ILE A 1 359 ? -18.924 5.232 15.455 1.00 71.44 359 ILE A O 1
ATOM 2720 N N . ILE A 1 360 ? -18.307 3.237 14.623 1.00 74.62 360 ILE A N 1
ATOM 2721 C CA . ILE A 1 360 ? -18.482 2.487 15.881 1.00 74.62 360 ILE A CA 1
ATOM 2722 C C . ILE A 1 360 ? -17.656 3.118 17.015 1.00 74.62 360 ILE A C 1
ATOM 2724 O O . ILE A 1 360 ? -18.193 3.423 18.078 1.00 74.62 360 ILE A O 1
ATOM 2728 N N . TYR A 1 361 ? -16.382 3.426 16.758 1.00 75.31 361 TYR A N 1
ATOM 2729 C CA . TYR A 1 361 ? -15.498 4.070 17.740 1.00 75.31 361 TYR A CA 1
ATOM 2730 C C . TYR A 1 361 ? -15.848 5.532 18.048 1.00 75.31 361 TYR A C 1
ATOM 2732 O O . TYR A 1 361 ? -15.492 6.035 19.114 1.00 75.31 361 TYR A O 1
ATOM 2740 N N . GLN A 1 362 ? -16.481 6.243 17.112 1.00 61.56 362 GLN A N 1
ATOM 2741 C CA . GLN A 1 362 ? -16.904 7.633 17.317 1.00 61.56 362 GLN A CA 1
ATOM 2742 C C . GLN A 1 362 ? -18.205 7.744 18.115 1.00 61.56 362 GLN A C 1
ATOM 2744 O O . GLN A 1 362 ? -18.426 8.766 18.764 1.00 61.56 362 GLN A O 1
ATOM 2749 N N . VAL A 1 363 ? -19.054 6.720 18.039 1.00 62.22 363 VAL A N 1
ATOM 2750 C CA . VAL A 1 363 ? -20.350 6.671 18.719 1.00 62.22 363 VAL A CA 1
ATOM 2751 C C . VAL A 1 363 ? -20.217 6.135 20.141 1.00 62.22 363 VAL A C 1
ATOM 2753 O O . VAL A 1 363 ? -20.902 6.636 21.026 1.00 62.22 363 VAL A O 1
ATOM 2756 N N . ASP A 1 364 ? -19.336 5.159 20.383 1.00 67.25 364 ASP A N 1
ATOM 2757 C CA . ASP A 1 364 ? -19.141 4.601 21.722 1.00 67.25 364 ASP A CA 1
ATOM 2758 C C . ASP A 1 364 ? -18.093 5.406 22.528 1.00 67.25 364 ASP A C 1
ATOM 2760 O O . ASP A 1 364 ? -16.899 5.400 22.184 1.00 67.25 364 ASP A O 1
ATOM 2764 N N . PRO A 1 365 ? -18.493 6.100 23.614 1.00 59.97 365 PRO A N 1
ATOM 2765 C CA . PRO A 1 365 ? -17.565 6.849 24.456 1.00 59.97 365 PRO A CA 1
ATOM 2766 C C . PRO A 1 365 ? -16.564 5.941 25.189 1.00 59.97 365 PRO A C 1
ATOM 2768 O O . PRO A 1 365 ? -15.439 6.371 25.434 1.00 59.97 365 PRO A O 1
ATOM 2771 N N . LYS A 1 366 ? -16.903 4.672 25.462 1.00 68.00 366 LYS A N 1
ATOM 2772 C CA . LYS A 1 366 ? -16.051 3.736 26.219 1.00 68.00 366 LYS A CA 1
ATOM 2773 C C . LYS A 1 366 ? -14.925 3.122 25.385 1.00 68.00 366 LYS A C 1
ATOM 2775 O O . LYS A 1 366 ? -13.936 2.646 25.937 1.00 68.00 366 LYS A O 1
ATOM 2780 N N . MET A 1 367 ? -15.044 3.122 24.058 1.00 70.50 367 MET A N 1
ATOM 2781 C CA . MET A 1 367 ? -14.055 2.483 23.187 1.00 70.50 367 MET A CA 1
ATOM 2782 C C . MET A 1 367 ? -12.860 3.388 22.892 1.00 70.50 367 MET A C 1
ATOM 2784 O O . MET A 1 367 ? -13.040 4.484 22.387 1.00 70.50 367 MET A O 1
ATOM 2788 N N . THR A 1 368 ? -11.621 2.939 23.090 1.00 73.06 368 THR A N 1
ATOM 2789 C CA . THR A 1 368 ? -10.424 3.698 22.683 1.00 73.06 368 THR A CA 1
ATOM 2790 C C . THR A 1 368 ? -9.953 3.287 21.288 1.00 73.06 368 THR A C 1
ATOM 2792 O O . THR A 1 368 ? -9.776 2.106 20.980 1.00 73.06 368 THR A O 1
ATOM 2795 N N . PHE A 1 369 ? -9.753 4.272 20.406 1.00 72.62 369 PHE A N 1
ATOM 2796 C CA . PHE A 1 369 ? -9.326 3.997 19.035 1.00 72.62 369 PHE A CA 1
ATOM 2797 C C . PHE A 1 369 ? -7.839 3.611 18.994 1.00 72.62 369 PHE A C 1
ATOM 2799 O O . PHE A 1 369 ? -6.969 4.361 19.427 1.00 72.62 369 PHE A O 1
ATOM 2806 N N . THR A 1 370 ? -7.533 2.448 18.427 1.00 78.81 370 THR A N 1
ATOM 2807 C CA . THR A 1 370 ? -6.173 1.995 18.088 1.00 78.81 370 THR A CA 1
ATOM 2808 C C . THR A 1 370 ? -6.276 1.104 16.856 1.00 78.81 370 THR A C 1
ATOM 2810 O O . THR A 1 370 ? -7.230 0.335 16.764 1.00 78.81 370 THR A O 1
ATOM 2813 N N . PHE A 1 371 ? -5.309 1.140 15.930 1.00 76.06 371 PHE A N 1
ATOM 2814 C CA . PHE A 1 371 ? -5.357 0.318 14.706 1.00 76.06 371 PHE A CA 1
ATOM 2815 C C . PHE A 1 371 ? -5.561 -1.177 14.991 1.00 76.06 371 PHE A C 1
ATOM 2817 O O . PHE A 1 371 ? -6.346 -1.833 14.313 1.00 76.06 371 PHE A O 1
ATOM 2824 N N . ARG A 1 372 ? -4.934 -1.700 16.052 1.00 79.00 372 ARG A N 1
ATOM 2825 C CA . ARG A 1 372 ? -5.122 -3.086 16.505 1.00 79.00 372 ARG A CA 1
ATOM 2826 C C . ARG A 1 372 ? -6.567 -3.383 16.920 1.00 79.00 372 ARG A C 1
ATOM 2828 O O . ARG A 1 372 ? -7.102 -4.423 16.551 1.00 79.00 372 ARG A O 1
ATOM 2835 N N . ASN A 1 373 ? -7.198 -2.477 17.665 1.00 81.12 373 ASN A N 1
ATOM 2836 C CA . ASN A 1 373 ? -8.576 -2.645 18.134 1.00 81.12 373 ASN A CA 1
ATOM 2837 C C . ASN A 1 373 ? -9.578 -2.445 16.985 1.00 81.12 373 ASN A C 1
ATOM 2839 O O . ASN A 1 373 ? -10.526 -3.214 16.855 1.00 81.12 373 ASN A O 1
ATOM 2843 N N . ALA A 1 374 ? -9.312 -1.488 16.092 1.00 81.06 374 ALA A N 1
ATOM 28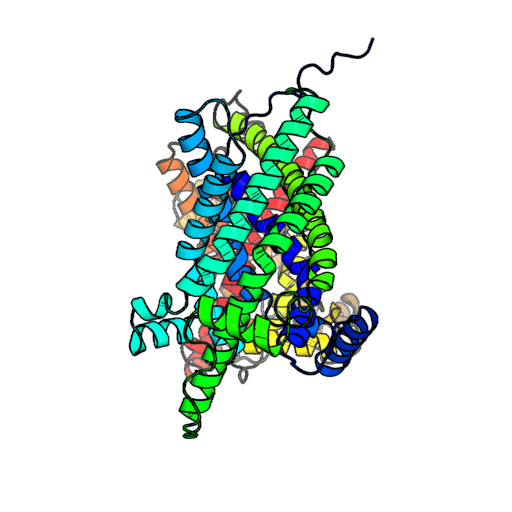44 C CA . ALA A 1 374 ? -10.084 -1.277 14.872 1.00 81.06 374 ALA A CA 1
ATOM 2845 C C . ALA A 1 374 ? -10.063 -2.520 13.967 1.00 81.06 374 ALA A C 1
ATOM 2847 O O . ALA A 1 374 ? -11.104 -2.930 13.461 1.00 81.06 374 ALA A O 1
ATOM 2848 N N . TRP A 1 375 ? -8.899 -3.163 13.819 1.00 85.62 375 TRP A N 1
ATOM 2849 C CA . TRP A 1 375 ? -8.773 -4.418 13.079 1.00 85.62 375 TRP A CA 1
ATOM 2850 C C . TRP A 1 375 ? -9.537 -5.570 13.742 1.00 85.62 375 TRP A C 1
ATOM 2852 O O . TRP A 1 375 ? -10.264 -6.284 13.058 1.00 85.62 375 TRP A O 1
ATOM 2862 N N . ARG A 1 376 ? -9.450 -5.719 15.071 1.00 85.88 376 ARG A N 1
ATOM 2863 C CA . ARG A 1 376 ? -10.247 -6.712 15.818 1.00 85.88 376 ARG A CA 1
ATOM 2864 C C . ARG A 1 376 ? -11.748 -6.494 15.644 1.00 85.88 376 ARG A C 1
ATOM 2866 O O . ARG A 1 376 ? -12.459 -7.438 15.340 1.00 85.88 376 ARG A O 1
ATOM 2873 N N . THR A 1 377 ? -12.204 -5.247 15.727 1.00 82.31 377 THR A N 1
ATOM 2874 C CA . THR A 1 377 ? -13.611 -4.884 15.492 1.00 82.31 377 THR A CA 1
ATOM 2875 C C . THR A 1 377 ? -14.040 -5.237 14.067 1.00 82.31 377 THR A C 1
ATOM 2877 O O . THR A 1 377 ? -15.125 -5.767 13.855 1.00 82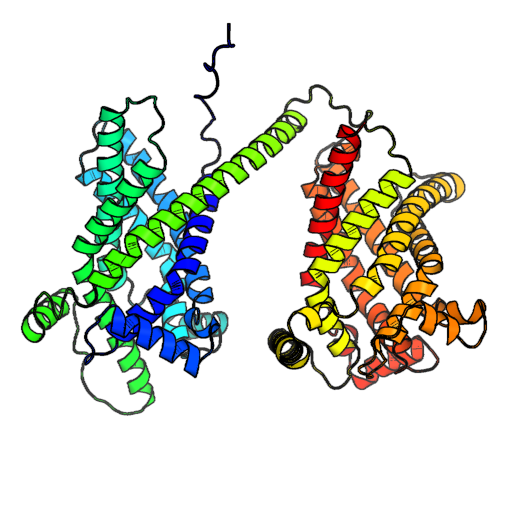.31 377 THR A O 1
ATOM 2880 N N . ALA A 1 378 ? -13.182 -5.001 13.067 1.00 83.75 378 ALA A N 1
ATOM 2881 C CA . ALA A 1 378 ? -13.450 -5.424 11.694 1.00 83.75 378 ALA A CA 1
ATOM 2882 C C . ALA A 1 378 ? -13.563 -6.955 11.578 1.00 83.75 378 ALA A C 1
ATOM 2884 O O . ALA A 1 378 ? -14.477 -7.450 10.925 1.00 83.75 378 ALA A O 1
ATOM 2885 N N . GLN A 1 379 ? -12.677 -7.703 12.244 1.00 86.56 379 GLN A N 1
ATOM 2886 C CA . GLN A 1 379 ? -12.731 -9.168 12.298 1.00 86.56 379 GLN A CA 1
ATOM 2887 C C . GLN A 1 379 ? -13.996 -9.677 13.002 1.00 86.56 379 GLN A C 1
ATOM 2889 O O . GLN A 1 379 ? -14.602 -10.636 12.533 1.00 86.56 379 GLN A O 1
ATOM 2894 N N . GLU A 1 380 ? -14.422 -9.030 14.087 1.00 83.50 380 GLU A N 1
ATOM 2895 C CA . GLU A 1 380 ? -15.667 -9.341 14.797 1.00 83.50 380 GLU A CA 1
ATOM 2896 C C . GLU A 1 380 ? -16.891 -9.104 13.910 1.00 83.50 380 GLU A C 1
ATOM 2898 O O . GLU A 1 380 ? -17.746 -9.982 13.820 1.00 83.50 380 GLU A O 1
ATOM 2903 N N . ILE A 1 381 ? -16.936 -7.988 13.171 1.00 81.12 381 ILE A N 1
ATOM 2904 C CA . ILE A 1 381 ? -17.998 -7.722 12.187 1.00 81.12 381 ILE A CA 1
ATOM 2905 C C . ILE A 1 381 ? -18.022 -8.816 11.120 1.00 81.12 381 ILE A C 1
ATOM 2907 O O . ILE A 1 381 ? -19.088 -9.333 10.809 1.00 81.12 381 ILE A O 1
ATOM 2911 N N . VAL A 1 382 ? -16.865 -9.202 10.576 1.00 84.50 382 VAL A N 1
ATOM 2912 C CA . VAL A 1 382 ? -16.795 -10.267 9.562 1.00 84.50 382 VAL A CA 1
ATOM 2913 C C . VAL A 1 382 ? -17.226 -11.618 10.137 1.00 84.50 382 VAL A C 1
ATOM 2915 O O . VAL A 1 382 ? -17.859 -12.401 9.436 1.00 84.50 382 VAL A O 1
ATOM 2918 N N . ARG A 1 383 ? -16.925 -11.891 11.409 1.00 81.94 383 ARG A N 1
ATOM 2919 C CA . ARG A 1 383 ? -17.314 -13.133 12.087 1.00 81.94 383 ARG A CA 1
ATOM 2920 C C . ARG A 1 383 ? -18.812 -13.193 12.403 1.00 81.94 383 ARG A C 1
ATOM 2922 O O . ARG A 1 383 ? -19.369 -14.283 12.373 1.00 81.94 383 ARG A O 1
ATOM 2929 N N . GLN A 1 384 ? -19.442 -12.060 12.716 1.00 79.44 384 GLN A N 1
ATOM 2930 C CA . GLN A 1 384 ? -20.858 -11.980 13.102 1.00 79.44 384 GLN A CA 1
ATOM 2931 C C . GLN A 1 384 ? -21.798 -11.739 11.910 1.00 79.44 384 GLN A C 1
ATOM 2933 O O . GLN A 1 384 ? -22.788 -12.444 11.759 1.00 79.44 384 GLN A O 1
ATOM 2938 N N . ASP A 1 385 ? -21.479 -10.762 11.055 1.00 72.00 385 ASP A N 1
ATOM 2939 C CA . ASP A 1 385 ? -22.315 -10.300 9.933 1.00 72.00 385 ASP A CA 1
ATOM 2940 C C . ASP A 1 385 ? -21.818 -10.818 8.560 1.00 72.00 385 ASP A C 1
ATOM 2942 O O . ASP A 1 385 ? -22.409 -10.508 7.520 1.00 72.00 385 ASP A O 1
ATOM 2946 N N . GLY A 1 386 ? -20.695 -11.545 8.517 1.00 79.44 386 GLY A N 1
ATOM 2947 C CA . GLY A 1 386 ? -20.007 -11.900 7.274 1.00 79.44 386 GLY A CA 1
ATOM 2948 C C . GLY A 1 386 ? -19.252 -10.725 6.635 1.00 79.44 386 GLY A C 1
ATOM 2949 O O . GLY A 1 386 ? -19.291 -9.583 7.099 1.00 79.44 386 GLY A O 1
ATOM 2950 N N . VAL A 1 387 ? -18.567 -10.981 5.513 1.00 78.31 387 VAL A N 1
ATOM 2951 C CA . VAL A 1 387 ? -17.784 -9.954 4.786 1.00 78.31 387 VAL A CA 1
ATOM 2952 C C . VAL A 1 387 ? -18.671 -8.801 4.304 1.00 78.31 387 VAL A C 1
ATOM 2954 O O . VAL A 1 387 ? -18.290 -7.637 4.420 1.00 78.31 387 VAL A O 1
ATOM 2957 N N . ALA A 1 388 ? -19.892 -9.107 3.853 1.00 74.44 388 ALA A N 1
ATOM 2958 C CA . ALA A 1 388 ? -20.885 -8.109 3.450 1.00 74.44 388 ALA A CA 1
ATOM 2959 C C . ALA A 1 388 ? -21.290 -7.167 4.599 1.00 74.44 388 ALA A C 1
ATOM 2961 O O . ALA A 1 388 ? -21.713 -6.034 4.351 1.00 74.44 388 ALA A O 1
ATOM 2962 N N . GLY A 1 389 ? -21.090 -7.591 5.853 1.00 71.12 389 GLY A N 1
ATOM 2963 C CA . GLY A 1 389 ? -21.212 -6.746 7.029 1.00 71.12 389 GLY A CA 1
ATOM 2964 C C . GLY A 1 389 ? -20.407 -5.458 6.877 1.00 71.12 389 GLY A C 1
ATOM 2965 O O . GLY A 1 389 ? -20.951 -4.372 7.041 1.00 71.12 389 GLY A O 1
ATOM 2966 N N . LEU A 1 390 ? -19.151 -5.501 6.442 1.00 79.06 390 LEU A N 1
ATOM 2967 C CA . LEU A 1 390 ? -18.326 -4.288 6.358 1.00 79.06 390 LEU A CA 1
ATOM 2968 C C . LEU A 1 390 ? -18.926 -3.173 5.468 1.00 79.06 390 LEU A C 1
ATOM 2970 O O . LEU A 1 390 ? -18.670 -1.998 5.725 1.00 79.06 390 LEU A O 1
ATOM 2974 N N . TRP A 1 391 ? -19.795 -3.515 4.507 1.00 77.62 391 TRP A N 1
ATOM 2975 C CA . TRP A 1 391 ? -20.486 -2.577 3.608 1.00 77.62 391 TRP A CA 1
ATOM 2976 C C . TRP A 1 391 ? -21.947 -2.286 3.984 1.00 77.62 391 TRP A C 1
ATOM 2978 O O . TRP A 1 391 ? -22.662 -1.607 3.238 1.00 77.62 391 TRP A O 1
ATOM 2988 N N . ARG A 1 392 ? -22.427 -2.761 5.139 1.00 71.69 392 ARG A N 1
ATOM 2989 C CA . ARG A 1 392 ? -23.803 -2.508 5.594 1.00 71.69 392 ARG A CA 1
ATOM 2990 C C . ARG A 1 392 ? -24.057 -1.000 5.693 1.00 71.69 392 ARG A C 1
ATOM 2992 O O . ARG A 1 392 ? -23.363 -0.284 6.409 1.00 71.69 392 ARG A O 1
ATOM 2999 N N . GLY A 1 393 ? -25.066 -0.525 4.963 1.00 68.06 393 GLY A N 1
ATOM 3000 C CA . GLY A 1 393 ? -25.411 0.898 4.884 1.00 68.06 393 GLY A CA 1
ATOM 3001 C C . GLY A 1 393 ? -24.665 1.695 3.803 1.00 68.06 393 GLY A C 1
ATOM 3002 O O . GLY A 1 393 ? -24.892 2.899 3.696 1.00 68.06 393 GLY A O 1
ATOM 3003 N N . ASN A 1 394 ? -23.822 1.064 2.973 1.00 74.50 394 ASN A N 1
ATOM 3004 C CA . ASN A 1 394 ? -23.145 1.746 1.864 1.00 74.50 394 ASN A CA 1
ATOM 3005 C C . ASN A 1 394 ? -24.118 2.137 0.735 1.00 74.50 394 ASN A C 1
ATOM 3007 O O . ASN A 1 394 ? -24.108 3.281 0.296 1.00 74.50 394 ASN A O 1
ATOM 3011 N N . CYS A 1 395 ? -25.033 1.249 0.323 1.00 67.50 395 CYS A N 1
ATOM 3012 C CA . CYS A 1 395 ? -26.051 1.571 -0.696 1.00 67.50 395 CYS A CA 1
ATOM 3013 C C . CYS A 1 395 ? -26.939 2.754 -0.271 1.00 67.50 395 CYS A C 1
ATOM 3015 O O . CYS A 1 395 ? -27.249 3.635 -1.065 1.00 67.50 395 CYS A O 1
ATOM 3017 N N . ALA A 1 396 ? -27.250 2.817 1.024 1.00 67.06 396 ALA A N 1
ATOM 3018 C CA . ALA A 1 396 ? -27.943 3.916 1.689 1.00 67.06 396 ALA A CA 1
ATOM 3019 C C . ALA A 1 396 ? -27.203 5.273 1.588 1.00 67.06 396 ALA A C 1
ATOM 3021 O O . ALA A 1 396 ? -27.801 6.348 1.641 1.00 67.06 396 ALA A O 1
ATOM 3022 N N . MET A 1 397 ? -25.880 5.252 1.426 1.00 70.12 397 MET A N 1
ATOM 3023 C CA . MET A 1 397 ? -25.064 6.456 1.295 1.00 70.12 397 MET A CA 1
ATOM 3024 C C . MET A 1 397 ? -25.066 7.030 -0.130 1.00 70.12 397 MET A C 1
ATOM 3026 O O . MET A 1 397 ? -24.793 8.218 -0.287 1.00 70.12 397 MET A O 1
ATOM 3030 N N . MET A 1 398 ? -25.386 6.232 -1.154 1.00 76.56 398 MET A N 1
ATOM 3031 C CA . MET A 1 398 ? -25.225 6.628 -2.559 1.00 76.56 398 MET A CA 1
ATOM 3032 C C . MET A 1 398 ? -26.101 7.820 -2.974 1.00 76.56 398 MET A C 1
ATOM 3034 O O . MET A 1 398 ? -25.536 8.768 -3.518 1.00 76.56 398 MET A O 1
ATOM 3038 N N . PRO A 1 399 ? -27.414 7.883 -2.656 1.00 77.06 399 PRO A N 1
ATOM 3039 C CA . PRO A 1 399 ? -28.246 9.030 -3.041 1.00 77.06 399 PRO A CA 1
ATOM 3040 C C . PRO A 1 399 ? -27.689 10.366 -2.532 1.00 77.06 399 PRO A C 1
ATOM 3042 O O . PRO A 1 399 ? -27.631 11.350 -3.264 1.00 77.06 399 PRO A O 1
ATOM 3045 N N . ARG A 1 400 ? -27.169 10.378 -1.298 1.00 77.06 400 ARG A N 1
ATOM 3046 C CA . ARG A 1 400 ? -26.492 11.544 -0.720 1.00 77.06 400 ARG A CA 1
ATOM 3047 C C . ARG A 1 400 ? -25.238 11.922 -1.510 1.00 77.06 400 ARG A C 1
ATOM 3049 O O . ARG A 1 400 ? -24.997 13.104 -1.716 1.00 77.06 400 ARG A O 1
ATOM 3056 N N . VAL A 1 401 ? -24.416 10.950 -1.901 1.00 74.31 401 VAL A N 1
ATOM 3057 C CA . VAL A 1 401 ? -23.148 11.201 -2.609 1.00 74.31 401 VAL A CA 1
ATOM 3058 C C . VAL A 1 401 ? -23.405 11.839 -3.970 1.00 74.31 401 VAL A C 1
ATOM 3060 O O . VAL A 1 401 ? -22.800 12.865 -4.262 1.00 74.31 401 VAL A O 1
ATOM 3063 N N . PHE A 1 402 ? -24.346 11.295 -4.743 1.00 72.56 402 PHE A N 1
ATOM 3064 C CA . PHE A 1 402 ? -24.724 11.841 -6.047 1.00 72.56 402 PHE A CA 1
ATOM 3065 C C . PHE A 1 402 ? -25.277 13.269 -5.934 1.00 72.56 402 PHE A C 1
ATOM 3067 O O . PHE A 1 402 ? -24.785 14.175 -6.606 1.00 72.56 402 PHE A O 1
ATOM 3074 N N . VAL A 1 403 ? -26.239 13.494 -5.031 1.00 78.62 403 VAL A N 1
ATOM 3075 C CA . VAL A 1 403 ? -26.867 14.813 -4.836 1.00 78.62 403 VAL A CA 1
ATOM 3076 C C . VAL A 1 403 ? -25.862 15.838 -4.301 1.00 78.62 403 VAL A C 1
ATOM 3078 O O . VAL A 1 403 ? -25.789 16.960 -4.796 1.00 78.62 403 VAL A O 1
ATOM 3081 N N . SER A 1 404 ? -25.044 15.456 -3.317 1.00 76.69 404 SER A N 1
ATOM 3082 C CA . SER A 1 404 ? -24.068 16.358 -2.701 1.00 76.69 404 SER A CA 1
ATOM 3083 C C . SER A 1 404 ? -22.930 16.725 -3.650 1.00 76.69 404 SER A C 1
ATOM 3085 O O . SER A 1 404 ? -22.499 17.874 -3.625 1.00 76.69 404 SER A O 1
ATOM 3087 N N . ALA A 1 405 ? -22.419 15.784 -4.450 1.00 67.12 405 ALA A N 1
ATOM 3088 C CA . ALA A 1 405 ? -21.330 16.063 -5.383 1.00 67.12 405 ALA A CA 1
ATOM 3089 C C . ALA A 1 405 ? -21.803 16.994 -6.506 1.00 67.12 405 ALA A C 1
ATOM 3091 O O . ALA A 1 405 ? -21.195 18.040 -6.723 1.00 67.12 405 ALA A O 1
ATOM 3092 N N . GLY A 1 406 ? -22.928 16.666 -7.152 1.00 67.44 406 GLY A N 1
ATOM 3093 C CA . GLY A 1 406 ? -23.471 17.464 -8.252 1.00 67.44 406 GLY A CA 1
ATOM 3094 C C . GLY A 1 406 ? -23.775 18.909 -7.858 1.00 67.44 406 GLY A C 1
ATOM 3095 O O . GLY A 1 406 ? -23.360 19.842 -8.541 1.00 67.44 406 GLY A O 1
ATOM 3096 N N . ILE A 1 407 ? -24.440 19.106 -6.715 1.00 74.50 407 ILE A N 1
ATOM 3097 C CA . ILE A 1 407 ? -24.818 20.446 -6.250 1.00 74.50 407 ILE A CA 1
ATOM 3098 C C . ILE A 1 407 ? -23.602 21.224 -5.755 1.00 74.50 407 ILE A C 1
ATOM 3100 O O . ILE A 1 407 ? -23.514 22.417 -6.013 1.00 74.50 407 ILE A O 1
ATOM 3104 N N . SER A 1 408 ? -22.639 20.577 -5.090 1.00 68.56 408 SER A N 1
ATOM 3105 C CA . SER A 1 408 ? -21.460 21.287 -4.585 1.00 68.56 408 SER A CA 1
ATOM 3106 C C . SER A 1 408 ? -20.628 21.889 -5.713 1.00 68.56 408 SER A C 1
ATOM 3108 O O . SER A 1 408 ? -20.194 23.025 -5.567 1.00 68.56 408 SER A O 1
ATOM 3110 N N . TYR A 1 409 ? -20.417 21.166 -6.818 1.00 63.03 409 TYR A N 1
ATOM 3111 C CA . TYR A 1 409 ? -19.669 21.697 -7.962 1.00 63.03 409 TYR A CA 1
ATOM 3112 C C . TYR A 1 409 ? -20.458 22.788 -8.694 1.00 63.03 409 TYR A C 1
ATOM 3114 O O . TYR A 1 409 ? -19.947 23.885 -8.885 1.00 63.03 409 TYR A O 1
ATOM 3122 N N . MET A 1 410 ? -21.738 22.541 -8.996 1.00 67.31 410 MET A N 1
ATOM 3123 C CA . MET A 1 410 ? -22.595 23.527 -9.665 1.00 67.31 410 MET A CA 1
ATOM 3124 C C . MET A 1 410 ? -22.737 24.831 -8.860 1.00 67.31 410 MET A C 1
ATOM 3126 O O . MET A 1 410 ? -22.728 25.922 -9.426 1.00 67.31 410 MET A O 1
ATOM 3130 N N . SER A 1 411 ? -22.889 24.733 -7.537 1.00 70.19 411 SER A N 1
ATOM 3131 C CA . SER A 1 411 ? -23.010 25.894 -6.656 1.00 70.19 411 SER A CA 1
ATOM 3132 C C . SER A 1 411 ? -21.680 26.616 -6.449 1.00 70.19 411 SER A C 1
ATOM 3134 O O . SER A 1 411 ? -21.689 27.838 -6.351 1.00 70.19 411 SER A O 1
ATOM 3136 N N . PHE A 1 412 ? -20.553 25.898 -6.398 1.00 64.69 412 PHE A N 1
ATOM 3137 C CA . PHE A 1 412 ? -19.228 26.504 -6.239 1.00 64.69 412 PHE A CA 1
ATOM 3138 C C . PHE A 1 412 ? -18.910 27.458 -7.389 1.00 64.69 412 PHE A C 1
ATOM 3140 O O . PHE A 1 412 ? -18.677 28.638 -7.132 1.00 64.69 412 PHE A O 1
ATOM 3147 N N . ASP A 1 413 ? -19.047 26.993 -8.633 1.00 65.88 413 ASP A N 1
ATOM 3148 C CA . ASP A 1 413 ? -18.774 27.809 -9.821 1.00 65.88 413 ASP A CA 1
ATOM 3149 C C . ASP A 1 413 ? -19.669 29.060 -9.862 1.00 65.88 413 ASP A C 1
ATOM 3151 O O . ASP A 1 413 ? -19.256 30.141 -10.279 1.00 65.88 413 ASP A O 1
ATOM 3155 N N . ARG A 1 414 ? -20.920 28.954 -9.395 1.00 70.50 414 ARG A N 1
ATOM 3156 C CA . ARG A 1 414 ? -21.847 30.095 -9.341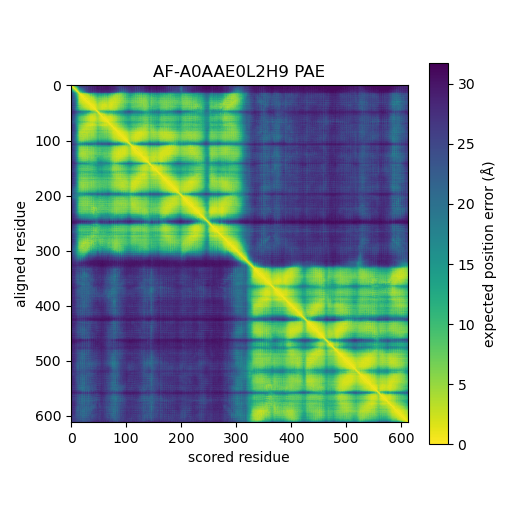 1.00 70.50 414 ARG A CA 1
ATOM 3157 C C . ARG A 1 414 ? -21.506 31.078 -8.226 1.00 70.50 414 ARG A C 1
ATOM 3159 O O . ARG A 1 414 ? -21.578 32.283 -8.459 1.00 70.50 414 ARG A O 1
ATOM 3166 N N . TYR A 1 415 ? -21.142 30.600 -7.038 1.00 75.69 415 TYR A N 1
ATOM 3167 C CA . TYR A 1 415 ? -20.797 31.470 -5.913 1.00 75.69 415 TYR A CA 1
ATOM 3168 C C . TYR A 1 415 ? -19.441 32.143 -6.082 1.00 75.69 415 TYR A C 1
ATOM 3170 O O . TYR A 1 415 ? -19.323 33.314 -5.733 1.00 75.69 415 TYR A O 1
ATOM 3178 N N . GLU A 1 416 ? -18.451 31.457 -6.649 1.00 66.00 416 GLU A N 1
ATOM 3179 C CA . GLU A 1 416 ? -17.148 32.050 -6.952 1.00 66.00 416 GLU A CA 1
ATOM 3180 C C . GLU A 1 416 ? -17.298 33.214 -7.939 1.00 66.00 416 GLU A C 1
ATOM 3182 O O . GLU A 1 416 ? -16.886 34.331 -7.631 1.00 66.00 416 GLU A O 1
ATOM 3187 N N . ASN A 1 417 ? -18.011 32.999 -9.051 1.00 66.44 417 ASN A N 1
ATOM 3188 C CA . ASN A 1 417 ? -18.270 34.043 -10.047 1.00 66.44 417 ASN A CA 1
ATOM 3189 C C . ASN A 1 417 ? -19.068 35.231 -9.475 1.00 66.44 417 ASN A C 1
ATOM 3191 O O . ASN A 1 417 ? -18.766 36.389 -9.761 1.00 66.44 417 ASN A O 1
ATOM 3195 N N . LEU A 1 418 ? -20.076 34.969 -8.634 1.00 70.62 418 LEU A N 1
ATOM 3196 C CA . LEU A 1 418 ? -20.870 36.026 -7.997 1.00 70.62 418 LEU A CA 1
ATOM 3197 C C . LEU A 1 418 ? -20.060 36.843 -6.978 1.00 70.62 418 LEU A C 1
ATOM 3199 O O . LEU A 1 418 ? -20.186 38.068 -6.945 1.00 70.62 418 LEU A O 1
ATOM 3203 N N . LEU A 1 419 ? -19.244 36.189 -6.147 1.00 68.25 419 LEU A N 1
ATOM 3204 C CA . LEU A 1 419 ? -18.457 36.848 -5.100 1.00 68.25 419 LEU A CA 1
ATOM 3205 C C . LEU A 1 419 ? -17.253 37.609 -5.672 1.00 68.25 419 LEU A C 1
ATOM 3207 O O . LEU A 1 419 ? -16.947 38.702 -5.186 1.00 68.25 419 LEU A O 1
ATOM 3211 N N . ALA A 1 420 ? -16.625 37.080 -6.727 1.00 60.84 420 ALA A N 1
ATOM 3212 C CA . ALA A 1 420 ? -15.534 37.742 -7.438 1.00 60.84 420 ALA A CA 1
ATOM 3213 C C . ALA A 1 420 ? -15.987 39.066 -8.079 1.00 60.84 420 ALA A C 1
ATOM 3215 O O . ALA A 1 420 ? -15.283 40.069 -7.965 1.00 60.84 420 ALA A O 1
ATOM 3216 N N . HIS A 1 421 ? -17.185 39.096 -8.679 1.00 62.22 421 HIS A N 1
ATOM 3217 C CA . HIS A 1 421 ? -17.705 40.291 -9.352 1.00 62.22 421 HIS A CA 1
ATOM 3218 C C . HIS A 1 421 ? -18.392 41.310 -8.433 1.00 62.22 421 HIS A C 1
ATOM 3220 O O . HIS A 1 421 ? -18.392 42.492 -8.765 1.00 62.22 421 HIS A O 1
ATOM 3226 N N . ARG A 1 422 ? -19.017 40.891 -7.319 1.00 56.28 422 ARG A N 1
ATOM 3227 C CA . ARG A 1 422 ? -19.880 41.786 -6.516 1.00 56.28 422 ARG A CA 1
ATOM 3228 C C . ARG A 1 422 ? -19.331 42.211 -5.156 1.00 56.28 422 ARG A C 1
ATOM 3230 O O . ARG A 1 422 ? -19.845 43.183 -4.616 1.00 56.28 422 ARG A O 1
ATOM 3237 N N . VAL A 1 423 ? -18.365 41.492 -4.576 1.00 57.47 423 VAL A N 1
ATOM 3238 C CA . VAL A 1 423 ? -17.974 41.712 -3.167 1.00 57.47 423 VAL A CA 1
ATOM 3239 C C . VAL A 1 423 ? -16.506 42.099 -2.999 1.00 57.47 423 VAL A C 1
ATOM 3241 O O . VAL A 1 423 ? -16.223 43.014 -2.234 1.00 57.47 423 VAL A O 1
ATOM 3244 N N . PHE A 1 424 ? -15.569 41.451 -3.700 1.00 56.69 424 PHE A N 1
ATOM 3245 C CA . PHE A 1 424 ? -14.139 41.603 -3.381 1.00 56.69 424 PHE A CA 1
ATOM 3246 C C . PHE A 1 424 ? -13.288 42.325 -4.440 1.00 56.69 424 PHE A C 1
ATOM 3248 O O . PHE A 1 424 ? -12.131 42.623 -4.155 1.00 56.69 424 PHE A O 1
ATOM 3255 N N . CYS A 1 425 ? -13.823 42.628 -5.635 1.00 52.00 425 CYS A N 1
ATOM 3256 C CA . CYS A 1 425 ? -13.148 43.359 -6.733 1.00 52.00 425 CYS A CA 1
ATOM 3257 C C . CYS A 1 425 ? -11.698 42.906 -7.054 1.00 52.00 425 CYS A C 1
ATOM 3259 O O . CYS A 1 425 ? -10.930 43.650 -7.663 1.00 52.00 425 CYS A O 1
ATOM 3261 N N . LYS A 1 426 ? -11.309 41.690 -6.647 1.00 52.03 426 LYS A N 1
ATOM 3262 C CA . LYS A 1 426 ? -10.023 41.033 -6.909 1.00 52.03 426 LYS A CA 1
ATOM 3263 C C . LYS A 1 426 ? -10.267 39.533 -7.048 1.00 52.03 426 LYS A C 1
ATOM 3265 O O . LYS A 1 426 ? -10.662 38.867 -6.097 1.00 52.03 426 LYS A O 1
ATOM 3270 N N . GLU A 1 427 ? -9.976 38.998 -8.228 1.00 53.78 427 GLU A N 1
ATOM 3271 C CA . GLU A 1 427 ? -10.336 37.642 -8.678 1.00 53.78 427 GLU A CA 1
ATOM 3272 C C . GLU A 1 427 ? -9.770 36.463 -7.857 1.00 53.78 427 GLU A C 1
ATOM 3274 O O . GLU A 1 427 ? -10.084 35.316 -8.161 1.00 53.78 427 GLU A O 1
ATOM 3279 N N . LYS A 1 428 ? -8.881 36.664 -6.871 1.00 59.38 428 LYS A N 1
ATOM 3280 C CA . LYS A 1 428 ? -8.044 35.559 -6.346 1.00 59.38 428 LYS A CA 1
ATOM 3281 C C . LYS A 1 428 ? -7.747 35.602 -4.844 1.00 59.38 428 LYS A C 1
ATOM 3283 O O . LYS A 1 428 ? -6.778 34.973 -4.416 1.00 59.38 428 LYS A O 1
ATOM 3288 N N . ASP A 1 429 ? -8.538 36.308 -4.034 1.00 69.44 429 ASP A N 1
ATOM 3289 C CA . ASP A 1 429 ? -8.288 36.336 -2.586 1.00 69.44 429 ASP A CA 1
ATOM 3290 C C . ASP A 1 429 ? -8.755 35.052 -1.870 1.00 69.44 429 ASP A C 1
ATOM 3292 O O . ASP A 1 429 ? -9.784 34.450 -2.198 1.00 69.44 429 ASP A O 1
ATOM 3296 N N . VAL A 1 430 ? -7.993 34.629 -0.859 1.00 73.00 430 VAL A N 1
ATOM 3297 C CA . VAL A 1 430 ? -8.241 33.405 -0.075 1.00 73.00 430 VAL A CA 1
ATOM 3298 C C . VAL A 1 430 ? -9.606 33.470 0.620 1.00 73.00 430 VAL A C 1
ATOM 3300 O O . VAL A 1 430 ? -10.298 32.455 0.717 1.00 73.00 430 VAL A O 1
ATOM 3303 N N . GLN A 1 431 ? -10.031 34.667 1.040 1.00 77.06 431 GLN A N 1
ATOM 3304 C CA . GLN A 1 431 ? -11.321 34.890 1.697 1.00 77.06 431 GLN A CA 1
ATOM 3305 C C . GLN A 1 431 ? -12.503 34.625 0.756 1.00 77.06 431 GLN A C 1
ATOM 3307 O O . GLN A 1 431 ? -13.474 33.978 1.151 1.00 77.06 431 GLN A O 1
ATOM 3312 N N . THR A 1 432 ? -12.395 35.043 -0.511 1.00 74.31 432 THR A N 1
ATOM 3313 C CA . THR A 1 432 ? -13.436 34.821 -1.531 1.00 74.31 432 THR A CA 1
ATOM 3314 C C . THR A 1 432 ? -13.641 33.326 -1.773 1.00 74.31 432 THR A C 1
ATOM 3316 O O . THR A 1 432 ? -14.769 32.835 -1.755 1.00 74.31 432 THR A O 1
ATOM 3319 N N . ARG A 1 433 ? -12.540 32.576 -1.900 1.00 75.56 433 ARG A N 1
ATOM 3320 C CA . ARG A 1 433 ? -12.544 31.118 -2.118 1.00 75.56 433 ARG A CA 1
ATOM 3321 C C . ARG A 1 433 ? -13.086 30.349 -0.918 1.00 75.56 433 ARG A C 1
ATOM 3323 O O . ARG A 1 433 ? -13.847 29.396 -1.083 1.00 75.56 433 ARG A O 1
ATOM 3330 N N . PHE A 1 434 ? -12.735 30.783 0.292 1.00 82.25 434 PHE A N 1
ATOM 3331 C CA . PHE A 1 434 ? -13.288 30.223 1.521 1.00 82.25 434 PHE A CA 1
ATOM 3332 C C . PHE A 1 434 ? -14.811 30.414 1.589 1.00 82.25 434 PHE A C 1
ATOM 3334 O O . PHE A 1 434 ? -15.536 29.450 1.836 1.00 82.25 434 PHE A O 1
ATOM 3341 N N . LEU A 1 435 ? -15.302 31.634 1.343 1.00 82.12 435 LEU A N 1
ATOM 3342 C CA . LEU A 1 435 ? -16.731 31.962 1.408 1.00 82.12 435 LEU A CA 1
ATOM 3343 C C . LEU A 1 435 ? -17.536 31.260 0.307 1.00 82.12 435 LEU A C 1
ATOM 3345 O O . LEU A 1 435 ? -18.594 30.701 0.599 1.00 82.12 435 LEU A O 1
ATOM 3349 N N . ALA A 1 436 ? -17.016 31.210 -0.924 1.00 76.31 436 ALA A N 1
ATOM 3350 C CA . ALA A 1 436 ? -17.622 30.466 -2.028 1.00 76.31 436 ALA A CA 1
ATOM 3351 C C . ALA A 1 436 ? -17.711 28.964 -1.710 1.00 76.31 436 ALA A C 1
ATOM 3353 O O . ALA A 1 436 ? -18.778 28.359 -1.838 1.00 76.31 436 ALA A O 1
ATOM 3354 N N . GLY A 1 437 ? -16.621 28.376 -1.204 1.00 75.69 437 GLY A N 1
ATOM 3355 C CA . GLY A 1 437 ? -16.575 26.981 -0.764 1.00 75.69 437 GLY A CA 1
ATOM 3356 C C . GLY A 1 437 ? -17.546 26.680 0.381 1.00 75.69 437 GLY A C 1
ATOM 3357 O O . GLY A 1 437 ? -18.258 25.674 0.345 1.00 75.69 437 GLY A O 1
ATOM 3358 N N . ALA A 1 438 ? -17.633 27.565 1.378 1.00 82.88 438 ALA A N 1
ATOM 3359 C CA . ALA A 1 438 ? -18.561 27.429 2.498 1.00 82.88 438 ALA A CA 1
ATOM 3360 C C . ALA A 1 438 ? -20.031 27.521 2.048 1.00 82.88 438 ALA A C 1
ATOM 3362 O O . ALA A 1 438 ? -20.845 26.689 2.458 1.00 82.88 438 ALA A O 1
ATOM 3363 N N . ALA A 1 439 ? -20.371 28.473 1.172 1.00 83.25 439 ALA A N 1
ATOM 3364 C CA . ALA A 1 439 ? -21.717 28.638 0.618 1.00 83.25 439 ALA A CA 1
ATOM 3365 C C . ALA A 1 439 ? -22.128 27.457 -0.281 1.00 83.25 439 ALA A C 1
ATOM 3367 O O . ALA A 1 439 ? -23.248 26.943 -0.171 1.00 83.25 439 ALA A O 1
ATOM 3368 N N . ALA A 1 440 ? -21.209 26.962 -1.115 1.00 77.44 440 ALA A N 1
ATOM 3369 C CA . ALA A 1 440 ? -21.423 25.782 -1.949 1.00 77.44 440 ALA A CA 1
ATOM 3370 C C . ALA A 1 440 ? -21.650 24.528 -1.097 1.00 77.44 440 ALA A C 1
ATOM 3372 O O . ALA A 1 440 ? -22.637 23.811 -1.283 1.00 77.44 440 ALA A O 1
ATOM 3373 N N . GLY A 1 441 ? -20.790 24.309 -0.097 1.00 80.38 441 GLY A N 1
ATOM 3374 C CA . GLY A 1 441 ? -20.915 23.204 0.850 1.00 80.38 441 GLY A CA 1
ATOM 3375 C C . GLY A 1 441 ? -22.218 23.259 1.650 1.00 80.38 441 GLY A C 1
ATOM 3376 O O . GLY A 1 441 ? -22.865 22.227 1.842 1.00 80.38 441 GLY A O 1
ATOM 3377 N N . ALA A 1 442 ? -22.651 24.448 2.074 1.00 85.44 442 ALA A N 1
ATOM 3378 C CA . ALA A 1 442 ? -23.917 24.650 2.775 1.00 85.44 442 ALA A CA 1
ATOM 3379 C C . ALA A 1 442 ? -25.135 24.327 1.900 1.00 85.44 442 ALA A C 1
ATOM 3381 O O . ALA A 1 442 ? -26.059 23.643 2.346 1.00 85.44 442 ALA A O 1
ATOM 3382 N N . THR A 1 443 ? -25.115 24.768 0.645 1.00 85.00 443 THR A N 1
ATOM 3383 C CA . THR A 1 443 ? -26.197 24.539 -0.321 1.00 85.00 443 THR A CA 1
ATOM 3384 C C . THR A 1 443 ? -26.319 23.059 -0.666 1.00 85.00 443 THR A C 1
ATOM 3386 O O . THR A 1 443 ? -27.388 22.469 -0.503 1.00 85.00 443 THR A O 1
ATOM 3389 N N . ALA A 1 444 ? -25.199 22.418 -1.008 1.00 80.69 444 ALA A N 1
ATOM 3390 C CA . ALA A 1 444 ? -25.140 20.981 -1.261 1.00 80.69 444 ALA A CA 1
ATOM 3391 C C . ALA A 1 444 ? -25.610 20.162 -0.053 1.00 80.69 444 ALA A C 1
ATOM 3393 O O . ALA A 1 444 ? -26.381 19.213 -0.195 1.00 80.69 444 ALA A O 1
ATOM 3394 N N . THR A 1 445 ? -25.195 20.560 1.152 1.00 83.38 445 THR A N 1
ATOM 3395 C CA . THR A 1 445 ? -25.612 19.908 2.397 1.00 83.38 445 THR A CA 1
ATOM 3396 C C . THR A 1 445 ? -27.099 20.054 2.640 1.00 83.38 445 THR A C 1
ATOM 3398 O O . THR A 1 445 ? -27.727 19.079 3.030 1.00 83.38 445 THR A O 1
ATOM 3401 N N . THR A 1 446 ? -27.662 21.240 2.421 1.00 87.00 446 THR A N 1
ATOM 3402 C CA . THR A 1 446 ? -29.084 21.508 2.657 1.00 87.00 446 THR A CA 1
ATOM 3403 C C . THR A 1 446 ? -29.938 20.639 1.743 1.00 87.00 446 THR A C 1
ATOM 3405 O O . THR A 1 446 ? -30.855 19.974 2.217 1.00 87.00 446 THR A O 1
ATOM 3408 N N . VAL A 1 447 ? -29.580 20.538 0.461 1.00 85.31 447 VAL A N 1
ATOM 3409 C CA . VAL A 1 447 ? -30.319 19.696 -0.490 1.00 85.31 447 VAL A CA 1
ATOM 3410 C C . VAL A 1 447 ? -30.104 18.200 -0.225 1.00 85.31 447 VAL A C 1
ATOM 3412 O O . VAL A 1 447 ? -31.041 17.413 -0.330 1.00 85.31 447 VAL A O 1
ATOM 3415 N N . ALA A 1 448 ? -28.903 17.786 0.192 1.00 83.44 448 ALA A N 1
ATOM 3416 C CA . ALA A 1 448 ? -28.615 16.390 0.530 1.00 83.44 448 ALA A CA 1
ATOM 3417 C C . ALA A 1 448 ? -29.081 15.974 1.944 1.00 83.44 448 ALA A C 1
ATOM 3419 O O . ALA A 1 448 ? -29.029 14.788 2.286 1.00 83.44 448 ALA A O 1
ATOM 3420 N N . TYR A 1 449 ? -29.530 16.919 2.779 1.00 82.88 449 TYR A N 1
ATOM 3421 C CA . TYR A 1 449 ? -29.814 16.689 4.198 1.00 82.88 449 TYR A CA 1
ATOM 3422 C C . TYR A 1 449 ? -30.890 15.622 4.473 1.00 82.88 449 TYR A C 1
ATOM 3424 O O . TYR A 1 449 ? -30.683 14.809 5.380 1.00 82.88 449 TYR A O 1
ATOM 3432 N N . PRO A 1 450 ? -31.991 15.525 3.695 1.00 83.25 450 PRO A N 1
ATOM 3433 C CA . PRO A 1 450 ? -32.976 14.460 3.882 1.00 83.25 450 PRO A CA 1
ATOM 3434 C C . PRO A 1 450 ? -32.356 13.056 3.800 1.00 83.25 450 PRO A C 1
ATOM 3436 O O . PRO A 1 450 ? -32.671 12.189 4.617 1.00 83.25 450 PRO A O 1
ATOM 3439 N N . PHE A 1 451 ? -31.405 12.838 2.885 1.00 80.12 451 PHE A N 1
ATOM 3440 C CA . PHE A 1 451 ? -30.685 11.566 2.766 1.00 80.12 451 PHE A CA 1
ATOM 3441 C C . PHE A 1 451 ? -29.723 11.327 3.938 1.00 80.12 451 PHE A C 1
ATOM 3443 O O . PHE A 1 451 ? -29.562 10.186 4.380 1.00 80.12 451 PHE A O 1
ATOM 3450 N N . ASP A 1 452 ? -29.124 12.392 4.484 1.00 73.81 452 ASP A N 1
ATOM 3451 C CA . ASP A 1 452 ? -28.282 12.320 5.683 1.00 73.81 452 ASP A CA 1
ATOM 3452 C C . ASP A 1 452 ? -29.067 11.892 6.922 1.00 73.81 452 ASP A C 1
ATOM 3454 O O . ASP A 1 452 ? -28.605 11.022 7.669 1.00 73.81 452 ASP A O 1
ATOM 3458 N N . LEU A 1 453 ? -30.263 12.450 7.112 1.00 73.00 453 LEU A N 1
ATOM 3459 C CA . LEU A 1 453 ? -31.133 12.105 8.231 1.00 73.00 453 LEU A CA 1
ATOM 3460 C C . LEU A 1 453 ? -31.643 10.660 8.127 1.00 73.00 453 LEU A C 1
ATOM 3462 O O . LEU A 1 453 ? -31.600 9.918 9.111 1.00 73.00 453 LEU A O 1
ATOM 3466 N N . LEU A 1 454 ? -32.089 10.244 6.937 1.00 73.56 454 LEU A N 1
ATOM 3467 C CA . LEU A 1 454 ? -32.596 8.889 6.699 1.00 73.56 454 LEU A CA 1
ATOM 3468 C C . LEU A 1 454 ? -31.508 7.831 6.931 1.00 73.56 454 LEU A C 1
ATOM 3470 O O . LEU A 1 454 ? -31.751 6.840 7.620 1.00 73.56 454 LEU A O 1
ATOM 3474 N N . ARG A 1 455 ? -30.279 8.075 6.453 1.00 72.12 455 ARG A N 1
ATOM 3475 C CA . ARG A 1 455 ? -29.126 7.200 6.717 1.00 72.12 455 ARG A CA 1
ATOM 3476 C C . ARG A 1 455 ? -28.802 7.113 8.209 1.00 72.12 455 ARG A C 1
ATOM 3478 O O . ARG A 1 455 ? -28.550 6.019 8.709 1.00 72.12 455 ARG A O 1
ATOM 3485 N N . ALA A 1 456 ? -28.747 8.249 8.908 1.00 65.75 456 ALA A N 1
ATOM 3486 C CA . ALA A 1 456 ? -28.391 8.277 10.326 1.00 65.75 456 ALA A CA 1
ATOM 3487 C C . ALA A 1 456 ? -29.374 7.449 11.166 1.00 65.75 456 ALA A C 1
ATOM 3489 O O . ALA A 1 456 ? -28.951 6.669 12.012 1.00 65.75 456 ALA A O 1
ATOM 3490 N N . ARG A 1 457 ? -30.675 7.541 10.870 1.00 66.69 457 ARG A N 1
ATOM 3491 C CA . ARG A 1 457 ? -31.712 6.749 11.545 1.00 66.69 457 ARG A CA 1
ATOM 3492 C C . ARG A 1 457 ? -31.642 5.262 11.208 1.00 66.69 457 ARG A C 1
ATOM 3494 O O . ARG A 1 457 ? -31.733 4.442 12.118 1.00 66.69 457 ARG A O 1
ATOM 3501 N N . ALA A 1 458 ? -31.405 4.920 9.940 1.00 63.75 458 ALA A N 1
ATOM 3502 C CA . ALA A 1 458 ? -31.209 3.534 9.512 1.00 63.75 458 ALA A CA 1
ATOM 3503 C C . ALA A 1 458 ? -30.007 2.869 10.210 1.00 63.75 458 ALA A C 1
ATOM 3505 O O . ALA A 1 458 ? -30.037 1.677 10.496 1.00 63.75 458 ALA A O 1
ATOM 3506 N N . ALA A 1 459 ? -28.950 3.633 10.509 1.00 57.81 459 ALA A N 1
ATOM 3507 C CA . ALA A 1 459 ? -27.748 3.127 11.172 1.00 57.81 459 ALA A CA 1
ATOM 3508 C C . ALA A 1 459 ? -27.925 2.856 12.681 1.00 57.81 459 ALA A C 1
ATOM 3510 O O . ALA A 1 459 ? -27.128 2.119 13.256 1.00 57.81 459 ALA A O 1
ATOM 3511 N N . VAL A 1 460 ? -28.939 3.447 13.323 1.00 55.16 460 VAL A N 1
ATOM 3512 C CA . VAL A 1 460 ? -29.191 3.323 14.774 1.00 55.16 460 VAL A CA 1
ATOM 3513 C C . VAL A 1 460 ? -30.135 2.156 15.103 1.00 55.16 460 VAL A C 1
ATOM 3515 O O . VAL A 1 460 ? -30.144 1.666 16.233 1.00 55.16 460 VAL A O 1
ATOM 3518 N N . GLN A 1 461 ? -30.903 1.650 14.133 1.00 57.28 461 GLN A N 1
ATOM 3519 C CA . GLN A 1 461 ? -31.781 0.498 14.347 1.00 57.28 461 GLN A CA 1
ATOM 3520 C C . GLN A 1 461 ? -30.974 -0.795 14.544 1.00 57.28 461 GLN A C 1
ATOM 3522 O O . GLN A 1 461 ? -30.289 -1.273 13.643 1.00 57.28 461 GLN A O 1
ATOM 3527 N N . ARG A 1 462 ? -31.102 -1.391 15.736 1.00 49.66 462 ARG A N 1
ATOM 3528 C CA . ARG A 1 462 ? -30.489 -2.678 16.115 1.00 49.66 462 ARG A CA 1
ATOM 3529 C C . ARG A 1 462 ? -31.274 -3.912 15.636 1.00 49.66 462 ARG A C 1
ATOM 3531 O O . ARG A 1 462 ? -30.853 -5.030 15.908 1.00 49.66 462 ARG A O 1
ATOM 3538 N N . SER A 1 463 ? -32.407 -3.731 14.950 1.00 48.06 463 SER A N 1
ATOM 3539 C CA . SER A 1 463 ? -33.266 -4.840 14.508 1.00 48.06 463 SER A CA 1
ATOM 3540 C C . SER A 1 463 ? -32.710 -5.556 13.268 1.00 48.06 463 SER A C 1
ATOM 3542 O O . SER A 1 463 ? -32.095 -4.943 12.393 1.00 48.06 463 SER A O 1
ATOM 3544 N N . SER A 1 464 ? -32.954 -6.867 13.191 1.00 48.19 464 SER A N 1
ATOM 3545 C CA . SER A 1 464 ? -32.556 -7.753 12.084 1.00 48.19 464 SER A CA 1
ATOM 3546 C C . SER A 1 464 ? -33.303 -7.456 10.767 1.00 48.19 464 SER A C 1
ATOM 3548 O O . SER A 1 464 ? -32.867 -7.860 9.690 1.00 48.19 464 SER A O 1
ATOM 3550 N N . GLN A 1 465 ? -34.403 -6.694 10.813 1.00 53.00 465 GLN A N 1
ATOM 3551 C CA . GLN A 1 465 ? -35.159 -6.315 9.616 1.00 53.00 465 GLN A CA 1
ATOM 3552 C C . GLN A 1 465 ? -34.497 -5.167 8.837 1.00 53.00 465 GLN A C 1
ATOM 3554 O O . GLN A 1 465 ? -34.219 -4.093 9.373 1.00 53.00 465 GLN A O 1
ATOM 3559 N N . ARG A 1 466 ? -34.288 -5.376 7.529 1.00 55.88 466 ARG A N 1
ATOM 3560 C CA . ARG A 1 466 ? -33.914 -4.316 6.579 1.00 55.88 466 ARG A CA 1
ATOM 3561 C C . ARG A 1 466 ? -35.113 -3.385 6.378 1.00 55.88 466 ARG A C 1
ATOM 3563 O O . ARG A 1 466 ? -36.059 -3.754 5.692 1.00 55.88 466 ARG A O 1
ATOM 3570 N N . VAL A 1 467 ? -35.065 -2.187 6.951 1.00 59.06 467 VAL A N 1
ATOM 3571 C CA . VAL A 1 467 ? -36.099 -1.162 6.745 1.00 59.06 467 VAL A CA 1
ATOM 3572 C C . VAL A 1 467 ? -35.821 -0.425 5.433 1.00 59.06 467 VAL A C 1
ATOM 3574 O O . VAL A 1 467 ? -34.710 0.061 5.209 1.00 59.06 467 VAL A O 1
ATOM 3577 N N . SER A 1 468 ? -36.815 -0.361 4.548 1.00 62.97 468 SER A N 1
ATOM 3578 C CA . SER A 1 468 ? -36.708 0.378 3.283 1.00 62.97 468 SER A CA 1
ATOM 3579 C C . SER A 1 468 ? -36.731 1.893 3.526 1.00 62.97 468 SER A C 1
ATOM 3581 O O . SER A 1 468 ? -37.377 2.374 4.458 1.00 62.97 468 SER A O 1
ATOM 3583 N N . TYR A 1 469 ? -36.079 2.675 2.659 1.00 66.19 469 TYR A N 1
ATOM 3584 C CA . TYR A 1 469 ? -36.122 4.145 2.708 1.00 66.19 469 TYR A CA 1
ATOM 3585 C C . TYR A 1 469 ? -37.552 4.692 2.699 1.00 66.19 469 TYR A C 1
ATOM 3587 O O . TYR A 1 469 ? -37.846 5.648 3.412 1.00 66.19 469 TYR A O 1
ATOM 3595 N N . PHE A 1 470 ? -38.450 4.043 1.957 1.00 68.00 470 PHE A N 1
ATOM 3596 C CA . PHE A 1 470 ? -39.865 4.402 1.905 1.00 68.00 470 PHE A CA 1
ATOM 3597 C C . PHE A 1 470 ? -40.564 4.233 3.256 1.00 68.00 470 PHE A C 1
ATOM 3599 O O . PHE A 1 470 ? -41.319 5.110 3.667 1.00 68.00 470 PHE A O 1
ATOM 3606 N N . GLN A 1 471 ? -40.246 3.169 3.994 1.00 67.50 471 GLN A N 1
ATOM 3607 C CA . GLN A 1 471 ? -40.774 2.960 5.342 1.00 67.50 471 GLN A CA 1
ATOM 3608 C C . GLN A 1 471 ? -40.235 4.025 6.308 1.00 67.50 471 GLN A C 1
ATOM 3610 O O . GLN A 1 471 ? -40.995 4.583 7.090 1.00 67.50 471 GLN A O 1
ATOM 3615 N N . LEU A 1 472 ? -38.952 4.398 6.212 1.00 69.25 472 LEU A N 1
ATOM 3616 C CA . LEU A 1 472 ? -38.375 5.474 7.036 1.00 69.25 472 LEU A CA 1
ATOM 3617 C C . LEU A 1 472 ? -38.980 6.854 6.735 1.00 69.25 472 LEU A C 1
ATOM 3619 O O . LEU A 1 472 ? -39.115 7.671 7.648 1.00 69.25 472 LEU A O 1
ATOM 3623 N N . ILE A 1 473 ? -39.343 7.110 5.475 1.00 71.56 473 ILE A N 1
ATOM 3624 C CA . ILE A 1 473 ? -40.054 8.323 5.050 1.00 71.56 473 ILE A CA 1
ATOM 3625 C C . ILE A 1 473 ? -41.477 8.329 5.622 1.00 71.56 473 ILE A C 1
ATOM 3627 O O . ILE A 1 473 ? -41.889 9.337 6.189 1.00 71.56 473 ILE A O 1
ATOM 3631 N N . GLN A 1 474 ? -42.199 7.207 5.553 1.00 67.38 474 GLN A N 1
ATOM 3632 C CA . GLN A 1 474 ? -43.550 7.072 6.118 1.00 67.38 474 GLN A CA 1
ATOM 3633 C C . GLN A 1 474 ? -43.570 7.160 7.652 1.00 67.38 474 GLN A C 1
ATOM 3635 O O . GLN A 1 474 ? -44.518 7.675 8.236 1.00 67.38 474 GLN A O 1
ATOM 3640 N N . MET A 1 475 ? -42.503 6.715 8.320 1.00 63.69 475 MET A N 1
ATOM 3641 C CA . MET A 1 475 ? -42.349 6.806 9.778 1.00 63.69 475 MET A CA 1
ATOM 3642 C C . MET A 1 475 ? -41.947 8.210 10.270 1.00 63.69 475 MET A C 1
ATOM 3644 O O . MET A 1 475 ? -41.835 8.432 11.480 1.00 63.69 475 MET A O 1
ATOM 3648 N N . GLN A 1 476 ? -41.706 9.173 9.372 1.00 67.00 476 GLN A N 1
ATOM 3649 C CA . GLN A 1 476 ? -41.296 10.526 9.741 1.00 67.00 476 GLN A CA 1
ATOM 3650 C C . GLN A 1 476 ? -42.472 11.335 10.313 1.00 67.00 476 GLN A C 1
ATOM 3652 O O . GLN A 1 476 ? -43.295 11.887 9.586 1.00 67.00 476 GLN A O 1
ATOM 3657 N N . LYS A 1 477 ? -42.503 11.487 11.641 1.00 60.94 477 LYS A N 1
ATOM 3658 C CA . LYS A 1 477 ? -43.441 12.388 12.329 1.00 60.94 477 LYS A CA 1
ATOM 3659 C C . LYS A 1 477 ? -42.978 13.849 12.172 1.00 60.94 477 LYS A C 1
ATOM 3661 O O . LYS A 1 477 ? -41.834 14.166 12.494 1.00 60.94 477 LYS A O 1
ATOM 3666 N N . GLY A 1 478 ? -43.855 14.739 11.691 1.00 66.75 478 GLY A N 1
ATOM 3667 C CA . GLY A 1 478 ? -43.588 16.187 11.567 1.00 66.75 478 GLY A CA 1
ATOM 3668 C C . GLY A 1 478 ? -43.494 16.757 10.140 1.00 66.75 478 GLY A C 1
ATOM 3669 O O . GLY A 1 478 ? -43.034 17.889 9.974 1.00 66.75 478 GLY A O 1
ATOM 3670 N N . GLY A 1 479 ? -43.906 16.001 9.115 1.00 73.50 479 GLY A N 1
ATOM 3671 C CA . GLY A 1 479 ? -43.969 16.471 7.723 1.00 73.50 479 GLY A CA 1
ATOM 3672 C C . GLY A 1 479 ? -42.611 16.902 7.146 1.00 73.50 479 GLY A C 1
ATOM 3673 O O . GLY A 1 479 ? -41.555 16.465 7.609 1.00 73.50 479 GLY A O 1
ATOM 3674 N N . ALA A 1 480 ? -42.621 17.795 6.149 1.00 71.50 480 ALA A N 1
ATOM 3675 C CA . ALA A 1 480 ? -41.410 18.268 5.462 1.00 71.50 480 ALA A CA 1
ATOM 3676 C C . ALA A 1 480 ? -40.380 18.920 6.410 1.00 71.50 480 ALA A C 1
ATOM 3678 O O . ALA A 1 480 ? -39.176 18.721 6.257 1.00 71.50 480 ALA A O 1
ATOM 3679 N N . ARG A 1 481 ? -40.836 19.633 7.452 1.00 74.06 481 ARG A N 1
ATOM 3680 C CA . ARG A 1 481 ? -39.958 20.273 8.453 1.00 74.06 481 ARG A CA 1
ATOM 3681 C C . ARG A 1 481 ? -39.191 19.258 9.305 1.00 74.06 481 ARG A C 1
ATOM 3683 O O . ARG A 1 481 ? -38.064 19.531 9.718 1.00 74.06 481 ARG A O 1
ATOM 3690 N N . GLY A 1 482 ? -39.750 18.065 9.518 1.00 72.25 482 GLY A N 1
ATOM 3691 C CA . GLY A 1 482 ? -39.078 16.979 10.231 1.00 72.25 482 GLY A CA 1
ATOM 3692 C C . GLY A 1 482 ? -37.789 16.512 9.546 1.00 72.25 482 GLY A C 1
ATOM 3693 O O . GLY A 1 482 ? -36.858 16.086 10.234 1.00 72.25 482 GLY A O 1
ATOM 3694 N N . PHE A 1 483 ? -37.699 16.624 8.212 1.00 74.75 483 PHE A N 1
ATOM 3695 C CA . PHE A 1 483 ? -36.509 16.232 7.447 1.00 74.75 483 PHE A CA 1
ATOM 3696 C C . PHE A 1 483 ? -35.310 17.148 7.661 1.00 74.75 483 PHE A C 1
ATOM 3698 O O . PHE A 1 483 ? -34.202 16.706 7.398 1.00 74.75 483 PHE A O 1
ATOM 3705 N N . PHE A 1 484 ? -35.509 18.362 8.183 1.00 80.50 484 PHE A N 1
ATOM 3706 C CA . PHE A 1 484 ? -34.453 19.358 8.403 1.00 80.50 484 PHE A CA 1
ATOM 3707 C C . PHE A 1 484 ? -34.081 19.549 9.884 1.00 80.50 484 PHE A C 1
ATOM 3709 O O . PHE A 1 484 ? -33.252 20.396 10.229 1.00 80.50 484 PHE A O 1
ATOM 3716 N N . LYS A 1 485 ? -34.646 18.733 10.786 1.00 74.25 485 LYS A N 1
ATOM 3717 C CA . LYS A 1 485 ? -34.331 18.772 12.220 1.00 74.25 485 LYS A CA 1
ATOM 3718 C C . LYS A 1 485 ? -32.888 18.309 12.466 1.00 74.25 485 LYS A C 1
ATOM 3720 O O . LYS A 1 485 ? -32.602 17.120 12.389 1.00 74.25 485 LYS A O 1
ATOM 3725 N N . GLY A 1 486 ? -32.004 19.253 12.807 1.00 74.50 486 GLY A N 1
ATOM 3726 C CA . GLY A 1 486 ? -30.562 19.022 12.995 1.00 74.50 486 GLY A CA 1
ATOM 3727 C C . GLY A 1 486 ? -29.678 19.522 11.840 1.00 74.50 486 GLY A C 1
ATOM 3728 O O . GLY A 1 486 ? -28.478 19.217 11.809 1.00 74.50 486 GLY A O 1
ATOM 3729 N N . LEU A 1 487 ? -30.250 20.282 10.895 1.00 82.06 487 LEU A N 1
ATOM 3730 C CA . LEU A 1 487 ? -29.508 20.912 9.801 1.00 82.06 487 LEU A CA 1
ATOM 3731 C C . LEU A 1 487 ? -28.482 21.927 10.327 1.00 82.06 487 LEU A C 1
ATOM 3733 O O . LEU A 1 487 ? -27.348 21.928 9.866 1.00 82.06 487 LEU A O 1
ATOM 3737 N N . LEU A 1 488 ? -28.826 22.728 11.341 1.00 81.50 488 LEU A N 1
ATOM 3738 C CA . LEU A 1 488 ? -27.941 23.780 11.860 1.00 81.50 488 LEU A CA 1
ATOM 3739 C C . LEU A 1 488 ? -26.586 23.243 12.390 1.00 81.50 488 LEU A C 1
ATOM 3741 O O . LEU A 1 488 ? -25.557 23.677 11.876 1.00 81.50 488 LEU A O 1
ATOM 3745 N N . PRO A 1 489 ? -26.522 22.241 13.297 1.00 75.00 489 PRO A N 1
ATOM 3746 C CA . PRO A 1 489 ? -25.246 21.614 13.682 1.00 75.00 489 PRO A CA 1
ATOM 3747 C C . PRO A 1 489 ? -24.490 20.978 12.508 1.00 75.00 489 PRO A C 1
ATOM 3749 O O . PRO A 1 489 ? -23.270 20.842 12.524 1.00 75.00 489 PRO A O 1
ATOM 3752 N N . THR A 1 490 ? -25.220 20.558 11.474 1.00 80.06 490 THR A N 1
ATOM 3753 C CA . THR A 1 490 ? -24.645 19.957 10.272 1.00 80.06 490 THR A CA 1
ATOM 3754 C C . THR A 1 490 ? -23.980 21.009 9.379 1.00 80.06 490 THR A C 1
ATOM 3756 O O . THR A 1 490 ? -22.868 20.773 8.905 1.00 80.06 490 THR A O 1
ATOM 3759 N N . LEU A 1 491 ? -24.605 22.176 9.210 1.00 84.56 491 LEU A N 1
ATOM 3760 C CA . LEU A 1 491 ? -24.045 23.316 8.482 1.00 84.56 491 LEU A CA 1
ATOM 3761 C C . LEU A 1 491 ? -22.826 23.903 9.199 1.00 84.56 491 LEU A C 1
ATOM 3763 O O . LEU A 1 491 ? -21.802 24.116 8.557 1.00 84.56 491 LEU A O 1
ATOM 3767 N N . LEU A 1 492 ? -22.895 24.058 10.526 1.00 82.38 492 LEU A N 1
ATOM 3768 C CA . LEU A 1 492 ? -21.780 24.558 11.340 1.00 82.38 492 LEU A CA 1
ATOM 3769 C C . LEU A 1 492 ? -20.529 23.666 11.272 1.00 82.38 492 LEU A C 1
ATOM 3771 O O . LEU A 1 492 ? -19.421 24.164 11.437 1.00 82.38 492 LEU A O 1
ATOM 3775 N N . GLY A 1 493 ? -20.688 22.364 11.011 1.00 80.00 493 GLY A N 1
ATOM 3776 C CA . GLY A 1 493 ? -19.558 21.463 10.765 1.00 80.00 493 GLY A CA 1
ATOM 3777 C C . GLY A 1 493 ? -19.035 21.512 9.325 1.00 80.00 493 GLY A C 1
ATOM 3778 O O . GLY A 1 493 ? -17.829 21.468 9.103 1.00 80.00 493 GLY A O 1
ATOM 3779 N N . ILE A 1 494 ? -19.925 21.608 8.330 1.00 82.00 494 ILE A N 1
ATOM 3780 C CA . ILE A 1 494 ? -19.535 21.510 6.912 1.00 82.00 494 ILE A CA 1
ATOM 3781 C C . ILE A 1 494 ? -18.979 22.821 6.360 1.00 82.00 494 ILE A C 1
ATOM 3783 O O . ILE A 1 494 ? -18.037 22.769 5.574 1.00 82.00 494 ILE A O 1
ATOM 3787 N N . MET A 1 495 ? -19.519 23.976 6.754 1.00 84.62 495 MET A N 1
ATOM 3788 C CA . MET A 1 495 ? -19.072 25.272 6.232 1.00 84.62 495 MET A CA 1
ATOM 3789 C C . MET A 1 495 ? -17.569 25.514 6.472 1.00 84.62 495 MET A C 1
ATOM 3791 O O . MET A 1 495 ? -16.874 25.799 5.495 1.00 84.62 495 MET A O 1
ATOM 3795 N N . PRO A 1 496 ? -17.019 25.319 7.692 1.00 87.31 496 PRO A N 1
ATOM 3796 C CA . PRO A 1 496 ? -15.581 25.459 7.913 1.00 87.31 496 PRO A CA 1
ATOM 3797 C C . PRO A 1 496 ? -14.768 24.424 7.131 1.00 87.31 496 PRO A C 1
ATOM 3799 O O . PRO A 1 496 ? -13.717 24.749 6.590 1.00 87.31 496 PRO A O 1
ATOM 3802 N N . TYR A 1 497 ? -15.257 23.182 7.037 1.00 84.56 497 TYR A N 1
ATOM 3803 C CA . TYR A 1 497 ? -14.545 22.116 6.330 1.00 84.56 497 TYR A CA 1
ATOM 3804 C C . TYR A 1 497 ? -14.427 22.422 4.834 1.00 84.56 497 TYR A C 1
ATOM 3806 O O . TYR A 1 497 ? -13.328 22.393 4.282 1.00 84.56 497 TYR A O 1
ATOM 3814 N N . ALA A 1 498 ? -15.547 22.755 4.189 1.00 77.44 498 ALA A N 1
ATOM 3815 C CA . ALA A 1 498 ? -15.579 23.093 2.774 1.00 77.44 498 ALA A CA 1
ATOM 3816 C C . ALA A 1 498 ? -14.754 24.357 2.496 1.00 77.44 498 ALA A C 1
ATOM 3818 O O . ALA A 1 498 ? -13.917 24.344 1.598 1.00 77.44 498 ALA A O 1
ATOM 3819 N N . GLY A 1 499 ? -14.911 25.403 3.315 1.00 79.44 499 GLY A N 1
ATOM 3820 C CA . GLY A 1 499 ? -14.152 26.644 3.177 1.00 79.44 499 GLY A CA 1
ATOM 3821 C C . GLY A 1 499 ? -12.638 26.435 3.264 1.00 79.44 499 GLY A C 1
ATOM 3822 O O . GLY A 1 499 ? -11.920 26.843 2.353 1.00 79.44 499 GLY A O 1
ATOM 3823 N N . ILE A 1 500 ? -12.135 25.751 4.304 1.00 84.25 500 ILE A N 1
ATOM 3824 C CA . ILE A 1 500 ? -10.691 25.475 4.450 1.00 84.25 500 ILE A CA 1
ATOM 3825 C C . ILE A 1 500 ? -10.194 24.585 3.307 1.00 84.25 500 ILE A C 1
ATOM 3827 O O . ILE A 1 500 ? -9.110 24.826 2.776 1.00 84.25 500 ILE A O 1
ATOM 3831 N N . SER A 1 501 ? -10.974 23.576 2.905 1.00 80.38 501 SER A N 1
ATOM 3832 C CA . SER A 1 501 ? -10.589 22.657 1.831 1.00 80.38 501 SER A CA 1
ATOM 3833 C C . SER A 1 501 ? -10.436 23.390 0.498 1.00 80.38 501 SER A C 1
ATOM 3835 O O . SER A 1 501 ? -9.390 23.276 -0.135 1.00 80.38 501 SER A O 1
ATOM 3837 N N . PHE A 1 502 ? -11.431 24.177 0.079 1.00 73.75 502 PHE A N 1
ATOM 3838 C CA . PHE A 1 502 ? -11.354 24.942 -1.170 1.00 73.75 502 PHE A CA 1
ATOM 3839 C C . PHE A 1 502 ? -10.273 26.027 -1.110 1.00 73.75 502 PHE A C 1
ATOM 3841 O O . PHE A 1 502 ? -9.459 26.121 -2.025 1.00 73.75 502 PHE A O 1
ATOM 3848 N N . ALA A 1 503 ? -10.179 26.780 -0.009 1.00 80.44 503 ALA A N 1
ATOM 3849 C CA . ALA A 1 503 ? -9.144 27.799 0.164 1.00 80.44 503 ALA A CA 1
ATOM 3850 C C . ALA A 1 503 ? -7.724 27.214 0.069 1.00 80.44 503 ALA A C 1
ATOM 3852 O O . ALA A 1 503 ? -6.870 27.756 -0.634 1.00 80.44 503 ALA A O 1
ATOM 3853 N N . THR A 1 504 ? -7.475 26.082 0.732 1.00 81.19 504 THR A N 1
ATOM 3854 C CA . THR A 1 504 ? -6.168 25.408 0.710 1.00 81.19 504 THR A CA 1
ATOM 3855 C C . THR A 1 504 ? -5.860 24.833 -0.671 1.00 81.19 504 THR A C 1
ATOM 3857 O O . THR A 1 504 ? -4.752 25.014 -1.172 1.00 81.19 504 THR A O 1
ATOM 3860 N N . TYR A 1 505 ? -6.841 24.185 -1.307 1.00 77.69 505 TYR A N 1
ATOM 3861 C CA . TYR A 1 505 ? -6.699 23.611 -2.646 1.00 77.69 505 TYR A CA 1
ATOM 3862 C C . TYR A 1 505 ? -6.320 24.674 -3.682 1.00 77.69 505 TYR A C 1
ATOM 3864 O O . TYR A 1 505 ? -5.328 24.532 -4.396 1.00 77.69 505 TYR A O 1
ATOM 3872 N N . GLU A 1 506 ? -7.065 25.776 -3.708 1.00 76.25 506 GLU A N 1
ATOM 3873 C CA . GLU A 1 506 ? -6.854 26.879 -4.643 1.00 76.25 506 GLU A CA 1
ATOM 3874 C C . GLU A 1 506 ? -5.557 27.654 -4.376 1.00 76.25 506 GLU A C 1
ATOM 3876 O O . GLU A 1 506 ? -4.887 28.106 -5.308 1.00 76.25 506 GLU A O 1
ATOM 3881 N N . THR A 1 507 ? -5.159 27.790 -3.108 1.00 81.94 507 THR A N 1
ATOM 3882 C CA . THR A 1 507 ? -3.871 28.404 -2.743 1.00 81.94 507 THR A CA 1
ATOM 3883 C C . THR A 1 507 ? -2.702 27.547 -3.218 1.00 81.94 507 THR A C 1
ATOM 3885 O O . THR A 1 507 ? -1.718 28.072 -3.741 1.00 81.94 507 THR A O 1
ATOM 3888 N N . LEU A 1 508 ? -2.810 26.226 -3.077 1.00 79.31 508 LEU A N 1
ATOM 3889 C CA . LEU A 1 508 ? -1.764 25.300 -3.489 1.00 79.31 508 LEU A CA 1
ATOM 3890 C C . LEU A 1 508 ? -1.652 25.218 -5.018 1.00 79.31 508 LEU A C 1
ATOM 3892 O O . LEU A 1 508 ? -0.543 25.306 -5.541 1.00 79.31 508 LEU A O 1
ATOM 3896 N N . LYS A 1 509 ? -2.780 25.194 -5.744 1.00 76.25 509 LYS A N 1
ATOM 3897 C CA . LYS A 1 509 ? -2.790 25.360 -7.209 1.00 76.25 509 LYS A CA 1
ATOM 3898 C C . LYS A 1 509 ? -2.136 26.672 -7.646 1.00 76.25 509 LYS A C 1
ATOM 3900 O O . LYS A 1 509 ? -1.305 26.657 -8.545 1.00 76.25 509 LYS A O 1
ATOM 3905 N N . ALA A 1 510 ? -2.459 27.793 -6.995 1.00 76.81 510 ALA A N 1
ATOM 3906 C CA . ALA A 1 510 ? -1.871 29.093 -7.325 1.00 76.81 510 ALA A CA 1
ATOM 3907 C C . ALA A 1 510 ? -0.351 29.128 -7.085 1.00 76.81 510 ALA A C 1
ATOM 3909 O O . ALA A 1 510 ? 0.386 29.697 -7.888 1.00 76.81 510 ALA A O 1
ATOM 3910 N N . ARG A 1 511 ? 0.133 28.487 -6.012 1.00 82.31 511 ARG A N 1
ATOM 3911 C CA . ARG A 1 511 ? 1.572 28.330 -5.746 1.00 82.31 511 ARG A CA 1
ATOM 3912 C C . ARG A 1 511 ? 2.264 27.506 -6.827 1.00 82.31 511 ARG A C 1
ATOM 3914 O O . ARG A 1 511 ? 3.315 27.922 -7.296 1.00 82.31 511 ARG A O 1
ATOM 3921 N N . ILE A 1 512 ? 1.661 26.396 -7.249 1.00 75.81 512 ILE A N 1
ATOM 3922 C CA . ILE A 1 512 ? 2.179 25.558 -8.339 1.00 75.81 512 ILE A CA 1
ATOM 3923 C C . ILE A 1 512 ? 2.207 26.355 -9.648 1.00 75.81 512 ILE A C 1
ATOM 3925 O O . ILE A 1 512 ? 3.244 26.405 -10.299 1.00 75.81 512 ILE A O 1
ATOM 3929 N N . ARG A 1 513 ? 1.122 27.061 -9.988 1.00 75.19 513 ARG A N 1
ATOM 3930 C CA . ARG A 1 513 ? 1.052 27.914 -11.183 1.00 75.19 513 ARG A CA 1
ATOM 3931 C C . ARG A 1 513 ? 2.188 28.937 -11.219 1.00 75.19 513 ARG A C 1
ATOM 3933 O O . ARG A 1 513 ? 2.867 29.051 -12.228 1.00 75.19 513 ARG A O 1
ATOM 3940 N N . ASN A 1 514 ? 2.417 29.635 -10.107 1.00 80.69 514 ASN A N 1
ATOM 3941 C CA . ASN A 1 514 ? 3.470 30.647 -10.018 1.00 80.69 514 ASN A CA 1
ATOM 3942 C C . ASN A 1 514 ? 4.878 30.031 -10.020 1.00 80.69 514 ASN A C 1
ATOM 3944 O O . ASN A 1 514 ? 5.797 30.625 -10.563 1.00 80.69 514 ASN A O 1
ATOM 3948 N N . GLN A 1 515 ? 5.065 28.857 -9.413 1.00 81.12 515 GLN A N 1
ATOM 3949 C CA . GLN A 1 515 ? 6.373 28.203 -9.351 1.00 81.12 515 GLN A CA 1
ATOM 3950 C C . GLN A 1 515 ? 6.810 27.621 -10.702 1.00 81.12 515 GLN A C 1
ATOM 3952 O O . GLN A 1 515 ? 8.002 27.599 -10.990 1.00 81.12 515 GLN A O 1
ATOM 3957 N N . TYR A 1 516 ? 5.857 27.172 -11.521 1.00 76.38 516 TYR A N 1
ATOM 3958 C CA . TYR A 1 516 ? 6.107 26.625 -12.858 1.00 76.38 516 TYR A CA 1
ATOM 3959 C C . TYR A 1 516 ? 5.774 27.615 -13.995 1.00 76.38 516 TYR A C 1
ATOM 3961 O O . TYR A 1 516 ? 5.802 27.220 -15.153 1.00 76.38 516 TYR A O 1
ATOM 3969 N N . ASN A 1 517 ? 5.468 28.885 -13.683 1.00 79.56 517 ASN A N 1
ATOM 3970 C CA . ASN A 1 517 ? 5.084 29.939 -14.641 1.00 79.56 517 ASN A CA 1
ATOM 3971 C C . ASN A 1 517 ? 3.986 29.527 -15.649 1.00 79.56 517 ASN A C 1
ATOM 3973 O O . ASN A 1 517 ? 4.044 29.879 -16.825 1.00 79.56 517 ASN A O 1
ATOM 3977 N N . LEU A 1 518 ? 2.973 28.795 -15.181 1.00 74.38 518 LEU A N 1
ATOM 3978 C CA . LEU A 1 518 ? 1.874 28.306 -16.020 1.00 74.38 518 LEU A CA 1
ATOM 3979 C C . LEU A 1 518 ? 0.869 29.431 -16.327 1.00 74.38 518 LEU A C 1
ATOM 3981 O O . LEU A 1 518 ? 0.504 30.202 -15.432 1.00 74.38 518 LEU A O 1
ATOM 3985 N N . GLN A 1 519 ? 0.386 29.509 -17.570 1.00 65.69 519 GLN A N 1
ATOM 3986 C CA . GLN A 1 519 ? -0.533 30.568 -18.026 1.00 65.69 519 GLN A CA 1
ATOM 3987 C C . GLN A 1 519 ? -1.973 30.299 -17.560 1.00 65.69 519 GLN A C 1
ATOM 3989 O O . GLN A 1 519 ? -2.711 31.227 -17.216 1.00 65.69 519 GLN A O 1
ATOM 3994 N N . SER A 1 520 ? -2.364 29.023 -17.477 1.00 64.50 520 SER A N 1
ATOM 3995 C CA . SER A 1 520 ? -3.706 28.597 -17.076 1.00 64.50 520 SER A CA 1
ATOM 3996 C C . SER A 1 520 ? -3.695 27.508 -16.002 1.00 64.50 520 SER A C 1
ATOM 3998 O O . SER A 1 520 ? -2.839 26.625 -15.974 1.00 64.50 520 SER A O 1
ATOM 4000 N N . ASP A 1 521 ? -4.727 27.501 -15.151 1.00 59.84 521 ASP A N 1
ATOM 4001 C CA . ASP A 1 521 ? -5.005 26.405 -14.210 1.00 59.84 521 ASP A CA 1
ATOM 4002 C C . ASP A 1 521 ? -5.135 25.054 -14.929 1.00 59.84 521 ASP A C 1
ATOM 4004 O O . ASP A 1 521 ? -4.935 23.999 -14.321 1.00 59.84 521 ASP A O 1
ATOM 4008 N N . ALA A 1 522 ? -5.460 25.089 -16.222 1.00 55.53 522 ALA A N 1
ATOM 4009 C CA . ALA A 1 522 ? -5.629 23.934 -17.076 1.00 55.53 522 ALA A CA 1
ATOM 4010 C C . ALA A 1 522 ? -4.321 23.150 -17.312 1.00 55.53 522 ALA A C 1
ATOM 4012 O O . ALA A 1 522 ? -4.376 21.924 -17.376 1.00 55.53 522 ALA A O 1
ATOM 4013 N N . GLU A 1 523 ? -3.171 23.832 -17.301 1.00 54.97 523 GLU A N 1
ATOM 4014 C CA . GLU A 1 523 ? -1.825 23.259 -17.488 1.00 54.97 523 GLU A CA 1
ATOM 4015 C C . GLU A 1 523 ? -1.306 22.507 -16.250 1.00 54.97 523 GLU A C 1
ATOM 4017 O O . GLU A 1 523 ? -0.331 21.762 -16.327 1.00 54.97 523 GLU A O 1
ATOM 4022 N N . ILE A 1 524 ? -1.957 22.664 -15.090 1.00 62.53 524 ILE A N 1
ATOM 4023 C CA . ILE A 1 524 ? -1.577 21.945 -13.868 1.00 62.53 524 ILE A CA 1
ATOM 4024 C C . ILE A 1 524 ? -1.812 20.443 -14.066 1.00 62.53 524 ILE A C 1
ATOM 4026 O O . ILE A 1 524 ? -2.944 20.002 -14.292 1.00 62.53 524 ILE A O 1
ATOM 4030 N N . THR A 1 525 ? -0.752 19.652 -13.889 1.00 63.78 525 THR A N 1
ATOM 4031 C CA . THR A 1 525 ? -0.786 18.194 -14.072 1.00 63.78 525 THR A CA 1
ATOM 4032 C C . THR A 1 525 ? -1.770 17.504 -13.114 1.00 63.78 525 THR A C 1
ATOM 4034 O O . THR A 1 525 ? -2.002 17.944 -11.981 1.00 63.78 525 THR A O 1
ATOM 4037 N N . THR A 1 526 ? -2.325 16.362 -13.530 1.00 59.56 526 THR A N 1
ATOM 4038 C CA . THR A 1 526 ? -3.269 15.569 -12.719 1.00 59.56 526 THR A CA 1
ATOM 4039 C C . THR A 1 526 ? -2.677 15.165 -11.367 1.00 59.56 526 THR A C 1
ATOM 4041 O O . THR A 1 526 ? -3.360 15.246 -10.345 1.00 59.56 526 THR A O 1
ATOM 4044 N N . LEU A 1 527 ? -1.388 14.808 -11.325 1.00 59.09 527 LEU A N 1
ATOM 4045 C CA . LEU A 1 527 ? -0.696 14.448 -10.085 1.00 59.09 527 LEU A CA 1
ATOM 4046 C C . LEU A 1 527 ? -0.574 15.639 -9.121 1.00 59.09 527 LEU A C 1
ATOM 4048 O O . LEU A 1 527 ? -0.806 15.480 -7.924 1.00 59.09 527 LEU A O 1
ATOM 4052 N N . GLN A 1 528 ? -0.267 16.836 -9.632 1.00 68.56 528 GLN A N 1
ATOM 4053 C CA . GLN A 1 528 ? -0.212 18.072 -8.843 1.00 68.56 528 GLN A CA 1
ATOM 4054 C C . GLN A 1 528 ? -1.593 18.475 -8.305 1.00 68.56 528 GLN A C 1
ATOM 4056 O O . GLN A 1 528 ? -1.717 18.902 -7.156 1.00 68.56 528 GLN A O 1
ATOM 4061 N N . ARG A 1 529 ? -2.658 18.302 -9.097 1.00 64.94 529 ARG A N 1
ATOM 4062 C CA . ARG A 1 529 ? -4.037 18.524 -8.631 1.00 64.94 529 ARG A CA 1
ATOM 4063 C C . ARG A 1 529 ? -4.438 17.513 -7.560 1.00 64.94 529 ARG A C 1
ATOM 4065 O O . ARG A 1 529 ? -5.029 17.900 -6.555 1.00 64.94 529 ARG A O 1
ATOM 4072 N N . LEU A 1 530 ? -4.097 16.240 -7.741 1.00 66.12 530 LEU A N 1
ATOM 4073 C CA . LEU A 1 530 ? -4.405 15.176 -6.787 1.00 66.12 530 LEU A CA 1
ATOM 4074 C C . LEU A 1 530 ? -3.664 15.376 -5.462 1.00 66.12 530 LEU A C 1
ATOM 4076 O O . LEU A 1 530 ? -4.286 15.308 -4.401 1.00 66.12 530 LEU A O 1
ATOM 4080 N N . SER A 1 531 ? -2.365 15.682 -5.501 1.00 72.12 531 SER A N 1
ATOM 4081 C CA . SER A 1 531 ? -1.583 15.972 -4.295 1.00 72.12 531 SER A CA 1
ATOM 4082 C C . SER A 1 531 ? -2.119 17.208 -3.569 1.00 72.12 531 SER A C 1
ATOM 4084 O O . SER A 1 531 ? -2.261 17.185 -2.343 1.00 72.12 531 SER A O 1
ATOM 4086 N N . SER A 1 532 ? -2.533 18.232 -4.323 1.00 74.31 532 SER A N 1
ATOM 4087 C CA . SER A 1 532 ? -3.153 19.432 -3.763 1.00 74.31 532 SER A CA 1
ATOM 4088 C C . SER A 1 532 ? -4.496 19.146 -3.096 1.00 74.31 532 SER A C 1
ATOM 4090 O O . SER A 1 532 ? -4.753 19.626 -1.994 1.00 74.31 532 SER A O 1
ATOM 4092 N N . GLY A 1 533 ? -5.336 18.319 -3.725 1.00 72.44 533 GLY A N 1
ATOM 4093 C CA . GLY A 1 533 ? -6.625 17.887 -3.180 1.00 72.44 533 GLY A CA 1
ATOM 4094 C C . GLY A 1 533 ? -6.474 17.049 -1.911 1.00 72.44 533 GLY A C 1
ATOM 4095 O O . GLY A 1 533 ? -7.178 17.279 -0.927 1.00 72.44 533 GLY A O 1
ATOM 4096 N N . CYS A 1 534 ? -5.512 16.123 -1.897 1.00 75.00 534 CYS A N 1
ATOM 4097 C CA . CYS A 1 534 ? -5.177 15.328 -0.718 1.00 75.00 534 CYS A CA 1
ATOM 4098 C C . CYS A 1 534 ? -4.712 16.214 0.444 1.00 75.00 534 CYS A C 1
ATOM 4100 O O . CYS A 1 534 ? -5.230 16.086 1.553 1.00 75.00 534 CYS A O 1
ATOM 4102 N N . MET A 1 535 ? -3.781 17.139 0.194 1.00 80.50 535 MET A N 1
ATOM 4103 C CA . MET A 1 535 ? -3.253 18.036 1.224 1.00 80.50 535 MET A CA 1
ATOM 4104 C C . MET A 1 535 ? -4.342 18.962 1.778 1.00 80.50 535 MET A C 1
ATOM 4106 O O . MET A 1 535 ? -4.504 19.080 2.993 1.00 80.50 535 MET A O 1
ATOM 4110 N N . ALA A 1 536 ? -5.150 19.547 0.893 1.00 77.88 536 ALA A N 1
ATOM 4111 C CA . ALA A 1 536 ? -6.276 20.393 1.266 1.00 77.88 536 ALA A CA 1
ATOM 4112 C C . ALA A 1 536 ? -7.305 19.649 2.126 1.00 77.88 536 ALA A C 1
ATOM 4114 O O . ALA A 1 536 ? -7.721 20.150 3.171 1.00 77.88 536 ALA A O 1
ATOM 4115 N N . GLY A 1 537 ? -7.659 18.421 1.735 1.00 80.38 537 GLY A N 1
ATOM 4116 C CA . GLY A 1 537 ? -8.575 17.577 2.494 1.00 80.38 537 GLY A CA 1
ATOM 4117 C C . GLY A 1 537 ? -8.036 17.210 3.880 1.00 80.38 537 GLY A C 1
ATOM 4118 O O . GLY A 1 537 ? -8.793 17.248 4.851 1.00 80.38 537 GLY A O 1
ATOM 4119 N N . LEU A 1 538 ? -6.740 16.896 3.998 1.00 84.06 538 LEU A N 1
ATOM 4120 C CA . LEU A 1 538 ? -6.093 16.573 5.276 1.00 84.06 538 LEU A CA 1
ATOM 4121 C C . LEU A 1 538 ? -6.025 17.782 6.215 1.00 84.06 538 LEU A C 1
ATOM 4123 O O . LEU A 1 538 ? -6.334 17.643 7.401 1.00 84.06 538 LEU A O 1
ATOM 4127 N N . ILE A 1 539 ? -5.666 18.959 5.697 1.00 86.81 539 ILE A N 1
ATOM 4128 C CA . ILE A 1 539 ? -5.602 20.206 6.470 1.00 86.81 539 ILE A CA 1
ATOM 4129 C C . ILE A 1 539 ? -7.002 20.600 6.947 1.00 86.81 539 ILE A C 1
ATOM 4131 O O . ILE A 1 539 ? -7.211 20.783 8.148 1.00 86.81 539 ILE A O 1
ATOM 4135 N N . ALA A 1 540 ? -7.984 20.630 6.041 1.00 83.69 540 ALA A N 1
ATOM 4136 C CA . ALA A 1 540 ? -9.368 20.948 6.377 1.00 83.69 540 ALA A CA 1
ATOM 4137 C C . ALA A 1 540 ? -9.937 19.982 7.416 1.00 83.69 540 ALA A C 1
ATOM 4139 O O . ALA A 1 540 ? -10.548 20.401 8.400 1.00 83.69 540 ALA A O 1
ATOM 4140 N N . GLN A 1 541 ? -9.699 18.682 7.236 1.00 84.38 541 GLN A N 1
ATOM 4141 C CA . GLN A 1 541 ? -10.184 17.666 8.158 1.00 84.38 541 GLN A CA 1
ATOM 4142 C C . GLN A 1 541 ? -9.508 17.748 9.520 1.00 84.38 541 GLN A C 1
ATOM 4144 O O . GLN A 1 541 ? -10.180 17.520 10.514 1.00 84.38 541 GLN A O 1
ATOM 4149 N N . SER A 1 542 ? -8.219 18.082 9.583 1.00 88.31 542 SER A N 1
ATOM 4150 C CA . SER A 1 542 ? -7.504 18.231 10.854 1.00 88.31 542 SER A CA 1
ATOM 4151 C C . SER A 1 542 ? -7.980 19.470 11.614 1.00 88.31 542 SER A C 1
ATOM 4153 O O . SER A 1 542 ? -8.229 19.383 12.811 1.00 88.31 542 SER A O 1
ATOM 4155 N N . ALA A 1 543 ? -8.207 20.588 10.920 1.00 87.81 543 ALA A N 1
ATOM 4156 C CA . ALA A 1 543 ? -8.692 21.825 11.531 1.00 87.81 543 ALA A CA 1
ATOM 4157 C C . ALA A 1 543 ? -10.143 21.726 12.041 1.00 87.81 543 ALA A C 1
ATOM 4159 O O . ALA A 1 543 ? -10.492 22.319 13.057 1.00 87.81 543 ALA A O 1
ATOM 4160 N N . THR A 1 544 ? -10.999 20.966 11.351 1.00 87.81 544 THR A N 1
ATOM 4161 C CA . THR A 1 544 ? -12.450 20.914 11.635 1.00 87.81 544 THR A CA 1
ATOM 4162 C C . THR A 1 544 ? -12.898 19.665 12.381 1.00 87.81 544 THR A C 1
ATOM 4164 O O . THR A 1 544 ? -14.071 19.532 12.739 1.00 87.81 544 THR A O 1
ATOM 4167 N N . TYR A 1 545 ? -11.966 18.760 12.681 1.00 86.00 545 TYR A N 1
ATOM 4168 C CA . TYR A 1 545 ? -12.278 17.480 13.300 1.00 86.00 545 TYR A CA 1
ATOM 4169 C C . TYR A 1 545 ? -13.046 17.564 14.634 1.00 86.00 545 TYR A C 1
ATOM 4171 O O . TYR A 1 545 ? -13.967 16.762 14.825 1.00 86.00 545 TYR A O 1
ATOM 4179 N N . PRO A 1 546 ? -12.754 18.522 15.542 1.00 88.94 546 PRO A N 1
ATOM 4180 C CA . PRO A 1 546 ? -13.527 18.671 16.775 1.00 88.94 546 PRO A CA 1
ATOM 4181 C C . PRO A 1 546 ? -15.019 18.925 16.517 1.00 88.94 546 PRO A C 1
ATOM 4183 O O . PRO A 1 546 ? -15.877 18.324 17.167 1.00 88.94 546 PRO A O 1
ATOM 4186 N N . LEU A 1 547 ? -15.340 19.761 15.523 1.00 84.69 547 LEU A N 1
ATOM 4187 C CA . LEU A 1 547 ? -16.719 20.062 15.126 1.00 84.69 547 LEU A CA 1
ATOM 4188 C C . LEU A 1 547 ? -17.399 18.837 14.503 1.00 84.69 547 LEU A C 1
ATOM 4190 O O . LEU A 1 547 ? -18.572 18.572 14.769 1.00 84.69 547 LEU A O 1
ATOM 4194 N N . ASP A 1 548 ? -16.648 18.049 13.733 1.00 80.00 548 ASP A N 1
ATOM 4195 C CA . ASP A 1 548 ? -17.117 16.790 13.152 1.00 80.00 548 ASP A CA 1
ATOM 4196 C C . ASP A 1 548 ? -17.515 15.764 14.227 1.00 80.00 548 ASP A C 1
ATOM 4198 O O . ASP A 1 548 ? -18.548 15.099 14.089 1.00 80.00 548 ASP A O 1
ATOM 4202 N N . ILE A 1 549 ? -16.740 15.633 15.313 1.00 79.25 549 ILE A N 1
ATOM 4203 C CA . ILE A 1 549 ? -17.090 14.734 16.426 1.00 79.25 549 ILE A CA 1
ATOM 4204 C C . ILE A 1 549 ? -18.355 15.213 17.135 1.00 79.25 549 ILE A C 1
ATOM 4206 O O . ILE A 1 549 ? -19.268 14.410 17.351 1.00 79.25 549 ILE A O 1
ATOM 4210 N N . VAL A 1 550 ? -18.434 16.504 17.469 1.00 81.94 550 VAL A N 1
ATOM 4211 C CA . VAL A 1 550 ? -19.610 17.081 18.135 1.00 81.94 550 VAL A CA 1
ATOM 4212 C C . VAL A 1 550 ? -20.864 16.842 17.295 1.00 81.94 550 VAL A C 1
ATOM 4214 O O . VAL A 1 550 ? -21.848 16.284 17.787 1.00 81.94 550 VAL A O 1
ATOM 4217 N N . ARG A 1 551 ? -20.802 17.162 15.998 1.00 77.94 551 ARG A N 1
ATOM 4218 C CA . ARG A 1 551 ? -21.888 16.907 15.048 1.00 77.94 551 ARG A CA 1
ATOM 4219 C C . ARG A 1 551 ? -22.295 15.434 15.039 1.00 77.94 551 ARG A C 1
ATOM 4221 O O . ARG A 1 551 ? -23.489 15.137 15.059 1.00 77.94 551 ARG A O 1
ATOM 4228 N N . ARG A 1 552 ? -21.336 14.502 14.999 1.00 72.25 552 ARG A N 1
ATOM 4229 C CA . ARG A 1 552 ? -21.631 13.061 14.963 1.00 72.25 552 ARG A CA 1
ATOM 4230 C C . ARG A 1 552 ? -22.327 12.567 16.227 1.00 72.25 552 ARG A C 1
ATOM 4232 O O . ARG A 1 552 ? -23.277 11.802 16.097 1.00 72.25 552 ARG A O 1
ATOM 4239 N N . ARG A 1 553 ? -21.938 13.041 17.413 1.00 73.88 553 ARG A N 1
ATOM 4240 C CA . ARG A 1 553 ? -22.633 12.692 18.667 1.00 73.88 553 ARG A CA 1
ATOM 4241 C C . ARG A 1 553 ? -24.049 13.263 18.720 1.00 73.88 553 ARG A C 1
ATOM 4243 O O . ARG A 1 553 ? -24.976 12.561 19.115 1.00 73.88 553 ARG A O 1
ATOM 4250 N N . MET A 1 554 ? -24.241 14.494 18.238 1.00 72.50 554 MET A N 1
ATOM 4251 C CA . MET A 1 554 ? -25.572 15.108 18.142 1.00 72.50 554 MET A CA 1
ATOM 4252 C C . MET A 1 554 ? -26.498 14.367 17.170 1.00 72.50 554 MET A C 1
ATOM 4254 O O . MET A 1 554 ? -27.675 14.182 17.465 1.00 72.50 554 MET A O 1
ATOM 4258 N N . GLN A 1 555 ? -25.980 13.895 16.032 1.00 65.19 555 GLN A N 1
ATOM 4259 C CA . GLN A 1 555 ? -26.770 13.156 15.038 1.00 65.19 555 GLN A CA 1
ATOM 4260 C C . GLN A 1 555 ? -27.199 11.759 15.506 1.00 65.19 555 GLN A C 1
ATOM 4262 O O . GLN A 1 555 ? -28.220 11.255 15.044 1.00 65.19 555 GLN A O 1
ATOM 4267 N N . VAL A 1 556 ? -26.427 11.134 16.398 1.00 61.41 556 VAL A N 1
ATOM 4268 C CA . VAL A 1 556 ? -26.706 9.787 16.927 1.00 61.41 556 VAL A CA 1
ATOM 4269 C C . VAL A 1 556 ? -27.542 9.839 18.218 1.00 61.41 556 VAL A C 1
ATOM 4271 O O . VAL A 1 556 ? -27.949 8.807 18.740 1.00 61.41 556 VAL A O 1
ATOM 4274 N N . GLY A 1 557 ? -27.891 11.043 18.690 1.00 62.12 557 GLY A N 1
ATOM 4275 C CA . GLY A 1 557 ? -28.825 11.249 19.801 1.00 62.12 557 GLY A CA 1
ATOM 4276 C C . GLY A 1 557 ? -28.209 11.099 21.194 1.00 62.12 557 GLY A C 1
ATOM 4277 O O . GLY A 1 557 ? -28.945 11.005 22.167 1.00 62.12 557 GLY A O 1
ATOM 4278 N N . THR A 1 558 ? -26.879 11.087 21.306 1.00 57.94 558 THR A N 1
ATOM 4279 C CA . THR A 1 558 ? -26.147 10.904 22.573 1.00 57.94 558 THR A CA 1
ATOM 4280 C C . THR A 1 558 ? -25.612 12.223 23.149 1.00 57.94 558 THR A C 1
ATOM 4282 O O . THR A 1 558 ? -24.634 12.206 23.891 1.00 57.94 558 THR A O 1
ATOM 4285 N N . ALA A 1 559 ? -26.155 13.372 22.737 1.00 59.53 559 ALA A N 1
ATOM 4286 C CA . ALA A 1 559 ? -25.575 14.689 23.005 1.00 59.53 559 ALA A CA 1
ATOM 4287 C C . ALA A 1 559 ? -26.556 15.668 23.664 1.00 59.53 559 ALA A C 1
ATOM 4289 O O . ALA A 1 559 ? -27.773 15.524 23.549 1.00 59.53 559 ALA A O 1
ATOM 4290 N N . GLU A 1 560 ? -25.985 16.692 24.299 1.00 66.81 560 GLU A N 1
ATOM 4291 C CA . GLU A 1 560 ? -26.687 17.811 24.930 1.00 66.81 560 GLU A CA 1
ATOM 4292 C C . GLU A 1 560 ? -27.458 18.678 23.917 1.00 66.81 560 GLU A C 1
ATOM 4294 O O . GLU A 1 560 ? -27.214 18.643 22.708 1.00 66.81 560 GLU A O 1
ATOM 4299 N N . LYS A 1 561 ? -28.372 19.527 24.412 1.00 70.06 561 LYS A N 1
ATOM 4300 C CA . LYS A 1 561 ? -29.237 20.382 23.569 1.00 70.06 561 LYS A CA 1
ATOM 4301 C C . LYS A 1 561 ? -28.471 21.386 22.686 1.00 70.06 561 LYS A C 1
ATOM 4303 O O . LYS A 1 561 ? -29.041 21.867 21.708 1.00 70.06 561 LYS A O 1
ATOM 4308 N N . SER A 1 562 ? -27.209 21.710 22.996 1.00 78.56 562 SER A N 1
ATOM 4309 C CA . SER A 1 562 ? -26.403 22.677 22.234 1.00 78.56 562 SER A CA 1
ATOM 4310 C C . SER A 1 562 ? -25.019 22.145 21.836 1.00 78.56 562 SER A C 1
ATOM 4312 O O . SER A 1 562 ? -24.421 21.298 22.508 1.00 78.56 562 SER A O 1
ATOM 4314 N N . MET A 1 563 ? -24.494 22.670 20.722 1.00 79.44 563 MET A N 1
ATOM 4315 C CA . MET A 1 563 ? -23.183 22.294 20.177 1.00 79.44 563 MET A CA 1
ATOM 4316 C C . MET A 1 563 ? -22.042 22.685 21.128 1.00 79.44 563 MET A C 1
ATOM 4318 O O . MET A 1 563 ? -21.121 21.900 21.336 1.00 79.44 563 MET A O 1
ATOM 4322 N N . ALA A 1 564 ? -22.146 23.860 21.760 1.00 83.00 564 ALA A N 1
ATOM 4323 C CA . ALA A 1 564 ? -21.187 24.336 22.753 1.00 83.00 564 ALA A CA 1
ATOM 4324 C C . ALA A 1 564 ? -21.196 23.465 24.019 1.00 83.00 564 ALA A C 1
ATOM 4326 O O . ALA A 1 564 ? -20.136 23.040 24.466 1.00 83.00 564 ALA A O 1
ATOM 4327 N N . ALA A 1 565 ? -22.379 23.110 24.539 1.00 84.12 565 ALA A N 1
ATOM 4328 C CA . ALA A 1 565 ? -22.484 22.213 25.691 1.00 84.12 565 ALA A CA 1
ATOM 4329 C C . ALA A 1 565 ? -21.907 20.826 25.379 1.00 84.12 565 ALA A C 1
ATOM 4331 O O . ALA A 1 565 ? -21.177 20.263 26.191 1.00 84.12 565 ALA A O 1
ATOM 4332 N N . THR A 1 566 ? -22.161 20.305 24.175 1.00 82.75 566 THR A N 1
ATOM 4333 C CA . THR A 1 566 ? -21.601 19.022 23.728 1.00 82.75 566 THR A CA 1
ATOM 4334 C C . THR A 1 566 ? -20.076 19.088 23.601 1.00 82.75 566 THR A C 1
ATOM 4336 O O . THR A 1 566 ? -19.390 18.178 24.059 1.00 82.75 566 THR A O 1
ATOM 4339 N N . LEU A 1 567 ? -19.525 20.166 23.033 1.00 86.69 567 LEU A N 1
ATOM 4340 C CA . LEU A 1 567 ? -18.077 20.376 22.937 1.00 86.69 567 LEU A CA 1
ATOM 4341 C C . LEU A 1 567 ? -17.427 20.435 24.328 1.00 86.69 567 LEU A C 1
ATOM 4343 O O . LEU A 1 567 ? -16.449 19.729 24.577 1.00 86.69 567 LEU A O 1
ATOM 4347 N N . SER A 1 568 ? -17.996 21.221 25.247 1.00 85.94 568 SER A N 1
ATOM 4348 C CA . SER A 1 568 ? -17.518 21.326 26.629 1.00 85.94 568 SER A CA 1
ATOM 4349 C C . SER A 1 568 ? -17.642 20.006 27.392 1.00 85.94 568 SER A C 1
ATOM 4351 O O . SER A 1 568 ? -16.744 19.668 28.159 1.00 85.94 568 SER A O 1
ATOM 4353 N N . CYS A 1 569 ? -18.711 19.238 27.167 1.00 84.19 569 CYS A N 1
ATOM 4354 C CA . CYS A 1 569 ? -18.905 17.915 27.759 1.00 84.19 569 CYS A CA 1
ATOM 4355 C C . CYS A 1 569 ? -17.812 16.936 27.309 1.00 84.19 569 CYS A C 1
ATOM 4357 O O . CYS A 1 569 ? -17.158 16.323 28.150 1.00 84.19 569 CYS A O 1
ATOM 4359 N N . ILE A 1 570 ? -17.543 16.847 25.999 1.00 84.06 570 ILE A N 1
ATOM 4360 C CA . ILE A 1 570 ? -16.483 15.977 25.462 1.00 84.06 570 ILE A CA 1
ATOM 4361 C C . ILE A 1 570 ? -15.120 16.401 26.004 1.00 84.06 570 ILE A C 1
ATOM 4363 O O . ILE A 1 570 ? -14.338 15.555 26.428 1.00 84.06 570 ILE A O 1
ATOM 4367 N N . TYR A 1 571 ? -14.843 17.705 26.018 1.00 86.31 571 TYR A N 1
ATOM 4368 C CA . TYR A 1 571 ? -13.578 18.221 26.523 1.00 86.31 571 TYR A CA 1
ATOM 4369 C C . TYR A 1 571 ? -13.376 17.899 28.010 1.00 86.31 571 TYR A C 1
ATOM 4371 O O . TYR A 1 571 ? -12.297 17.460 28.394 1.00 86.31 571 TYR A O 1
ATOM 4379 N N . ARG A 1 572 ? -14.415 18.048 28.843 1.00 85.56 572 ARG A N 1
ATOM 4380 C CA . ARG A 1 572 ? -14.353 17.727 30.279 1.00 85.56 572 ARG A CA 1
ATOM 4381 C C . ARG A 1 572 ? -14.261 16.223 30.556 1.00 85.56 572 ARG A C 1
ATOM 4383 O O . ARG A 1 572 ? -13.582 15.841 31.500 1.00 85.56 572 ARG A O 1
ATOM 4390 N N . ALA A 1 573 ? -14.924 15.385 29.759 1.00 83.81 573 ALA A N 1
ATOM 4391 C CA . ALA A 1 573 ? -14.986 13.939 29.988 1.00 83.81 573 ALA A CA 1
ATOM 4392 C C . ALA A 1 573 ? -13.810 13.159 29.371 1.00 83.81 573 ALA A C 1
ATOM 4394 O O . ALA A 1 573 ? -13.329 12.196 29.959 1.00 83.81 573 ALA A O 1
ATOM 4395 N N . GLU A 1 574 ? -13.353 13.545 28.177 1.00 80.44 574 GLU A N 1
ATOM 4396 C CA . GLU A 1 574 ? -12.372 12.788 27.378 1.00 80.44 574 GLU A CA 1
ATOM 4397 C C . GLU A 1 574 ? -11.099 13.593 27.049 1.00 80.44 574 GLU A C 1
ATOM 4399 O O . GLU A 1 574 ? -10.155 13.064 26.449 1.00 80.44 574 GLU A O 1
ATOM 4404 N N . GLY A 1 575 ? -11.056 14.877 27.415 1.00 84.69 575 GLY A N 1
ATOM 4405 C CA . GLY A 1 575 ? -9.943 15.776 27.117 1.00 84.69 575 GLY A CA 1
ATOM 4406 C C . GLY A 1 575 ? -9.749 16.051 25.621 1.00 84.69 575 GLY A C 1
ATOM 4407 O O . GLY A 1 575 ? -10.565 15.697 24.765 1.00 84.69 575 GLY A O 1
ATOM 4408 N N . MET A 1 576 ? -8.604 16.650 25.276 1.00 81.88 576 MET A N 1
ATOM 4409 C CA . MET A 1 576 ? -8.244 16.968 23.882 1.00 81.88 576 MET A CA 1
ATOM 4410 C C . MET A 1 576 ? -8.179 15.733 22.976 1.00 81.88 576 MET A C 1
ATOM 4412 O O . MET A 1 576 ? -8.482 15.814 21.788 1.00 81.88 576 MET A O 1
ATOM 4416 N N . ARG A 1 577 ? -7.820 14.566 23.523 1.00 78.75 577 ARG A N 1
ATOM 4417 C CA . ARG A 1 577 ? -7.762 13.314 22.752 1.00 78.75 577 ARG A CA 1
ATOM 4418 C C . ARG A 1 577 ? -9.152 12.826 22.332 1.00 78.75 577 ARG A C 1
ATOM 4420 O O . ARG A 1 577 ? -9.270 12.243 21.255 1.00 78.75 577 ARG A O 1
ATOM 4427 N N . GLY A 1 578 ? -10.192 13.114 23.118 1.00 76.75 578 GLY A N 1
ATOM 4428 C CA . GLY A 1 578 ? -11.586 12.832 22.762 1.00 76.75 578 GLY A CA 1
ATOM 4429 C C . GLY A 1 578 ? -12.045 13.584 21.512 1.00 76.75 578 GLY A C 1
ATOM 4430 O O . GLY A 1 578 ? -12.673 12.992 20.636 1.00 76.75 578 GLY A O 1
ATOM 4431 N N . LEU A 1 579 ? -11.639 14.853 21.369 1.00 82.75 579 LEU A N 1
ATOM 4432 C CA . LEU A 1 579 ? -11.949 15.701 20.205 1.00 82.75 579 LEU A CA 1
ATOM 4433 C C . LEU A 1 579 ? -11.248 15.258 18.912 1.00 82.75 579 LEU A C 1
ATOM 4435 O O . LEU A 1 579 ? -11.698 15.616 17.827 1.00 82.75 579 LEU A O 1
ATOM 4439 N N . TYR A 1 580 ? -10.191 14.444 19.019 1.00 84.19 580 TYR A N 1
ATOM 4440 C CA . TYR A 1 580 ? -9.425 13.909 17.887 1.00 84.19 580 TYR A CA 1
ATOM 4441 C C . TYR A 1 580 ? -9.527 12.390 17.703 1.00 84.19 580 TYR A C 1
ATOM 4443 O O . TYR A 1 580 ? -8.824 11.780 16.889 1.00 84.19 580 TYR A O 1
ATOM 4451 N N . LYS A 1 581 ? -10.484 11.762 18.388 1.00 77.75 581 LYS A N 1
ATOM 4452 C CA . LYS A 1 581 ? -10.727 10.320 18.337 1.00 77.75 581 LYS A CA 1
ATOM 4453 C C . LYS A 1 581 ? -11.065 9.844 16.916 1.00 77.75 581 LYS A C 1
ATOM 4455 O O . LYS A 1 581 ? -12.065 10.240 16.313 1.00 77.75 581 LYS A O 1
ATOM 4460 N N . GLY A 1 582 ? -10.216 8.976 16.361 1.00 72.06 582 GLY A N 1
ATOM 4461 C CA . GLY A 1 582 ? -10.385 8.391 15.024 1.00 72.06 582 GLY A CA 1
ATOM 4462 C C . GLY A 1 582 ? -9.889 9.248 13.847 1.00 72.06 582 GLY A C 1
ATOM 4463 O O . GLY A 1 582 ? -10.162 8.882 12.700 1.00 72.06 582 GLY A O 1
ATOM 4464 N N . LEU A 1 583 ? -9.167 10.355 14.092 1.00 80.19 583 LEU A N 1
ATOM 4465 C CA . LEU A 1 583 ? -8.599 11.203 13.026 1.00 80.19 583 LEU A CA 1
ATOM 4466 C C . LEU A 1 583 ? -7.613 10.428 12.134 1.00 80.19 583 LEU A C 1
ATOM 4468 O O . LEU A 1 583 ? -7.593 10.604 10.920 1.00 80.19 583 LEU A O 1
ATOM 4472 N N . THR A 1 584 ? -6.845 9.501 12.700 1.00 78.88 584 THR A N 1
ATOM 4473 C CA . THR A 1 584 ? -5.874 8.693 11.944 1.00 78.88 584 THR A CA 1
ATOM 4474 C C . THR A 1 584 ? -6.529 7.799 10.887 1.00 78.88 584 THR A C 1
ATOM 4476 O O . THR A 1 584 ? -5.968 7.604 9.813 1.00 78.88 584 THR A O 1
ATOM 4479 N N . MET A 1 585 ? -7.755 7.316 11.127 1.00 73.75 585 MET A N 1
ATOM 4480 C CA . MET A 1 585 ? -8.530 6.584 10.113 1.00 73.75 585 MET A CA 1
ATOM 4481 C C . MET A 1 585 ? -8.939 7.492 8.946 1.00 73.75 585 MET A C 1
ATOM 4483 O O . MET A 1 585 ? -9.046 7.051 7.805 1.00 73.75 585 MET A O 1
ATOM 4487 N N . ASN A 1 586 ? -9.160 8.775 9.229 1.00 75.38 586 ASN A N 1
ATOM 4488 C CA . ASN A 1 586 ? -9.444 9.791 8.227 1.00 75.38 586 ASN A CA 1
ATOM 4489 C C . ASN A 1 586 ? -8.213 10.121 7.373 1.00 75.38 586 ASN A C 1
ATOM 4491 O O . ASN A 1 586 ? -8.338 10.179 6.153 1.00 75.38 586 ASN A O 1
ATOM 4495 N N . TRP A 1 587 ? -7.035 10.243 7.990 1.00 79.81 587 TRP A N 1
ATOM 4496 C CA . TRP A 1 587 ? -5.775 10.431 7.266 1.00 79.81 587 TRP A CA 1
ATOM 4497 C C . TRP A 1 587 ? -5.428 9.263 6.343 1.00 79.81 587 TRP A C 1
ATOM 4499 O O . TRP A 1 587 ? -4.846 9.480 5.288 1.00 79.81 587 TRP A O 1
ATOM 4509 N N . LEU A 1 588 ? -5.825 8.039 6.702 1.00 74.25 588 LEU A N 1
ATOM 4510 C CA . LEU A 1 588 ? -5.622 6.866 5.854 1.00 74.25 588 LEU A CA 1
ATOM 4511 C C . LEU A 1 588 ? -6.605 6.826 4.676 1.00 74.25 588 LEU A C 1
ATOM 4513 O O . LEU A 1 588 ? -6.204 6.695 3.524 1.00 74.25 588 LEU A O 1
ATOM 4517 N N . LYS A 1 589 ? -7.909 6.927 4.949 1.00 76.19 589 LYS A N 1
ATOM 4518 C CA . LYS A 1 589 ? -8.936 6.723 3.914 1.00 76.19 589 LYS A CA 1
ATOM 4519 C C . LYS A 1 589 ? -9.151 7.942 3.010 1.00 76.19 589 LYS A C 1
ATOM 4521 O O . LYS A 1 589 ? -9.639 7.786 1.897 1.00 76.19 589 LYS A O 1
ATOM 4526 N N . GLY A 1 590 ? -8.860 9.149 3.501 1.00 69.12 590 GLY A N 1
ATOM 4527 C CA . GLY A 1 590 ? -9.098 10.406 2.789 1.00 69.12 590 GLY A CA 1
ATOM 4528 C C . GLY A 1 590 ? -8.339 10.467 1.462 1.00 69.12 590 GLY A C 1
ATOM 4529 O O . GLY A 1 590 ? -8.988 10.570 0.422 1.00 69.12 590 GLY A O 1
ATOM 4530 N N . PRO A 1 591 ? -7.003 10.307 1.471 1.00 75.62 591 PRO A N 1
ATOM 4531 C CA . PRO A 1 591 ? -6.196 10.276 0.254 1.00 75.62 591 PRO A CA 1
ATOM 4532 C C . PRO A 1 591 ? -6.608 9.166 -0.721 1.00 75.62 591 PRO A C 1
ATOM 4534 O O . PRO A 1 591 ? -6.688 9.409 -1.920 1.00 75.62 591 PRO A O 1
ATOM 4537 N N . ILE A 1 592 ? -6.947 7.974 -0.213 1.00 69.50 592 ILE A N 1
ATOM 4538 C CA . ILE A 1 592 ? -7.412 6.845 -1.038 1.00 69.50 592 ILE A CA 1
ATOM 4539 C C . ILE A 1 592 ? -8.716 7.207 -1.763 1.00 69.50 592 ILE A C 1
ATOM 4541 O O . ILE A 1 592 ? -8.834 7.007 -2.969 1.00 69.50 592 ILE A O 1
ATOM 4545 N N . ALA A 1 593 ? -9.689 7.777 -1.047 1.00 66.12 593 ALA A N 1
ATOM 4546 C CA . ALA A 1 593 ? -10.957 8.190 -1.642 1.00 66.12 593 ALA A CA 1
ATOM 4547 C C . ALA A 1 593 ? -10.776 9.301 -2.683 1.00 66.12 593 ALA A C 1
ATOM 4549 O O . ALA A 1 593 ? -11.404 9.245 -3.737 1.00 66.12 593 ALA A O 1
ATOM 4550 N N . VAL A 1 594 ? -9.923 10.290 -2.402 1.00 63.53 594 VAL A N 1
ATOM 4551 C CA . VAL A 1 594 ? -9.611 11.373 -3.344 1.00 63.53 594 VAL A CA 1
ATOM 4552 C C . VAL A 1 594 ? -8.965 10.799 -4.604 1.00 63.53 594 VAL A C 1
ATOM 4554 O O . VAL A 1 594 ? -9.456 11.056 -5.699 1.00 63.53 594 VAL A O 1
ATOM 4557 N N . ALA A 1 595 ? -7.943 9.952 -4.467 1.00 60.19 595 ALA A N 1
ATOM 4558 C CA . ALA A 1 595 ? -7.246 9.366 -5.607 1.00 60.19 595 ALA A CA 1
ATOM 4559 C C . ALA A 1 595 ? -8.175 8.548 -6.517 1.00 60.19 595 ALA A C 1
ATOM 4561 O O . ALA A 1 595 ? -8.168 8.729 -7.735 1.00 60.19 595 ALA A O 1
ATOM 4562 N N . ILE A 1 596 ? -9.028 7.703 -5.930 1.00 61.59 596 ILE A N 1
ATOM 4563 C CA . ILE A 1 596 ? -10.005 6.905 -6.683 1.00 61.59 596 ILE A CA 1
ATOM 4564 C C . ILE A 1 596 ? -11.039 7.811 -7.352 1.00 61.59 596 ILE A C 1
ATOM 4566 O O . ILE A 1 596 ? -11.334 7.628 -8.529 1.00 61.59 596 ILE A O 1
ATOM 4570 N N . SER A 1 597 ? -11.567 8.808 -6.636 1.00 61.75 597 SER A N 1
ATOM 4571 C CA . SER A 1 597 ? -12.570 9.720 -7.189 1.00 61.75 597 SER A CA 1
ATOM 4572 C C . SER A 1 597 ? -12.021 10.508 -8.378 1.00 61.75 597 SER A C 1
ATOM 4574 O O . SER A 1 597 ? -12.713 10.644 -9.377 1.00 61.75 597 SER A O 1
ATOM 4576 N N . PHE A 1 598 ? -10.790 11.016 -8.311 1.00 59.88 598 PHE A N 1
ATOM 4577 C CA . PHE A 1 598 ? -10.199 11.742 -9.437 1.00 59.88 598 PHE A CA 1
ATOM 4578 C C . PHE A 1 598 ? -9.924 10.820 -10.627 1.00 59.88 598 PHE A C 1
ATOM 4580 O O . PHE A 1 598 ? -10.355 11.125 -11.734 1.00 59.88 598 PHE A O 1
ATOM 4587 N N . THR A 1 599 ? -9.316 9.654 -10.386 1.00 57.44 599 THR A N 1
ATOM 4588 C CA . THR A 1 599 ? -9.001 8.683 -11.448 1.00 57.44 599 THR A CA 1
ATOM 4589 C C . THR A 1 599 ? -10.262 8.226 -12.181 1.00 57.44 599 THR A C 1
ATOM 4591 O O . THR A 1 599 ? -10.312 8.230 -13.410 1.00 57.44 599 THR A O 1
ATOM 4594 N N . VAL A 1 600 ? -11.316 7.875 -11.438 1.00 54.28 600 VAL A N 1
ATOM 4595 C CA . VAL A 1 600 ? -12.591 7.437 -12.021 1.00 54.28 600 VAL A CA 1
ATOM 4596 C C . VAL A 1 600 ? -13.287 8.585 -12.747 1.00 54.28 600 VAL A C 1
ATOM 4598 O O . VAL A 1 600 ? -13.805 8.377 -13.837 1.00 54.28 600 VAL A O 1
ATOM 4601 N N . ASN A 1 601 ? -13.288 9.794 -12.182 1.00 61.53 601 ASN A N 1
ATOM 4602 C CA . ASN A 1 601 ? -13.905 10.961 -12.812 1.00 61.53 601 ASN A CA 1
ATOM 4603 C C . ASN A 1 601 ? -13.225 11.321 -14.138 1.00 61.53 601 ASN A C 1
ATOM 4605 O O . ASN A 1 601 ? -13.919 11.592 -15.113 1.00 61.53 601 ASN A O 1
ATOM 4609 N N . ASP A 1 602 ? -11.893 11.298 -14.190 1.00 59.94 602 ASP A N 1
ATOM 4610 C CA . ASP A 1 602 ? -11.145 11.595 -15.413 1.00 59.94 602 ASP A CA 1
ATOM 4611 C C . ASP A 1 602 ? -11.358 10.498 -16.465 1.00 59.94 602 ASP A C 1
ATOM 4613 O O . ASP A 1 602 ? -11.704 10.809 -17.603 1.00 59.94 602 ASP A O 1
ATOM 4617 N N . THR A 1 603 ? -11.295 9.221 -16.070 1.00 54.22 603 THR A N 1
ATOM 4618 C CA . TH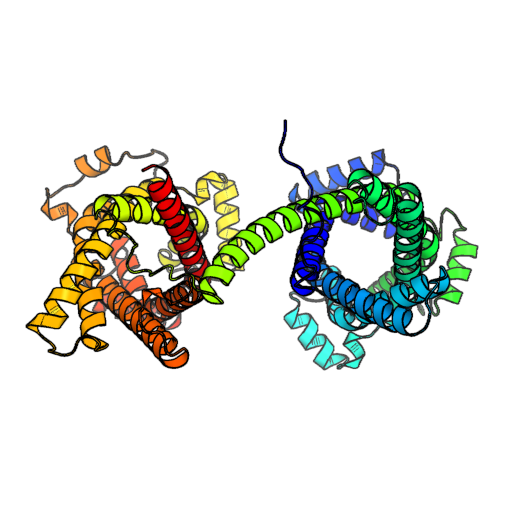R A 1 603 ? -11.581 8.083 -16.967 1.00 54.22 603 THR A CA 1
ATOM 4619 C C . THR A 1 603 ? -13.000 8.158 -17.538 1.00 54.22 603 THR A C 1
ATOM 4621 O O . THR A 1 603 ? -13.213 7.960 -18.731 1.00 54.22 603 THR A O 1
ATOM 4624 N N . PHE A 1 604 ? -13.988 8.488 -16.701 1.00 58.44 604 PHE A N 1
ATOM 4625 C CA . PHE A 1 604 ? -15.386 8.577 -17.120 1.00 58.44 604 PHE A CA 1
ATOM 4626 C C . PHE A 1 604 ? -15.639 9.782 -18.031 1.00 58.44 604 PHE A C 1
ATOM 4628 O O . PHE A 1 604 ? -16.407 9.683 -18.983 1.00 58.44 604 PHE A O 1
ATOM 4635 N N . LYS A 1 605 ? -14.965 10.912 -17.788 1.00 60.50 605 LYS A N 1
ATOM 4636 C CA . LYS A 1 605 ? -15.014 12.073 -18.686 1.00 60.50 605 LYS A CA 1
ATOM 4637 C C . LYS A 1 605 ? -14.408 11.759 -20.052 1.00 60.50 605 LYS A C 1
ATOM 4639 O O . LYS A 1 605 ? -15.012 12.133 -21.051 1.00 60.50 605 LYS A O 1
ATOM 4644 N N . HIS A 1 606 ? -13.278 11.054 -20.100 1.00 58.72 606 HIS A N 1
ATOM 4645 C CA . HIS A 1 606 ? -12.686 10.599 -21.361 1.00 58.72 606 HIS A CA 1
ATOM 4646 C C . HIS A 1 606 ? -13.620 9.647 -22.118 1.00 58.72 606 HIS A C 1
ATOM 4648 O O . HIS A 1 606 ? -13.830 9.821 -23.314 1.00 58.72 606 HIS A O 1
ATOM 4654 N N . LEU A 1 607 ? -14.264 8.709 -21.419 1.00 55.56 607 LEU A N 1
ATOM 4655 C CA . LEU A 1 607 ? -15.246 7.805 -22.022 1.00 55.56 607 LEU A CA 1
ATOM 4656 C C . LEU A 1 607 ? -16.468 8.557 -22.584 1.00 55.56 607 LEU A C 1
ATOM 4658 O O . LEU A 1 607 ? -16.905 8.279 -23.696 1.00 55.56 607 LEU A O 1
ATOM 4662 N N . LEU A 1 608 ? -17.007 9.536 -21.848 1.00 60.62 608 LEU A N 1
ATOM 4663 C CA . LEU A 1 608 ? -18.129 10.367 -22.314 1.00 60.62 608 LEU A CA 1
ATOM 4664 C C . LEU A 1 608 ? -17.774 11.213 -23.544 1.00 60.62 608 LEU A C 1
ATOM 4666 O O . LEU A 1 608 ? -18.656 11.512 -24.345 1.00 60.62 608 LEU A O 1
ATOM 4670 N N . GLN A 1 609 ? -16.507 11.603 -23.686 1.00 60.88 609 GLN A N 1
ATOM 4671 C CA . GLN A 1 609 ? -16.010 12.315 -24.863 1.00 60.88 609 GLN A CA 1
ATOM 4672 C C . GLN A 1 609 ? -15.852 11.400 -26.080 1.00 60.88 609 GLN A C 1
ATOM 4674 O O . GLN A 1 609 ? -16.012 11.884 -27.188 1.00 60.88 609 GLN A O 1
ATOM 4679 N N . GLN A 1 610 ? -15.561 10.110 -25.882 1.00 58.97 610 GLN A N 1
ATOM 4680 C CA . GLN A 1 610 ? -15.443 9.120 -26.963 1.00 58.97 610 GLN A CA 1
ATOM 4681 C C . GLN A 1 610 ? -16.794 8.574 -27.450 1.00 58.97 610 GLN A C 1
ATOM 4683 O O . GLN A 1 610 ? -16.880 8.039 -28.550 1.00 58.97 610 GLN A O 1
ATOM 4688 N N . LEU A 1 611 ? -17.840 8.659 -26.623 1.00 55.72 611 LEU A N 1
ATOM 4689 C CA . LEU A 1 611 ? -19.199 8.203 -26.952 1.00 55.72 611 LEU A CA 1
ATOM 4690 C C . LEU A 1 611 ? -20.024 9.236 -27.744 1.00 55.72 611 LEU A C 1
ATOM 4692 O O . LEU A 1 611 ? -21.192 8.983 -28.041 1.00 55.72 611 LEU A O 1
ATOM 4696 N N . LYS A 1 612 ? -19.444 10.397 -28.049 1.00 49.44 612 LYS A N 1
ATOM 4697 C CA . LYS A 1 612 ? -20.021 11.463 -28.873 1.00 49.44 612 LYS A CA 1
ATOM 4698 C C . LYS A 1 612 ? -19.106 11.745 -30.047 1.00 49.44 612 LYS A C 1
ATOM 4700 O O . LYS A 1 612 ? -19.649 12.250 -31.052 1.00 49.44 612 LYS A O 1
#

Mean predicted aligned error: 17.9 Å

Secondary structure (DSSP, 8-state):
-PPP--SSS------HHHHHHHHHHHHHHHHHHHHHHHHHHHHHHH-SSPPP-HHHHHHHHHHHHHHH-GGGGGTTHHHHHHHHHHHHHHHHHHHHHHHHHHHHH-SS--HHHHHHHHHHHHHHHHHHHHHHHHHHHHHHTTS-SSHHHHHHHHHHHTHHHHTTTTHHHHHHHHHHHHHHHHHHHHHHHHHHHHHH-TTSPPPHHHHHHHHHHHHHHHHHHHHHHHHHHHHHHHHHHHHHHHHTTT----S-S-SSHHHHHHHHHHHHHIIIIITTTHHHHHHHHHHHHHHHHHHHHHHHHHHHHHHHHHHHHHHHHHS-----GGGS----HHHHHHHHHHHHHHHHHHHHHHHHHHHHHHH-TTPPP-HHHHHHHHHHHHHHH-GGGGGTTHHHHHHHHHHHHHHHHHHHHHHHHHHHHHT-SSTT-HHHHHHHHHHHHHHHHHHHHHHHHHHHHHHH--SSS---HHHHHHT-TTHHHHTTTTHHHHHHHHHHHHHHHHHHHHHHHHHHHHHTT-SSGGGS-HHHHHHHHHHHHHHHHHHHHHHHHHHHHHHTT-S-SSHHHHHHHHHHHHHHHHHTTTHHHHHHHHHHHHHHHHHHHHHHHHHHHHT-

Foldseek 3Di:
DDDDPPPPQDDDPPDVVLLLQLLLVLLLQLCVVCQLLVVLLVVQLPDLPDADDPVVSVVVQVVQCV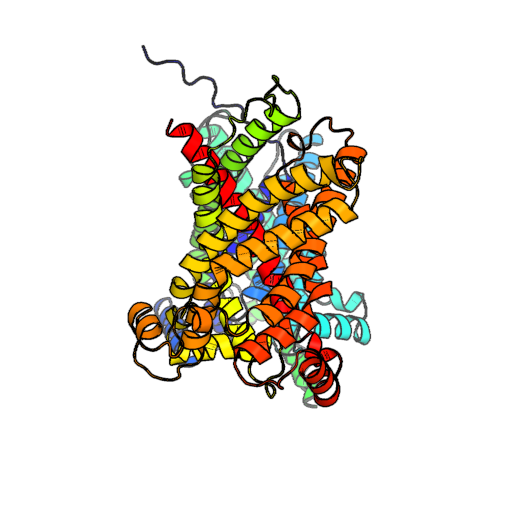PPNNCSSCVLSVLVSVQSNQLSSQLSVQLVVQVVVVVVVDVDDDLVSQLVSQLRSQLRSCVVRQLSVVLSLCVVLVVDPDSVRSVVVCCVPVNPVSSCVLVVLVSLLRSLLRSQLRSQLVVVVVVVCVVQPVRDDDDLVSSLVSSLVSNLRSCVRSQLSVSLSVLVSVQVSVVVVVVVVPDDDDDGCCPDSVSSSVVQCVPQNDCRGRVRSVVSSSVSSSSSSVSSSVSSVVSCVVVVVVVVVVVVVVCCVPPPPPPPVVPPPPPPLVLLLVLLLVLLLVLCQVLQLLVVLQLVQLQDPPDADDPVVSVVVSVVQCVPVNPCSSCVLSVLCSVLSSQLRSQLVVQLVVQLVVCCPPPDVHNADLVSQLQSQLRSQLRSCQRSQLSVLLSLVQVLDPDPDDDDSVNSVVPQPPPPVSSCVLSVLVSVLRSQLRSQLRSQLSVQLVVVCVVVVPPDSSSQDLVSSLVSNLVSNLVSCVVRQLSVSLSSNVSNPNADPDSVRRSVVQCVPPNPVSSCRSSVSCNVSVSSSSVSSSVSSVVSSVVVVVVD

Radius of gyration: 30.8 Å; Cα contacts (8 Å, |Δi|>4): 624; chains: 1; bounding box: 80×81×83 Å

Solvent-accessible surface area (backbone atoms only — not comparable to full-atom values): 32494 Å² total; per-residue (Å²): 140,78,85,81,91,83,79,80,89,76,76,79,90,81,50,72,65,58,56,34,50,32,49,16,51,12,48,46,51,17,46,60,75,44,33,46,59,52,50,53,50,52,53,53,71,69,41,88,88,60,80,91,42,75,70,52,51,51,52,52,50,51,50,39,32,75,77,59,34,74,69,38,46,48,69,69,45,71,59,48,46,74,39,49,35,59,31,45,29,40,24,52,53,40,26,52,53,41,45,52,59,47,49,79,74,41,91,74,79,50,63,66,57,39,21,50,23,21,18,50,8,35,42,52,18,45,66,76,40,32,51,53,55,48,52,42,57,44,41,74,74,61,76,34,96,44,71,66,60,41,52,55,47,41,50,70,77,51,31,78,64,44,47,52,68,68,46,67,52,49,46,64,21,37,29,53,25,30,8,39,27,42,17,41,32,53,51,51,50,51,56,46,33,71,72,65,35,88,87,51,82,77,53,68,69,58,54,37,50,46,44,21,52,15,42,45,53,10,49,61,74,19,34,48,40,44,46,49,31,51,53,49,53,52,51,54,53,49,53,59,57,34,64,77,63,77,56,92,73,76,83,69,94,56,87,44,72,67,57,32,50,52,49,38,43,74,76,43,30,62,64,70,35,41,45,57,68,47,71,63,49,59,62,44,36,42,54,37,38,46,42,19,49,54,40,26,49,53,43,41,55,51,49,48,52,50,43,49,55,45,41,59,48,40,44,58,69,76,54,56,71,79,76,53,69,84,69,64,69,80,65,51,73,64,56,50,23,50,30,45,16,53,12,43,44,54,16,49,61,70,42,27,46,62,50,49,50,46,49,54,47,64,68,38,87,86,51,76,81,42,74,71,53,50,49,50,51,49,51,49,39,35,72,72,58,33,72,69,37,43,48,68,67,46,78,62,45,40,67,31,42,33,48,28,44,32,39,26,55,60,37,25,62,51,36,40,56,50,42,33,73,71,73,63,82,47,90,78,50,59,66,56,41,21,52,18,24,17,52,9,38,38,51,14,45,61,74,23,32,51,46,51,50,53,41,49,54,63,71,67,57,87,63,92,71,86,79,52,71,68,56,57,59,72,67,50,76,65,62,80,67,45,50,52,74,66,46,66,56,49,40,70,33,40,24,59,28,32,10,43,20,43,24,41,25,54,50,46,51,52,50,50,32,64,75,69,70,50,94,46,84,76,74,58,49,70,66,61,52,48,53,29,48,36,52,13,49,50,51,16,49,64,76,34,34,47,48,48,49,44,38,50,33,51,69,73,69,77,48,56,99,41,70,66,57,32,45,52,49,43,43,73,75,50,32,76,61,49,44,51,61,56,50,69,60,47,67,58,44,49,46,54,30,50,54,42,22,51,54,43,24,52,53,44,50,54,51,59,60,71,76,108

pLDDT: mean 70.47, std 13.61, range [22.25, 90.0]